Protein AF-0000000066119888 (afdb_homodimer)

Secondary structure (DSSP, 8-state):
--EEE-GGGT-SSTT--EEEEEESSPPP--SEEESSEEEEEEEEEEEEEEETTEEEEE-TTEEEEE-TT--EEEEEEEEEEEEEEEE--GGG-SSB--HHHHHHTTS-BTTB-EE--HHHHHHHHHHHHHHHHS-TT-HHHHHHHHHHHHHHHHHTS---S--S-HHHHHHHHHHHHHHHTTS---HHHHHHHTT--HHHHHHHHHHHHSS-HHHHHHHHHHHHHHHHHHH----HHHHHHHTT-S-HHHHHHHHHHHHSS-HHHHH-/--EEE-GGGT-SSTT--EEEEEESSPPP--SEEESSEEEEEEEEEEEEEEETTEEEEE-TTEEEEE-TT--EEEEEEEEEEEEEEEE--GGG-SSB--HHHHHHTTS-BTTB-EE--HHHHHHHHHHHHHHHHS-TT-HHHHHHHHHHHHHHHHHTS---S--S-HHHHHHHHHHHHHHHTTS---HHHHHHHTT--HHHHHHHHHHHHSS-HHHHHHHHHHHHHHHHHHH----HHHHHHHTT-S-HHHHHHHHHHHHSS-HHHHH-

Nearest PDB structures (foldseek):
  5u93-assembly1_A  TM=9.027E-01  e=9.425E-13  Bacteria Latreille et al. 1825
  5u9e-assembly1_B  TM=8.471E-01  e=1.053E-11  Bacteria Latreille et al. 1825
  3oio-assembly1_A  TM=9.016E-01  e=4.036E-07  Chromobacterium violaceum
  3w6v-assembly1_A  TM=9.373E-01  e=1.642E-06  Streptomyces griseus
  3lsg-assembly1_A  TM=8.218E-01  e=6.683E-06  Fusobacterium nucleatum subsp. nucleatum

Sequence (536 aa):
MIQKLLARDFFNNKEQPIILEPRAPQEIFPEHTHDFDELVIVKHGSGRHILNGYPHDLYPGVVLYIQAQDHHSYENLQDLCLTNILIQSNNNFKYLNNIDILLNGLKPENSSYQLINKKTAEYIDSLLEKINAIDESYNLQNECLFFQVLSSIQAHQFNDSGYGNTEEKGRQMIRWLENNFEKEIDWEELAEKFALPIRTLHRYIKSQTGHTPQNYVTKLRLAQAYYQLKYTEKNIINIAYDCGFNDSSYFSTCFKNEYSIAPRELRIMIQKLLARDFFNNKEQPIILEPRAPQEIFPEHTHDFDELVIVKHGSGRHILNGYPHDLYPGVVLYIQAQDHHSYENLQDLCLTNILIQSNNNFKYLNNIDILLNGLKPENSSYQLINKKTAEYIDSLLEKINAIDESYNLQNECLFFQVLSSIQAHQFNDSGYGNTEEKGRQMIRWLENNFEKEIDWEELAEKFALPIRTLHRYIKSQTGHTPQNYVTKLRLAQAYYQLKYTEKNIINIAYDCGFNDSSYFSTCFKNEYSIAPRELRI

InterPro domains:
  IPR003313 AraC-type arabinose-binding/dimerisation domain [PF02311] (20-150)
  IPR009057 Homedomain-like superfamily [SSF46689] (171-218)
  IPR009057 Homedomain-like superfamily [SSF46689] (220-267)
  IPR011051 RmlC-like cupin domain superfamily [SSF51182] (3-103)
  IPR014710 RmlC-like jelly roll fold [G3DSA:2.60.120.10] (3-87)
  IPR018060 AraC-like, DNA binding HTH domain [PF12833] (190-267)
  IPR018060 AraC-like, DNA binding HTH domain [PS01124] (171-268)
  IPR018060 AraC-like, DNA binding HTH domain [SM00342] (184-267)
  IPR020449 Transcription regulator HTH, AraC- type, HTH domain [PR00032] (236-251)
  IPR020449 Transcription regulator HTH, AraC- type, HTH domain [PR00032] (251-267)
  IPR023609 Transcription regulator HTH, RhaS [MF_01534] (2-268)
  IPR023609 Transcription regulator HTH, RhaS [NF010028] (3-267)
  IPR047220 HTH-type transcriptional activator RhaR/RhaS, N-terminal domain [cd06977] (15-157)

pLDDT: mean 85.11, std 10.95, range [45.53, 96.69]

Structure (mmCIF, N/CA/C/O backbone):
data_AF-0000000066119888-model_v1
#
loop_
_entity.id
_entity.type
_entity.pdbx_description
1 polymer 'HTH-type transcriptional activator RhaS'
#
loop_
_atom_site.group_PDB
_atom_site.id
_atom_site.type_symbol
_atom_site.label_atom_id
_atom_site.label_alt_id
_atom_site.label_comp_id
_atom_site.label_asym_id
_atom_site.label_entity_id
_atom_site.label_seq_id
_atom_site.pdbx_PDB_ins_code
_atom_site.Cartn_x
_atom_site.Cartn_y
_atom_site.Cartn_z
_atom_site.occupancy
_atom_site.B_iso_or_equiv
_atom_site.auth_seq_id
_atom_site.auth_comp_id
_atom_site.auth_asym_id
_atom_site.auth_atom_id
_atom_site.pdbx_PDB_model_num
ATOM 1 N N . MET A 1 1 ? 28.719 -29.859 0.095 1 60.91 1 MET A N 1
ATOM 2 C CA . MET A 1 1 ? 28.078 -29.047 1.126 1 60.91 1 MET A CA 1
ATOM 3 C C . MET A 1 1 ? 27.312 -27.891 0.504 1 60.91 1 MET A C 1
ATOM 5 O O . MET A 1 1 ? 27.828 -27.203 -0.391 1 60.91 1 MET A O 1
ATOM 9 N N . ILE A 1 2 ? 26.062 -27.844 0.74 1 78.69 2 ILE A N 1
ATOM 10 C CA . ILE A 1 2 ? 25.219 -26.812 0.128 1 78.69 2 ILE A CA 1
ATOM 11 C C . ILE A 1 2 ? 25.516 -25.453 0.782 1 78.69 2 ILE A C 1
ATOM 13 O O . ILE A 1 2 ? 25.531 -25.344 2.01 1 78.69 2 ILE A O 1
ATOM 17 N N . GLN A 1 3 ? 25.969 -24.5 -0.026 1 88.69 3 GLN A N 1
ATOM 18 C CA . GLN A 1 3 ? 26.297 -23.156 0.448 1 88.69 3 GLN A CA 1
ATOM 19 C C . GLN A 1 3 ? 25.078 -22.469 1.035 1 88.69 3 GLN A C 1
ATOM 21 O O . GLN A 1 3 ? 23.969 -22.578 0.493 1 88.69 3 GLN A O 1
ATOM 26 N N . LYS A 1 4 ? 25.266 -21.969 2.285 1 92.38 4 LYS A N 1
ATOM 27 C CA . LYS A 1 4 ? 24.203 -21.172 2.893 1 92.38 4 LYS A CA 1
ATOM 28 C C . LYS A 1 4 ? 24.516 -19.672 2.816 1 92.38 4 LYS A C 1
ATOM 30 O O . LYS A 1 4 ? 25.516 -19.219 3.367 1 92.38 4 LYS A O 1
ATOM 35 N N . LEU A 1 5 ? 23.781 -18.906 2.031 1 92.69 5 LEU A N 1
ATOM 36 C CA . LEU A 1 5 ? 23.922 -17.453 1.96 1 92.69 5 LEU A CA 1
ATOM 37 C C . LEU A 1 5 ? 23.281 -16.781 3.174 1 92.69 5 LEU A C 1
ATOM 39 O O . LEU A 1 5 ? 22.172 -17.125 3.561 1 92.69 5 LEU A O 1
ATOM 43 N N . LEU A 1 6 ? 23.969 -15.836 3.77 1 93.12 6 LEU A N 1
ATOM 44 C CA . LEU A 1 6 ? 23.516 -15.234 5.02 1 93.12 6 LEU A CA 1
ATOM 45 C C . LEU A 1 6 ? 23.016 -13.82 4.793 1 93.12 6 LEU A C 1
ATOM 47 O O . LEU A 1 6 ? 23.594 -13.062 4.008 1 93.12 6 LEU A O 1
ATOM 51 N N . ALA A 1 7 ? 22 -13.422 5.586 1 93.44 7 ALA A N 1
ATOM 52 C CA . ALA A 1 7 ? 21.375 -12.102 5.504 1 93.44 7 ALA A CA 1
ATOM 53 C C . ALA A 1 7 ? 22.406 -11 5.711 1 93.44 7 ALA A C 1
ATOM 55 O O . ALA A 1 7 ? 22.359 -9.961 5.039 1 93.44 7 ALA A O 1
ATOM 56 N N . ARG A 1 8 ? 23.328 -11.18 6.594 1 91.81 8 ARG A N 1
ATOM 57 C CA . ARG A 1 8 ? 24.312 -10.164 6.965 1 91.81 8 ARG A CA 1
ATOM 58 C C . ARG A 1 8 ? 25.141 -9.742 5.758 1 91.81 8 ARG A C 1
ATOM 60 O O . ARG A 1 8 ? 25.734 -8.664 5.754 1 91.81 8 ARG A O 1
ATOM 67 N N . ASP A 1 9 ? 25.219 -10.586 4.73 1 93.12 9 ASP A N 1
ATOM 68 C CA . ASP A 1 9 ? 26.031 -10.297 3.551 1 93.12 9 ASP A CA 1
ATOM 69 C C . ASP A 1 9 ? 25.266 -9.438 2.553 1 93.12 9 ASP A C 1
ATOM 71 O O . ASP A 1 9 ? 25.844 -8.914 1.598 1 93.12 9 ASP A O 1
ATOM 75 N N . PHE A 1 10 ? 23.953 -9.281 2.729 1 92.62 10 PHE A N 1
ATOM 76 C CA . PHE A 1 10 ? 23.125 -8.602 1.745 1 92.62 10 PHE A CA 1
ATOM 77 C C . PHE A 1 10 ? 22.469 -7.367 2.352 1 92.62 10 PHE A C 1
ATOM 79 O O . PHE A 1 10 ? 22.297 -6.352 1.674 1 92.62 10 PHE A O 1
ATOM 86 N N . PHE A 1 11 ? 22.094 -7.398 3.592 1 90.94 11 PHE A N 1
ATOM 87 C CA . PHE A 1 11 ? 21.344 -6.336 4.246 1 90.94 11 PHE A CA 1
ATOM 88 C C . PHE A 1 11 ? 22.281 -5.387 4.988 1 90.94 11 PHE A C 1
ATOM 90 O O . PHE A 1 11 ? 23.312 -5.812 5.516 1 90.94 11 PHE A O 1
ATOM 97 N N . ASN A 1 12 ? 21.891 -4.172 5.102 1 84.69 12 ASN A N 1
ATOM 98 C CA . ASN A 1 12 ? 22.719 -3.16 5.762 1 84.69 12 ASN A CA 1
ATOM 99 C C . ASN A 1 12 ? 22.625 -3.266 7.281 1 84.69 12 ASN A C 1
ATOM 101 O O . ASN A 1 12 ? 23.562 -2.914 7.996 1 84.69 12 ASN A O 1
ATOM 105 N N . ASN A 1 13 ? 21.484 -3.629 7.703 1 84.06 13 ASN A N 1
ATOM 106 C CA . ASN A 1 13 ? 21.281 -3.822 9.133 1 84.06 13 ASN A CA 1
ATOM 107 C C . ASN A 1 13 ? 20.219 -4.895 9.398 1 84.06 13 ASN A C 1
ATOM 109 O O . ASN A 1 13 ? 19.531 -5.34 8.477 1 84.06 13 ASN A O 1
ATOM 113 N N . LYS A 1 14 ? 20.109 -5.324 10.664 1 87.12 14 LYS A N 1
ATOM 114 C CA . LYS A 1 14 ? 19.25 -6.441 11.039 1 87.12 14 LYS A CA 1
ATOM 115 C C . LYS A 1 14 ? 17.781 -6.043 10.969 1 87.12 14 LYS A C 1
ATOM 117 O O . LYS A 1 14 ? 16.891 -6.902 10.906 1 87.12 14 LYS A O 1
ATOM 122 N N . GLU A 1 15 ? 17.438 -4.73 10.93 1 83.94 15 GLU A N 1
ATOM 123 C CA . GLU A 1 15 ? 16.062 -4.27 10.992 1 83.94 15 GLU A CA 1
ATOM 124 C C . GLU A 1 15 ? 15.5 -4.008 9.594 1 83.94 15 GLU A C 1
ATOM 126 O O . GLU A 1 15 ? 14.289 -3.826 9.422 1 83.94 15 GLU A O 1
ATOM 131 N N . GLN A 1 16 ? 16.406 -3.973 8.625 1 87.12 16 GLN A N 1
ATOM 132 C CA . GLN A 1 16 ? 15.953 -3.734 7.258 1 87.12 16 GLN A CA 1
ATOM 133 C C . GLN A 1 16 ? 15.055 -4.871 6.766 1 87.12 16 GLN A C 1
ATOM 135 O O . GLN A 1 16 ? 15.477 -6.031 6.746 1 87.12 16 GLN A O 1
ATOM 140 N N . PRO A 1 17 ? 13.867 -4.535 6.328 1 91.38 17 PRO A N 1
ATOM 141 C CA . PRO A 1 17 ? 12.93 -5.621 6.02 1 91.38 17 PRO A CA 1
ATOM 142 C C . PRO A 1 17 ? 13.211 -6.27 4.664 1 91.38 17 PRO A C 1
ATOM 144 O O . PRO A 1 17 ? 13.172 -7.496 4.547 1 91.38 17 PRO A O 1
ATOM 147 N N . ILE A 1 18 ? 13.586 -5.43 3.672 1 94.06 18 ILE A N 1
ATOM 148 C CA . ILE A 1 18 ? 13.766 -5.996 2.34 1 94.06 18 ILE A CA 1
ATOM 149 C C . ILE A 1 18 ? 14.945 -5.32 1.644 1 94.06 18 ILE A C 1
ATOM 151 O O . ILE A 1 18 ? 15.336 -4.215 2.014 1 94.06 18 ILE A O 1
ATOM 155 N N . ILE A 1 19 ? 15.484 -5.953 0.692 1 92.94 19 ILE A N 1
ATOM 156 C CA . ILE A 1 19 ? 16.484 -5.402 -0.219 1 92.94 19 ILE A CA 1
ATOM 157 C C . ILE A 1 19 ? 16.312 -6.023 -1.604 1 92.94 19 ILE A C 1
ATOM 159 O O . ILE A 1 19 ? 15.93 -7.188 -1.729 1 92.94 19 ILE A O 1
ATOM 163 N N . LEU A 1 20 ? 16.547 -5.238 -2.625 1 94.38 20 LEU A N 1
ATOM 164 C CA . LEU A 1 20 ? 16.422 -5.707 -4 1 94.38 20 LEU A CA 1
ATOM 165 C C . LEU A 1 20 ? 17.781 -6.121 -4.559 1 94.38 20 LEU A C 1
ATOM 167 O O . LEU A 1 20 ? 18.797 -5.453 -4.312 1 94.38 20 LEU A O 1
ATOM 171 N N . GLU A 1 21 ? 17.766 -7.238 -5.258 1 93.56 21 GLU A N 1
ATOM 172 C CA . GLU A 1 21 ? 18.938 -7.73 -5.977 1 93.56 21 GLU A CA 1
ATOM 173 C C . GLU A 1 21 ? 18.609 -8.086 -7.418 1 93.56 21 GLU A C 1
ATOM 175 O O . GLU A 1 21 ? 18.328 -9.242 -7.727 1 93.56 21 GLU A O 1
ATOM 180 N N . PRO A 1 22 ? 18.656 -7.078 -8.258 1 93.88 22 PRO A N 1
ATOM 181 C CA . PRO A 1 22 ? 18.406 -7.379 -9.672 1 93.88 22 PRO A CA 1
ATOM 182 C C . PRO A 1 22 ? 19.562 -8.148 -10.32 1 93.88 22 PRO A C 1
ATOM 184 O O . PRO A 1 22 ? 20.734 -7.906 -10 1 93.88 22 PRO A O 1
ATOM 187 N N . ARG A 1 23 ? 19.188 -9.055 -11.203 1 92.94 23 ARG A N 1
ATOM 188 C CA . ARG A 1 23 ? 20.125 -9.82 -12 1 92.94 23 ARG A CA 1
ATOM 189 C C . ARG A 1 23 ? 19.812 -9.695 -13.492 1 92.94 23 ARG A C 1
ATOM 191 O O . ARG A 1 23 ? 18.734 -10.078 -13.938 1 92.94 23 ARG A O 1
ATOM 198 N N . ALA A 1 24 ? 20.781 -9.234 -14.227 1 92.19 24 ALA A N 1
ATOM 199 C CA . ALA A 1 24 ? 20.562 -9 -15.648 1 92.19 24 ALA A CA 1
ATOM 200 C C . ALA A 1 24 ? 21.844 -9.25 -16.453 1 92.19 24 ALA A C 1
ATOM 202 O O . ALA A 1 24 ? 22.531 -8.305 -16.828 1 92.19 24 ALA A O 1
ATOM 203 N N . PRO A 1 25 ? 22.219 -10.484 -16.766 1 89.94 25 PRO A N 1
ATOM 204 C CA . PRO A 1 25 ? 21.406 -11.703 -16.578 1 89.94 25 PRO A CA 1
ATOM 205 C C . PRO A 1 25 ? 21.781 -12.469 -15.312 1 89.94 25 PRO A C 1
ATOM 207 O O . PRO A 1 25 ? 22.828 -12.195 -14.703 1 89.94 25 PRO A O 1
ATOM 210 N N . GLN A 1 26 ? 20.875 -13.297 -14.867 1 89.94 26 GLN A N 1
ATOM 211 C CA . GLN A 1 26 ? 21.172 -14.258 -13.812 1 89.94 26 GLN A CA 1
ATOM 212 C C . GLN A 1 26 ? 22.266 -15.234 -14.242 1 89.94 26 GLN A C 1
ATOM 214 O O . GLN A 1 26 ? 22.203 -15.789 -15.336 1 89.94 26 GLN A O 1
ATOM 219 N N . GLU A 1 27 ? 23.266 -15.367 -13.445 1 86.19 27 GLU A N 1
ATOM 220 C CA . GLU A 1 27 ? 24.328 -16.344 -13.711 1 86.19 27 GLU A CA 1
ATOM 221 C C . GLU A 1 27 ? 24.016 -17.688 -13.047 1 86.19 27 GLU A C 1
ATOM 223 O O . GLU A 1 27 ? 23.234 -17.75 -12.094 1 86.19 27 GLU A O 1
ATOM 228 N N . ILE A 1 28 ? 24.672 -18.688 -13.656 1 83.38 28 ILE A N 1
ATOM 229 C CA . ILE A 1 28 ? 24.547 -20 -13.023 1 83.38 28 ILE A CA 1
ATOM 230 C C . ILE A 1 28 ? 25.031 -19.906 -11.578 1 83.38 28 ILE A C 1
ATOM 232 O O . ILE A 1 28 ? 26.062 -19.312 -11.289 1 83.38 28 ILE A O 1
ATOM 236 N N . PHE A 1 29 ? 24.188 -20.344 -10.734 1 80.5 29 PHE A N 1
ATOM 237 C CA . PHE A 1 29 ? 24.516 -20.344 -9.312 1 80.5 29 PHE A CA 1
ATOM 238 C C . PHE A 1 29 ? 24.25 -21.719 -8.703 1 80.5 29 PHE A C 1
ATOM 240 O O . PHE A 1 29 ? 23.188 -22.297 -8.883 1 80.5 29 PHE A O 1
ATOM 247 N N . PRO A 1 30 ? 25.281 -22.297 -8.109 1 84.88 30 PRO A N 1
ATOM 248 C CA . PRO A 1 30 ? 25.109 -23.641 -7.539 1 84.88 30 PRO A CA 1
ATOM 249 C C . PRO A 1 30 ? 23.984 -23.719 -6.523 1 84.88 30 PRO A C 1
ATOM 251 O O . PRO A 1 30 ? 23.516 -22.688 -6.035 1 84.88 30 PRO A O 1
ATOM 254 N N . GLU A 1 31 ? 23.594 -24.891 -6.277 1 90.88 31 GLU A N 1
ATOM 255 C CA . GLU A 1 31 ? 22.562 -25.125 -5.273 1 90.88 31 GLU A CA 1
ATOM 256 C C . GLU A 1 31 ? 22.938 -24.484 -3.939 1 90.88 31 GLU A C 1
ATOM 258 O O . GLU A 1 31 ? 24.078 -24.562 -3.504 1 90.88 31 GLU A O 1
ATOM 263 N N . HIS A 1 32 ? 22 -23.797 -3.326 1 92.25 32 HIS A N 1
ATOM 264 C CA . HIS A 1 32 ? 22.281 -23.094 -2.084 1 92.25 32 HIS A CA 1
ATOM 265 C C . HIS A 1 32 ? 21.016 -22.875 -1.26 1 92.25 32 HIS A C 1
ATOM 267 O O . HIS A 1 32 ? 19.922 -23.172 -1.722 1 92.25 32 HIS A O 1
ATOM 273 N N . THR A 1 33 ? 21.234 -22.531 -0.022 1 91.81 33 THR A N 1
ATOM 274 C CA . THR A 1 33 ? 20.188 -22.141 0.91 1 91.81 33 THR A CA 1
ATOM 275 C C . THR A 1 33 ? 20.438 -20.734 1.455 1 91.81 33 THR A C 1
ATOM 277 O O . THR A 1 33 ? 21.422 -20.094 1.082 1 91.81 33 THR A O 1
ATOM 280 N N . HIS A 1 34 ? 19.516 -20.156 2.213 1 93.06 34 HIS A N 1
ATOM 281 C CA . HIS A 1 34 ? 19.641 -18.859 2.848 1 93.06 34 HIS A CA 1
ATOM 282 C C . HIS A 1 34 ? 18.969 -18.844 4.219 1 93.06 34 HIS A C 1
ATOM 284 O O . HIS A 1 34 ? 18.266 -19.781 4.582 1 93.06 34 HIS A O 1
ATOM 290 N N . ASP A 1 35 ? 19.312 -17.812 5.008 1 93.12 35 ASP A N 1
ATOM 291 C CA . ASP A 1 35 ? 18.594 -17.609 6.266 1 93.12 35 ASP A CA 1
ATOM 292 C C . ASP A 1 35 ? 17.578 -16.469 6.145 1 93.12 35 ASP A C 1
ATOM 294 O O . ASP A 1 35 ? 17.219 -15.844 7.145 1 93.12 35 ASP A O 1
ATOM 298 N N . PHE A 1 36 ? 17.234 -16.094 4.992 1 94.75 36 PHE A N 1
ATOM 299 C CA . PHE A 1 36 ? 16.219 -15.117 4.633 1 94.75 36 PHE A CA 1
ATOM 300 C C . PHE A 1 36 ? 15.289 -15.68 3.559 1 94.75 36 PHE A C 1
ATOM 302 O O . PHE A 1 36 ? 15.586 -16.719 2.959 1 94.75 36 PHE A O 1
ATOM 309 N N . ASP A 1 37 ? 14.125 -15.078 3.334 1 95.19 37 ASP A N 1
ATOM 310 C CA . ASP A 1 37 ? 13.219 -15.469 2.258 1 95.19 37 ASP A CA 1
ATOM 311 C C . ASP A 1 37 ? 13.492 -14.664 0.988 1 95.19 37 ASP A C 1
ATOM 313 O O . ASP A 1 37 ? 14.133 -13.609 1.041 1 95.19 37 ASP A O 1
ATOM 317 N N . GLU A 1 38 ? 13.039 -15.234 -0.104 1 95.56 38 GLU A N 1
ATOM 318 C CA . GLU A 1 38 ? 13.266 -14.586 -1.394 1 95.56 38 GLU A CA 1
ATOM 319 C C . GLU A 1 38 ? 12.016 -14.648 -2.27 1 95.56 38 GLU A C 1
ATOM 321 O O . GLU A 1 38 ? 11.398 -15.711 -2.408 1 95.56 38 GLU A O 1
ATOM 326 N N . LEU A 1 39 ? 11.617 -13.508 -2.723 1 95.88 39 LEU A N 1
ATOM 327 C CA . LEU A 1 39 ? 10.617 -13.406 -3.779 1 95.88 39 LEU A CA 1
ATOM 328 C C . LEU A 1 39 ? 11.273 -13.055 -5.113 1 95.88 39 LEU A C 1
ATOM 330 O O . LEU A 1 39 ? 12.008 -12.07 -5.211 1 95.88 39 LEU A O 1
ATOM 334 N N . VAL A 1 40 ? 10.992 -13.875 -6.102 1 96 40 VAL A N 1
ATOM 335 C CA . VAL A 1 40 ? 11.664 -13.703 -7.391 1 96 40 VAL A CA 1
ATOM 336 C C . VAL A 1 40 ? 10.633 -13.375 -8.469 1 96 40 VAL A C 1
ATOM 338 O O . VAL A 1 40 ? 9.602 -14.039 -8.57 1 96 40 VAL A O 1
ATOM 341 N N . ILE A 1 41 ? 10.961 -12.391 -9.219 1 94.19 41 ILE A N 1
ATOM 342 C CA . ILE A 1 41 ? 10.125 -12.023 -10.352 1 94.19 41 ILE A CA 1
ATOM 343 C C . ILE A 1 41 ? 10.945 -12.109 -11.641 1 94.19 41 ILE A C 1
ATOM 345 O O . ILE A 1 41 ? 11.93 -11.391 -11.812 1 94.19 41 ILE A O 1
ATOM 349 N N . VAL A 1 42 ? 10.492 -12.914 -12.547 1 91.69 42 VAL A N 1
ATOM 350 C CA . VAL A 1 42 ? 11.211 -13.102 -13.797 1 91.69 42 VAL A CA 1
ATOM 351 C C . VAL A 1 42 ? 10.773 -12.039 -14.805 1 91.69 42 VAL A C 1
ATOM 353 O O . VAL A 1 42 ? 9.578 -11.867 -15.055 1 91.69 42 VAL A O 1
ATOM 356 N N . LYS A 1 43 ? 11.742 -11.398 -15.43 1 90.31 43 LYS A N 1
ATOM 357 C CA . LYS A 1 43 ? 11.453 -10.273 -16.312 1 90.31 43 LYS A CA 1
ATOM 358 C C . LYS A 1 43 ? 11.703 -10.641 -17.766 1 90.31 43 LYS A C 1
ATOM 360 O O . LYS A 1 43 ? 11.039 -10.125 -18.672 1 90.31 43 LYS A O 1
ATOM 365 N N . HIS A 1 44 ? 12.711 -11.391 -17.953 1 86.38 44 HIS A N 1
ATOM 366 C CA . HIS A 1 44 ? 13.148 -11.719 -19.312 1 86.38 44 HIS A CA 1
ATOM 367 C C . HIS A 1 44 ? 13.914 -13.039 -19.328 1 86.38 44 HIS A C 1
ATOM 369 O O . HIS A 1 44 ? 14.43 -13.484 -18.297 1 86.38 44 HIS A O 1
ATOM 375 N N . GLY A 1 45 ? 13.82 -13.703 -20.547 1 86 45 GLY A N 1
ATOM 376 C CA . GLY A 1 45 ? 14.617 -14.906 -20.734 1 86 45 GLY A CA 1
ATOM 377 C C . GLY A 1 45 ? 13.938 -16.156 -20.188 1 86 45 GLY A C 1
ATOM 378 O O . GLY A 1 45 ? 12.727 -16.156 -19.953 1 86 45 GLY A O 1
ATOM 379 N N . SER A 1 46 ? 14.766 -17.203 -20.141 1 84.25 46 SER A N 1
ATOM 380 C CA . SER A 1 46 ? 14.227 -18.484 -19.688 1 84.25 46 SER A CA 1
ATOM 381 C C . SER A 1 46 ? 15.289 -19.297 -18.953 1 84.25 46 SER A C 1
ATOM 383 O O . SER A 1 46 ? 16.469 -18.953 -18.969 1 84.25 46 SER A O 1
ATOM 385 N N . GLY A 1 47 ? 14.711 -20.266 -18.219 1 85.75 47 GLY A N 1
ATOM 386 C CA . GLY A 1 47 ? 15.57 -21.188 -17.5 1 85.75 47 GLY A CA 1
ATOM 387 C C . GLY A 1 47 ? 14.797 -22.188 -16.641 1 85.75 47 GLY A C 1
ATOM 388 O O . GLY A 1 47 ? 13.578 -22.328 -16.797 1 85.75 47 GLY A O 1
ATOM 389 N N . ARG A 1 48 ? 15.602 -22.938 -15.961 1 85.94 48 ARG A N 1
ATOM 390 C CA . ARG A 1 48 ? 15.008 -23.906 -15.047 1 85.94 48 ARG A CA 1
ATOM 391 C C . ARG A 1 48 ? 15.43 -23.641 -13.609 1 85.94 48 ARG A C 1
ATOM 393 O O . ARG A 1 48 ? 16.609 -23.406 -13.336 1 85.94 48 ARG A O 1
ATOM 400 N N . HIS A 1 49 ? 14.438 -23.531 -12.789 1 89.69 49 HIS A N 1
ATOM 401 C CA . HIS A 1 49 ? 14.656 -23.391 -11.352 1 89.69 49 HIS A CA 1
ATOM 402 C C . HIS A 1 49 ? 14.406 -24.719 -10.633 1 89.69 49 HIS A C 1
ATOM 404 O O . HIS A 1 49 ? 13.359 -25.344 -10.812 1 89.69 49 HIS A O 1
ATOM 410 N N . ILE A 1 50 ? 15.43 -25.156 -9.922 1 85.19 50 ILE A N 1
ATOM 411 C CA . ILE A 1 50 ? 15.266 -26.359 -9.133 1 85.19 50 ILE A CA 1
ATOM 412 C C . ILE A 1 50 ? 14.992 -26 -7.676 1 85.19 50 ILE A C 1
ATOM 414 O O . ILE A 1 50 ? 15.859 -25.453 -6.992 1 85.19 50 ILE A O 1
ATOM 418 N N . LEU A 1 51 ? 13.828 -26.234 -7.227 1 85.88 51 LEU A N 1
ATOM 419 C CA . LEU A 1 51 ? 13.43 -25.938 -5.855 1 85.88 51 LEU A CA 1
ATOM 420 C C . LEU A 1 51 ? 13.195 -27.234 -5.07 1 85.88 51 LEU A C 1
ATOM 422 O O . LEU A 1 51 ? 12.258 -27.984 -5.355 1 85.88 51 LEU A O 1
ATOM 426 N N . ASN A 1 52 ? 14.062 -27.438 -4.145 1 80.38 52 ASN A N 1
ATOM 427 C CA . ASN A 1 52 ? 13.992 -28.641 -3.332 1 80.38 52 ASN A CA 1
ATOM 428 C C . ASN A 1 52 ? 13.93 -29.891 -4.199 1 80.38 52 ASN A C 1
ATOM 430 O O . ASN A 1 52 ? 13.109 -30.781 -3.957 1 80.38 52 ASN A O 1
ATOM 434 N N . GLY A 1 53 ? 14.664 -29.797 -5.203 1 74.81 53 GLY A N 1
ATOM 435 C CA . GLY A 1 53 ? 14.82 -30.969 -6.062 1 74.81 53 GLY A CA 1
ATOM 436 C C . GLY A 1 53 ? 13.82 -31 -7.203 1 74.81 53 GLY A C 1
ATOM 437 O O . GLY A 1 53 ? 13.93 -31.828 -8.102 1 74.81 53 GLY A O 1
ATOM 438 N N . TYR A 1 54 ? 12.852 -30.094 -7.176 1 73 54 TYR A N 1
ATOM 439 C CA . TYR A 1 54 ? 11.828 -30.078 -8.211 1 73 54 TYR A CA 1
ATOM 440 C C . TYR A 1 54 ? 12.117 -28.984 -9.242 1 73 54 TYR A C 1
ATOM 442 O O . TYR A 1 54 ? 12.32 -27.828 -8.891 1 73 54 TYR A O 1
ATOM 450 N N . PRO A 1 55 ? 12.125 -29.391 -10.461 1 78.25 55 PRO A N 1
ATOM 451 C CA . PRO A 1 55 ? 12.414 -28.406 -11.508 1 78.25 55 PRO A CA 1
ATOM 452 C C . PRO A 1 55 ? 11.188 -27.594 -11.914 1 78.25 55 PRO A C 1
ATOM 454 O O . PRO A 1 55 ? 10.078 -28.125 -11.961 1 78.25 55 PRO A O 1
ATOM 457 N N . HIS A 1 56 ? 11.359 -26.344 -12.188 1 76 56 HIS A N 1
ATOM 458 C CA . HIS A 1 56 ? 10.336 -25.422 -12.672 1 76 56 HIS A CA 1
ATOM 459 C C . HIS A 1 56 ? 10.875 -24.562 -13.812 1 76 56 HIS A C 1
ATOM 461 O O . HIS A 1 56 ? 11.969 -24 -13.711 1 76 56 HIS A O 1
ATOM 467 N N . ASP A 1 57 ? 10.094 -24.531 -14.805 1 75.88 57 ASP A N 1
ATOM 468 C CA . ASP A 1 57 ? 10.492 -23.656 -15.906 1 75.88 57 ASP A CA 1
ATOM 469 C C . ASP A 1 57 ? 10.281 -22.188 -15.555 1 75.88 57 ASP A C 1
ATOM 471 O O . ASP A 1 57 ? 9.273 -21.828 -14.945 1 75.88 57 ASP A O 1
ATOM 475 N N . LEU A 1 58 ? 11.234 -21.422 -15.945 1 83.56 58 LEU A N 1
ATOM 476 C CA . LEU A 1 58 ? 11.156 -19.969 -15.742 1 83.56 58 LEU A CA 1
ATOM 477 C C . LEU A 1 58 ? 10.969 -19.25 -17.062 1 83.56 58 LEU A C 1
ATOM 479 O O . LEU A 1 58 ? 11.633 -19.562 -18.062 1 83.56 58 LEU A O 1
ATOM 483 N N . TYR A 1 59 ? 10.109 -18.375 -17.125 1 76.69 59 TYR A N 1
ATOM 484 C CA . TYR A 1 59 ? 9.852 -17.453 -18.219 1 76.69 59 TYR A CA 1
ATOM 485 C C . TYR A 1 59 ? 9.227 -16.156 -17.719 1 76.69 59 TYR A C 1
ATOM 487 O O . TYR A 1 59 ? 8.781 -16.078 -16.578 1 76.69 59 TYR A O 1
ATOM 495 N N . PRO A 1 60 ? 9.172 -15.148 -18.531 1 78.88 60 PRO A N 1
ATOM 496 C CA . PRO A 1 60 ? 8.68 -13.852 -18.047 1 78.88 60 PRO A CA 1
ATOM 497 C C . PRO A 1 60 ? 7.289 -13.945 -17.422 1 78.88 60 PRO A C 1
ATOM 499 O O . PRO A 1 60 ? 6.395 -14.594 -17.984 1 78.88 60 PRO A O 1
ATOM 502 N N . GLY A 1 61 ? 7.203 -13.32 -16.266 1 80.38 61 GLY A N 1
ATOM 503 C CA . GLY A 1 61 ? 5.926 -13.312 -15.57 1 80.38 61 GLY A CA 1
ATOM 504 C C . GLY A 1 61 ? 5.867 -14.305 -14.422 1 80.38 61 GLY A C 1
ATOM 505 O O . GLY A 1 61 ? 4.988 -14.219 -13.562 1 80.38 61 GLY A O 1
ATOM 506 N N . VAL A 1 62 ? 6.762 -15.234 -14.43 1 84 62 VAL A N 1
ATOM 507 C CA . VAL A 1 62 ? 6.785 -16.219 -13.352 1 84 62 VAL A CA 1
ATOM 508 C C . VAL A 1 62 ? 7.211 -15.539 -12.047 1 84 62 VAL A C 1
ATOM 510 O O . VAL A 1 62 ? 8.141 -14.727 -12.031 1 84 62 VAL A O 1
ATOM 513 N N . VAL A 1 63 ? 6.426 -15.82 -10.992 1 90.94 63 VAL A N 1
ATOM 514 C CA . VAL A 1 63 ? 6.727 -15.352 -9.641 1 90.94 63 VAL A CA 1
ATOM 515 C C . VAL A 1 63 ? 6.926 -16.547 -8.711 1 90.94 63 VAL A C 1
ATOM 517 O O . VAL A 1 63 ? 6.113 -17.469 -8.695 1 90.94 63 VAL A O 1
ATOM 520 N N . LEU A 1 64 ? 8.031 -16.547 -7.984 1 90.62 64 LEU A N 1
ATOM 521 C CA . LEU A 1 64 ? 8.234 -17.656 -7.059 1 90.62 64 LEU A CA 1
ATOM 522 C C . LEU A 1 64 ? 8.695 -17.141 -5.695 1 90.62 64 LEU A C 1
ATOM 524 O O . LEU A 1 64 ? 9.375 -16.109 -5.609 1 90.62 64 LEU A O 1
ATOM 528 N N . TYR A 1 65 ? 8.305 -17.844 -4.742 1 92.88 65 TYR A N 1
ATOM 529 C CA . TYR A 1 65 ? 8.648 -17.562 -3.35 1 92.88 65 TYR A CA 1
ATOM 530 C C . TYR A 1 65 ? 9.508 -18.688 -2.773 1 92.88 65 TYR A C 1
ATOM 532 O O . TYR A 1 65 ? 9.125 -19.859 -2.807 1 92.88 65 TYR A O 1
ATOM 540 N N . ILE A 1 66 ? 10.703 -18.312 -2.324 1 92.81 66 ILE A N 1
ATOM 541 C CA . ILE A 1 66 ? 11.664 -19.25 -1.748 1 92.81 66 ILE A CA 1
ATOM 542 C C . ILE A 1 66 ? 11.836 -18.969 -0.259 1 92.81 66 ILE A C 1
ATOM 544 O O . ILE A 1 66 ? 12.281 -17.875 0.119 1 92.81 66 ILE A O 1
ATOM 548 N N . GLN A 1 67 ? 11.562 -19.938 0.58 1 90.69 67 GLN A N 1
ATOM 549 C CA . GLN A 1 67 ? 11.719 -19.766 2.021 1 90.69 67 GLN A CA 1
ATOM 550 C C . GLN A 1 67 ? 13.141 -20.094 2.463 1 90.69 67 GLN A C 1
ATOM 552 O O . GLN A 1 67 ? 13.867 -20.797 1.766 1 90.69 67 GLN A O 1
ATOM 557 N N . ALA A 1 68 ? 13.508 -19.578 3.627 1 89.44 68 ALA A N 1
ATOM 558 C CA . ALA A 1 68 ? 14.844 -19.766 4.18 1 89.44 68 ALA A CA 1
ATOM 559 C C . ALA A 1 68 ? 15.203 -21.25 4.262 1 89.44 68 ALA A C 1
ATOM 561 O O . ALA A 1 68 ? 16.359 -21.625 4.043 1 89.44 68 ALA A O 1
ATOM 562 N N . GLN A 1 69 ? 14.211 -22.094 4.445 1 83.31 69 GLN A N 1
ATOM 563 C CA . GLN A 1 69 ? 14.477 -23.516 4.633 1 83.31 69 GLN A CA 1
ATOM 564 C C . GLN A 1 69 ? 14.617 -24.234 3.293 1 83.31 69 GLN A C 1
ATOM 566 O O . GLN A 1 69 ? 15.047 -25.391 3.242 1 83.31 69 GLN A O 1
ATOM 571 N N . ASP A 1 70 ? 14.289 -23.625 2.215 1 87.19 70 ASP A N 1
ATOM 572 C CA . ASP A 1 70 ? 14.336 -24.234 0.89 1 87.19 70 ASP A CA 1
ATOM 573 C C . ASP A 1 70 ? 15.75 -24.203 0.317 1 87.19 70 ASP A C 1
ATOM 575 O O . ASP A 1 70 ? 16.531 -23.312 0.642 1 87.19 70 ASP A O 1
ATOM 579 N N . HIS A 1 71 ? 16.062 -25.219 -0.443 1 89.94 71 HIS A N 1
ATOM 580 C CA . HIS A 1 71 ? 17.266 -25.188 -1.27 1 89.94 71 HIS A CA 1
ATOM 581 C C . HIS A 1 71 ? 16.906 -25.062 -2.748 1 89.94 71 HIS A C 1
ATOM 583 O O . HIS A 1 71 ? 15.938 -25.672 -3.207 1 89.94 71 HIS A O 1
ATOM 589 N N . HIS A 1 72 ? 17.656 -24.25 -3.439 1 91.06 72 HIS A N 1
ATOM 590 C CA . HIS A 1 72 ? 17.312 -24.062 -4.844 1 91.06 72 HIS A CA 1
ATOM 591 C C . HIS A 1 72 ? 18.547 -23.75 -5.68 1 91.06 72 HIS A C 1
ATOM 593 O O . HIS A 1 72 ? 19.609 -23.453 -5.137 1 91.06 72 HIS A O 1
ATOM 599 N N . SER A 1 73 ? 18.422 -23.938 -6.992 1 91.56 73 SER A N 1
ATOM 600 C CA . SER A 1 73 ? 19.438 -23.641 -7.992 1 91.56 73 SER A CA 1
ATOM 601 C C . SER A 1 73 ? 18.812 -23.234 -9.32 1 91.56 73 SER A C 1
ATOM 603 O O . SER A 1 73 ? 17.594 -23.312 -9.484 1 91.56 73 SER A O 1
ATOM 605 N N . TYR A 1 74 ? 19.641 -22.688 -10.188 1 91.75 74 TYR A N 1
ATOM 606 C CA . TYR A 1 74 ? 19.25 -22.344 -11.547 1 91.75 74 TYR A CA 1
ATOM 607 C C . TYR A 1 74 ? 20.062 -23.125 -12.562 1 91.75 74 TYR A C 1
ATOM 609 O O . TYR A 1 74 ? 21.281 -23.297 -12.391 1 91.75 74 TYR A O 1
ATOM 617 N N . GLU A 1 75 ? 19.375 -23.641 -13.555 1 87.81 75 GLU A N 1
ATOM 618 C CA . GLU A 1 75 ? 20.031 -24.375 -14.633 1 87.81 75 GLU A CA 1
ATOM 619 C C . GLU A 1 75 ? 19.438 -24 -15.992 1 87.81 75 GLU A C 1
ATOM 621 O O . GLU A 1 75 ? 18.359 -23.406 -16.062 1 87.81 75 GLU A O 1
ATOM 626 N N . ASN A 1 76 ? 20.344 -24.25 -17.109 1 87.88 76 ASN A N 1
ATOM 627 C CA . ASN A 1 76 ? 19.891 -24.078 -18.484 1 87.88 76 ASN A CA 1
ATOM 628 C C . ASN A 1 76 ? 19.391 -22.656 -18.734 1 87.88 76 ASN A C 1
ATOM 630 O O . ASN A 1 76 ? 18.281 -22.469 -19.25 1 87.88 76 ASN A O 1
ATOM 634 N N . LEU A 1 77 ? 20.188 -21.75 -18.359 1 90.5 77 LEU A N 1
ATOM 635 C CA . LEU A 1 77 ? 19.797 -20.344 -18.438 1 90.5 77 LEU A CA 1
ATOM 636 C C . LEU A 1 77 ? 19.984 -19.797 -19.844 1 90.5 77 LEU A C 1
ATOM 638 O O . LEU A 1 77 ? 20.969 -20.125 -20.516 1 90.5 77 LEU A O 1
ATOM 642 N N . GLN A 1 78 ? 19.062 -19.109 -20.328 1 87.25 78 GLN A N 1
ATOM 643 C CA . GLN A 1 78 ? 19.125 -18.359 -21.578 1 87.25 78 GLN A CA 1
ATOM 644 C C . GLN A 1 78 ? 18.75 -16.891 -21.344 1 87.25 78 GLN A C 1
ATOM 646 O O . GLN A 1 78 ? 17.562 -16.547 -21.375 1 87.25 78 GLN A O 1
ATOM 651 N N . ASP A 1 79 ? 19.688 -15.977 -21.188 1 92.31 79 ASP A N 1
ATOM 652 C CA . ASP A 1 79 ? 19.5 -14.547 -20.984 1 92.31 79 ASP A CA 1
ATOM 653 C C . ASP A 1 79 ? 18.453 -14.273 -19.891 1 92.31 79 ASP A C 1
ATOM 655 O O . ASP A 1 79 ? 17.562 -13.438 -20.078 1 92.31 79 ASP A O 1
ATOM 659 N N . LEU A 1 80 ? 18.484 -15.055 -18.844 1 92.94 80 LEU A N 1
ATOM 660 C CA . LEU A 1 80 ? 17.5 -14.945 -17.766 1 92.94 80 LEU A CA 1
ATOM 661 C C . LEU A 1 80 ? 17.75 -13.68 -16.938 1 92.94 80 LEU A C 1
ATOM 663 O O . LEU A 1 80 ? 18.844 -13.469 -16.422 1 92.94 80 LEU A O 1
ATOM 667 N N . CYS A 1 81 ? 16.75 -12.797 -16.984 1 95 81 CYS A N 1
ATOM 668 C CA . CYS A 1 81 ? 16.766 -11.594 -16.156 1 95 81 CYS A CA 1
ATOM 669 C C . CYS A 1 81 ? 15.664 -11.641 -15.109 1 95 81 CYS A C 1
ATOM 671 O O . CYS A 1 81 ? 14.516 -11.953 -15.414 1 95 81 CYS A O 1
ATOM 673 N N . LEU A 1 82 ? 16.031 -11.445 -13.852 1 95.25 82 LEU A N 1
ATOM 674 C CA . LEU A 1 82 ? 15.047 -11.492 -12.781 1 95.25 82 LEU A CA 1
ATOM 675 C C . LEU A 1 82 ? 15.414 -10.516 -11.664 1 95.25 82 LEU A C 1
ATOM 677 O O . LEU A 1 82 ? 16.516 -9.953 -11.664 1 95.25 82 LEU A O 1
ATOM 681 N N . THR A 1 83 ? 14.492 -10.141 -10.836 1 96.38 83 THR A N 1
ATOM 682 C CA . THR A 1 83 ? 14.734 -9.367 -9.617 1 96.38 83 THR A CA 1
ATOM 683 C C . THR A 1 83 ? 14.43 -10.203 -8.375 1 96.38 83 THR A C 1
ATOM 685 O O . THR A 1 83 ? 13.344 -10.789 -8.266 1 96.38 83 THR A O 1
ATOM 688 N N . ASN A 1 84 ? 15.422 -10.328 -7.516 1 95.75 84 ASN A N 1
ATOM 689 C CA . ASN A 1 84 ? 15.234 -10.938 -6.207 1 95.75 84 ASN A CA 1
ATOM 690 C C . ASN A 1 84 ? 14.875 -9.906 -5.148 1 95.75 84 ASN A C 1
ATOM 692 O O . ASN A 1 84 ? 15.586 -8.922 -4.965 1 95.75 84 ASN A O 1
ATOM 696 N N . ILE A 1 85 ? 13.766 -10.078 -4.539 1 96.69 85 ILE A N 1
ATOM 697 C CA . ILE A 1 85 ? 13.43 -9.328 -3.334 1 96.69 85 ILE A CA 1
ATOM 698 C C . ILE A 1 85 ? 13.75 -10.172 -2.1 1 96.69 85 ILE A C 1
ATOM 700 O O . ILE A 1 85 ? 13.055 -11.148 -1.811 1 96.69 85 ILE A O 1
ATOM 704 N N . LEU A 1 86 ? 14.781 -9.797 -1.417 1 96.31 86 LEU A N 1
ATOM 705 C CA . LEU A 1 86 ? 15.172 -10.523 -0.216 1 96.31 86 LEU A CA 1
ATOM 706 C C . LEU A 1 86 ? 14.414 -10.008 1.004 1 96.31 86 LEU A C 1
ATOM 708 O O . LEU A 1 86 ? 14.344 -8.797 1.227 1 96.31 86 LEU A O 1
ATOM 712 N N . ILE A 1 87 ? 13.805 -10.906 1.727 1 95.5 87 ILE A N 1
ATOM 713 C CA . ILE A 1 87 ? 13.039 -10.578 2.92 1 95.5 87 ILE A CA 1
ATOM 714 C C . ILE A 1 87 ? 13.742 -11.125 4.16 1 95.5 87 ILE A C 1
ATOM 716 O O . ILE A 1 87 ? 13.805 -12.336 4.355 1 95.5 87 ILE A O 1
ATOM 720 N N . GLN A 1 88 ? 14.242 -10.25 4.953 1 92.12 88 GLN A N 1
ATOM 721 C CA . GLN A 1 88 ? 15.07 -10.664 6.074 1 92.12 88 GLN A CA 1
ATOM 722 C C . GLN A 1 88 ? 14.25 -11.398 7.133 1 92.12 88 GLN A C 1
ATOM 724 O O . GLN A 1 88 ? 14.633 -12.477 7.586 1 92.12 88 GLN A O 1
ATOM 729 N N . SER A 1 89 ? 13.156 -10.75 7.562 1 87.75 89 SER A N 1
ATOM 730 C CA . SER A 1 89 ? 12.211 -11.352 8.508 1 87.75 89 SER A CA 1
ATOM 731 C C . SER A 1 89 ? 10.836 -10.695 8.398 1 87.75 89 SER A C 1
ATOM 733 O O . SER A 1 89 ? 10.734 -9.484 8.227 1 87.75 89 SER A O 1
ATOM 735 N N . ASN A 1 90 ? 9.852 -11.578 8.562 1 82.5 90 ASN A N 1
ATOM 736 C CA . ASN A 1 90 ? 8.492 -11.055 8.547 1 82.5 90 ASN A CA 1
ATOM 737 C C . ASN A 1 90 ? 8.25 -10.102 9.711 1 82.5 90 ASN A C 1
ATOM 739 O O . ASN A 1 90 ? 7.32 -9.289 9.664 1 82.5 90 ASN A O 1
ATOM 743 N N . ASN A 1 91 ? 9.102 -10.164 10.688 1 80.88 91 ASN A N 1
ATOM 744 C CA . ASN A 1 91 ? 8.93 -9.359 11.891 1 80.88 91 ASN A CA 1
ATOM 745 C C . ASN A 1 91 ? 9.625 -8.008 11.766 1 80.88 91 ASN A C 1
ATOM 747 O O . ASN A 1 91 ? 9.5 -7.152 12.641 1 80.88 91 ASN A O 1
ATOM 751 N N . ASN A 1 92 ? 10.328 -7.848 10.703 1 88.12 92 ASN A N 1
ATOM 752 C CA . ASN A 1 92 ? 11.102 -6.621 10.562 1 88.12 92 ASN A CA 1
ATOM 753 C C . ASN A 1 92 ? 10.266 -5.496 9.961 1 88.12 92 ASN A C 1
ATOM 755 O O . ASN A 1 92 ? 10.727 -4.352 9.883 1 88.12 92 ASN A O 1
ATOM 759 N N . PHE A 1 93 ? 9.047 -5.797 9.562 1 91.44 93 PHE A N 1
ATOM 760 C CA . PHE A 1 93 ? 8.18 -4.758 9.023 1 91.44 93 PHE A CA 1
ATOM 761 C C . PHE A 1 93 ? 7.535 -3.957 10.148 1 91.44 93 PHE A C 1
ATOM 763 O O . PHE A 1 93 ? 7.031 -4.527 11.117 1 91.44 93 PHE A O 1
ATOM 770 N N . LYS A 1 94 ? 7.5 -2.721 9.969 1 90 94 LYS A N 1
ATOM 771 C CA . LYS A 1 94 ? 6.922 -1.852 10.984 1 90 94 LYS A CA 1
ATOM 772 C C . LYS A 1 94 ? 5.41 -1.726 10.805 1 90 94 LYS A C 1
ATOM 774 O O . LYS A 1 94 ? 4.664 -1.683 11.789 1 90 94 LYS A O 1
ATOM 779 N N . TYR A 1 95 ? 5.012 -1.739 9.547 1 92.69 95 TYR A N 1
ATOM 780 C CA . TYR A 1 95 ? 3.613 -1.414 9.281 1 92.69 95 TYR A CA 1
ATOM 781 C C . TYR A 1 95 ? 2.877 -2.609 8.688 1 92.69 95 TYR A C 1
ATOM 783 O O . TYR A 1 95 ? 1.645 -2.645 8.68 1 92.69 95 TYR A O 1
ATOM 791 N N . LEU A 1 96 ? 3.584 -3.547 8.133 1 93.5 96 LEU A N 1
ATOM 792 C CA . LEU A 1 96 ? 2.951 -4.711 7.527 1 93.5 96 LEU A CA 1
ATOM 793 C C . LEU A 1 96 ? 2.947 -5.895 8.492 1 93.5 96 LEU A C 1
ATOM 795 O O . LEU A 1 96 ? 3.924 -6.117 9.211 1 93.5 96 LEU A O 1
ATOM 799 N N . ASN A 1 97 ? 1.86 -6.57 8.445 1 88.31 97 ASN A N 1
ATOM 800 C CA . ASN A 1 97 ? 1.729 -7.809 9.203 1 88.31 97 ASN A CA 1
ATOM 801 C C . ASN A 1 97 ? 1.089 -8.914 8.375 1 88.31 97 ASN A C 1
ATOM 803 O O . ASN A 1 97 ? 0.485 -8.648 7.336 1 88.31 97 ASN A O 1
ATOM 807 N N . ASN A 1 98 ? 1.326 -10.188 8.766 1 87.62 98 ASN A N 1
ATOM 808 C CA . ASN A 1 98 ? 0.721 -11.367 8.148 1 87.62 98 ASN A CA 1
ATOM 809 C C . ASN A 1 98 ? 1.093 -11.484 6.676 1 87.62 98 ASN A C 1
ATOM 811 O O . ASN A 1 98 ? 0.289 -11.938 5.863 1 87.62 98 ASN A O 1
ATOM 815 N N . ILE A 1 99 ? 2.244 -10.93 6.316 1 90.5 99 ILE A N 1
ATOM 816 C CA . ILE A 1 99 ? 2.631 -10.984 4.91 1 90.5 99 ILE A CA 1
ATOM 817 C C . ILE A 1 99 ? 2.977 -12.43 4.535 1 90.5 99 ILE A C 1
ATOM 819 O O . ILE A 1 99 ? 2.99 -12.781 3.352 1 90.5 99 ILE A O 1
ATOM 823 N N . ASP A 1 100 ? 3.307 -13.18 5.586 1 87.06 100 ASP A N 1
ATOM 824 C CA . ASP A 1 100 ? 3.574 -14.594 5.363 1 87.06 100 ASP A CA 1
ATOM 825 C C . ASP A 1 100 ? 2.381 -15.289 4.711 1 87.06 100 ASP A C 1
ATOM 827 O O . ASP A 1 100 ? 2.551 -16.203 3.914 1 87.06 100 ASP A O 1
ATOM 831 N N . ILE A 1 101 ? 1.223 -14.859 5.027 1 84 101 ILE A N 1
ATOM 832 C CA . ILE A 1 101 ? 0.016 -15.43 4.438 1 84 101 ILE A CA 1
ATOM 833 C C . ILE A 1 101 ? 0.011 -15.172 2.932 1 84 101 ILE A C 1
ATOM 835 O O . ILE A 1 101 ? -0.278 -16.078 2.146 1 84 101 ILE A O 1
ATOM 839 N N . LEU A 1 102 ? 0.333 -13.992 2.549 1 86.69 102 LEU A N 1
ATOM 840 C CA . LEU A 1 102 ? 0.368 -13.617 1.138 1 86.69 102 LEU A CA 1
ATOM 841 C C . LEU A 1 102 ? 1.489 -14.352 0.41 1 86.69 102 LEU A C 1
ATOM 843 O O . LEU A 1 102 ? 1.284 -14.875 -0.688 1 86.69 102 LEU A O 1
ATOM 847 N N . LEU A 1 103 ? 2.67 -14.43 1.081 1 89.88 103 LEU A N 1
ATOM 848 C CA . LEU A 1 103 ? 3.846 -15.055 0.484 1 89.88 103 LEU A CA 1
ATOM 849 C C . LEU A 1 103 ? 3.648 -16.562 0.338 1 89.88 103 LEU A C 1
ATOM 851 O O . LEU A 1 103 ? 4.004 -17.141 -0.691 1 89.88 103 LEU A O 1
ATOM 855 N N . ASN A 1 104 ? 3.068 -17.125 1.303 1 83.38 104 ASN A N 1
ATOM 856 C CA . ASN A 1 104 ? 2.842 -18.562 1.262 1 83.38 104 ASN A CA 1
ATOM 857 C C . ASN A 1 104 ? 1.881 -18.953 0.141 1 83.38 104 ASN A C 1
ATOM 859 O O . ASN A 1 104 ? 1.964 -20.047 -0.404 1 83.38 104 ASN A O 1
ATOM 863 N N . GLY A 1 105 ? 1.082 -18 -0.158 1 77.19 105 GLY A N 1
ATOM 864 C CA . GLY A 1 105 ? 0.167 -18.234 -1.265 1 77.19 105 GLY A CA 1
ATOM 865 C C . GLY A 1 105 ? 0.862 -18.281 -2.611 1 77.19 105 GLY A C 1
ATOM 866 O O . GLY A 1 105 ? 0.282 -18.75 -3.598 1 77.19 105 GLY A O 1
ATOM 867 N N . LEU A 1 106 ? 2.121 -17.891 -2.609 1 82.12 106 LEU A N 1
ATOM 868 C CA . LEU A 1 106 ? 2.875 -17.859 -3.857 1 82.12 106 LEU A CA 1
ATOM 869 C C . LEU A 1 106 ? 3.723 -19.109 -4.023 1 82.12 106 LEU A C 1
ATOM 871 O O . LEU A 1 106 ? 4.398 -19.281 -5.043 1 82.12 106 LEU A O 1
ATOM 875 N N . LYS A 1 107 ? 3.744 -19.844 -2.99 1 77.25 107 LYS A N 1
ATOM 876 C CA . LYS A 1 107 ? 4.473 -21.109 -3.123 1 77.25 107 LYS A CA 1
ATOM 877 C C . LYS A 1 107 ? 3.889 -21.969 -4.246 1 77.25 107 LYS A C 1
ATOM 879 O O . LYS A 1 107 ? 2.68 -21.938 -4.488 1 77.25 107 LYS A O 1
ATOM 884 N N . PRO A 1 108 ? 4.93 -22.484 -4.914 1 63.44 108 PRO A N 1
ATOM 885 C CA . PRO A 1 108 ? 4.402 -23.344 -5.98 1 63.44 108 PRO A CA 1
ATOM 886 C C . PRO A 1 108 ? 3.498 -24.453 -5.457 1 63.44 108 PRO A C 1
ATOM 888 O O . PRO A 1 108 ? 3.791 -25.047 -4.418 1 63.44 108 PRO A O 1
ATOM 891 N N . GLU A 1 109 ? 2.281 -24.188 -5.852 1 50.41 109 GLU A N 1
ATOM 892 C CA . GLU A 1 109 ? 1.374 -25.312 -5.637 1 50.41 109 GLU A CA 1
ATOM 893 C C . GLU A 1 109 ? 1.349 -26.234 -6.844 1 50.41 109 GLU A C 1
ATOM 895 O O . GLU A 1 109 ? 1.233 -25.781 -7.984 1 50.41 109 GLU A O 1
ATOM 900 N N . ASN A 1 110 ? 1.411 -27.5 -6.484 1 45.53 110 ASN A N 1
ATOM 901 C CA . ASN A 1 110 ? 1.332 -28.516 -7.523 1 45.53 110 ASN A CA 1
ATOM 902 C C . ASN A 1 110 ? 2.281 -28.203 -8.68 1 45.53 110 ASN A C 1
ATOM 904 O O . ASN A 1 110 ? 1.877 -28.234 -9.844 1 45.53 110 ASN A O 1
ATOM 908 N N . SER A 1 111 ? 3.502 -27.688 -8.391 1 46.47 111 SER A N 1
ATOM 909 C CA . SER A 1 111 ? 4.672 -27.578 -9.258 1 46.47 111 SER A CA 1
ATOM 910 C C . SER A 1 111 ? 4.598 -26.344 -10.133 1 46.47 111 SER A C 1
ATOM 912 O O . SER A 1 111 ? 5.348 -26.203 -11.102 1 46.47 111 SER A O 1
ATOM 914 N N . SER A 1 112 ? 3.529 -25.469 -9.945 1 54.09 112 SER A N 1
ATOM 915 C CA . SER A 1 112 ? 3.535 -24.281 -10.789 1 54.09 112 SER A CA 1
ATOM 916 C C . SER A 1 112 ? 3.715 -23.016 -9.961 1 54.09 112 SER A C 1
ATOM 918 O O . SER A 1 112 ? 3.139 -22.891 -8.883 1 54.09 112 SER A O 1
ATOM 920 N N . TYR A 1 113 ? 4.551 -22.297 -10.586 1 65.62 113 TYR A N 1
ATOM 921 C CA . TYR A 1 113 ? 4.754 -20.984 -9.992 1 65.62 113 TYR A CA 1
ATOM 922 C C . TYR A 1 113 ? 3.635 -20.016 -10.391 1 65.62 113 TYR A C 1
ATOM 924 O O . TYR A 1 113 ? 2.904 -20.281 -11.352 1 65.62 113 TYR A O 1
ATOM 932 N N . GLN A 1 114 ? 3.43 -19.062 -9.594 1 74.94 114 GLN A N 1
ATOM 933 C CA . GLN A 1 114 ? 2.479 -18 -9.922 1 74.94 114 GLN A CA 1
ATOM 934 C C . GLN A 1 114 ? 2.926 -17.219 -11.148 1 74.94 114 GLN A C 1
ATOM 936 O O . GLN A 1 114 ? 4.121 -16.984 -11.336 1 74.94 114 GLN A O 1
ATOM 941 N N . LEU A 1 115 ? 1.921 -16.938 -11.961 1 73.94 115 LEU A N 1
ATOM 942 C CA . LEU A 1 115 ? 2.189 -16.172 -13.164 1 73.94 115 LEU A CA 1
ATOM 943 C C . LEU A 1 115 ? 1.419 -14.852 -13.148 1 73.94 115 LEU A C 1
ATOM 945 O O . LEU A 1 115 ? 0.243 -14.82 -12.773 1 73.94 115 LEU A O 1
ATOM 949 N N . ILE A 1 116 ? 2.133 -13.836 -13.492 1 77.75 116 ILE A N 1
ATOM 950 C CA . ILE A 1 116 ? 1.471 -12.547 -13.648 1 77.75 116 ILE A CA 1
ATOM 951 C C . ILE A 1 116 ? 1.536 -12.102 -15.109 1 77.75 116 ILE A C 1
ATOM 953 O O . ILE A 1 116 ? 2.465 -12.461 -15.828 1 77.75 116 ILE A O 1
ATOM 957 N N . ASN A 1 117 ? 0.541 -11.391 -15.531 1 69.88 117 ASN A N 1
ATOM 958 C CA . ASN A 1 117 ? 0.51 -10.953 -16.922 1 69.88 117 ASN A CA 1
ATOM 959 C C . ASN A 1 117 ? 1.479 -9.805 -17.172 1 69.88 117 ASN A C 1
ATOM 961 O O . ASN A 1 117 ? 2.062 -9.266 -16.234 1 69.88 117 ASN A O 1
ATOM 965 N N . LYS A 1 118 ? 1.632 -9.508 -18.438 1 74.12 118 LYS A N 1
ATOM 966 C CA . LYS A 1 118 ? 2.625 -8.523 -18.859 1 74.12 118 LYS A CA 1
ATOM 967 C C . LYS A 1 118 ? 2.344 -7.156 -18.234 1 74.12 118 LYS A C 1
ATOM 969 O O . LYS A 1 118 ? 3.262 -6.48 -17.766 1 74.12 118 LYS A O 1
ATOM 974 N N . LYS A 1 119 ? 1.111 -6.75 -18.266 1 75.12 119 LYS A N 1
ATOM 975 C CA . LYS A 1 119 ? 0.739 -5.449 -17.719 1 75.12 119 LYS A CA 1
ATOM 976 C C . LYS A 1 119 ? 1.074 -5.367 -16.234 1 75.12 119 LYS A C 1
ATOM 978 O O . LYS A 1 119 ? 1.658 -4.383 -15.773 1 75.12 119 LYS A O 1
ATOM 983 N N . THR A 1 120 ? 0.742 -6.418 -15.523 1 83.06 120 THR A N 1
ATOM 984 C CA . THR A 1 120 ? 1.027 -6.477 -14.094 1 83.06 120 THR A CA 1
ATOM 985 C C . THR A 1 120 ? 2.533 -6.508 -13.844 1 83.06 120 THR A C 1
ATOM 987 O O . THR A 1 120 ? 3.031 -5.844 -12.93 1 83.06 120 THR A O 1
ATOM 990 N N . ALA A 1 121 ? 3.178 -7.23 -14.688 1 85.06 121 ALA A N 1
ATOM 991 C CA . ALA A 1 121 ? 4.629 -7.32 -14.555 1 85.06 121 ALA A CA 1
ATOM 992 C C . ALA A 1 121 ? 5.281 -5.953 -14.742 1 85.06 121 ALA A C 1
ATOM 994 O O . ALA A 1 121 ? 6.195 -5.59 -14 1 85.06 121 ALA A O 1
ATOM 995 N N . GLU A 1 122 ? 4.844 -5.238 -15.68 1 84.81 122 GLU A N 1
ATOM 996 C CA . GLU A 1 122 ? 5.363 -3.898 -15.93 1 84.81 122 GLU A CA 1
ATOM 997 C C . GLU A 1 122 ? 5.082 -2.965 -14.758 1 84.81 122 GLU A C 1
ATOM 999 O O . GLU A 1 122 ? 5.941 -2.172 -14.367 1 84.81 122 GLU A O 1
ATOM 1004 N N . TYR A 1 123 ? 3.898 -3.096 -14.305 1 90.06 123 TYR A N 1
ATOM 1005 C CA . TYR A 1 123 ? 3.529 -2.297 -13.141 1 90.06 123 TYR A CA 1
ATOM 1006 C C . TYR A 1 123 ? 4.418 -2.625 -11.945 1 90.06 123 TYR A C 1
ATOM 1008 O O . TYR A 1 123 ? 4.961 -1.725 -11.305 1 90.06 123 TYR A O 1
ATOM 1016 N N . ILE A 1 124 ? 4.609 -3.863 -11.656 1 94.25 124 ILE A N 1
ATOM 1017 C CA . ILE A 1 124 ? 5.441 -4.312 -10.547 1 94.25 124 ILE A CA 1
ATOM 1018 C C . ILE A 1 124 ? 6.875 -3.828 -10.75 1 94.25 124 ILE A C 1
ATOM 1020 O O . ILE A 1 124 ? 7.527 -3.381 -9.805 1 94.25 124 ILE A O 1
ATOM 1024 N N . ASP A 1 125 ? 7.316 -3.863 -11.953 1 92.5 125 ASP A N 1
ATOM 1025 C CA . ASP A 1 125 ? 8.656 -3.377 -12.258 1 92.5 125 ASP A CA 1
ATOM 1026 C C . ASP A 1 125 ? 8.805 -1.903 -11.891 1 92.5 125 ASP A C 1
ATOM 1028 O O . ASP A 1 125 ? 9.836 -1.49 -11.359 1 92.5 125 ASP A O 1
ATOM 1032 N N . SER A 1 126 ? 7.859 -1.164 -12.195 1 93.69 126 SER A N 1
ATOM 1033 C CA . SER A 1 126 ? 7.895 0.255 -11.852 1 93.69 126 SER A CA 1
ATOM 1034 C C . SER A 1 126 ? 7.945 0.459 -10.344 1 93.69 126 SER A C 1
ATOM 1036 O O . SER A 1 126 ? 8.617 1.37 -9.859 1 93.69 126 SER A O 1
ATOM 1038 N N . LEU A 1 127 ? 7.207 -0.342 -9.555 1 95 127 LEU A N 1
ATOM 1039 C CA . LEU A 1 127 ? 7.238 -0.274 -8.094 1 95 127 LEU A CA 1
ATOM 1040 C C . LEU A 1 127 ? 8.625 -0.625 -7.562 1 95 127 LEU A C 1
ATOM 1042 O O . LEU A 1 127 ? 9.133 0.049 -6.668 1 95 127 LEU A O 1
ATOM 1046 N N . LEU A 1 128 ? 9.164 -1.668 -8.164 1 94.56 128 LEU A N 1
ATOM 1047 C CA . LEU A 1 128 ? 10.477 -2.115 -7.719 1 94.56 128 LEU A CA 1
ATOM 1048 C C . LEU A 1 128 ? 11.539 -1.055 -8 1 94.56 128 LEU A C 1
ATOM 1050 O O . LEU A 1 128 ? 12.477 -0.889 -7.223 1 94.56 128 LEU A O 1
ATOM 1054 N N . GLU A 1 129 ? 11.414 -0.357 -9.094 1 91.25 129 GLU A N 1
ATOM 1055 C CA . GLU A 1 129 ? 12.312 0.75 -9.398 1 91.25 129 GLU A CA 1
ATOM 1056 C C . GLU A 1 129 ? 12.234 1.841 -8.336 1 91.25 129 GLU A C 1
ATOM 1058 O O . GLU A 1 129 ? 13.25 2.412 -7.945 1 91.25 129 GLU A O 1
ATOM 1063 N N . LYS A 1 130 ? 11.062 2.113 -7.891 1 89.75 130 LYS A N 1
ATOM 1064 C CA . LYS A 1 130 ? 10.867 3.113 -6.844 1 89.75 130 LYS A CA 1
ATOM 1065 C C . LYS A 1 130 ? 11.5 2.662 -5.531 1 89.75 130 LYS A C 1
ATOM 1067 O O . LYS A 1 130 ? 12.148 3.455 -4.844 1 89.75 130 LYS A O 1
ATOM 1072 N N . ILE A 1 131 ? 11.289 1.406 -5.203 1 91.56 131 ILE A N 1
ATOM 1073 C CA . ILE A 1 131 ? 11.891 0.864 -3.988 1 91.56 131 ILE A CA 1
ATOM 1074 C C . ILE A 1 131 ? 13.406 1.017 -4.047 1 91.56 131 ILE A C 1
ATOM 1076 O O . ILE A 1 131 ? 14.039 1.402 -3.062 1 91.56 131 ILE A O 1
ATOM 1080 N N . ASN A 1 132 ? 13.914 0.731 -5.227 1 86.81 132 ASN A N 1
ATOM 1081 C CA . ASN A 1 132 ? 15.359 0.791 -5.414 1 86.81 132 ASN A CA 1
ATOM 1082 C C . ASN A 1 132 ? 15.883 2.221 -5.309 1 86.81 132 ASN A C 1
ATOM 1084 O O . ASN A 1 132 ? 17.031 2.441 -4.918 1 86.81 132 ASN A O 1
ATOM 1088 N N . ALA A 1 133 ? 15.078 3.152 -5.613 1 80.88 133 ALA A N 1
ATOM 1089 C CA . ALA A 1 133 ? 15.477 4.555 -5.633 1 80.88 133 ALA A CA 1
ATOM 1090 C C . ALA A 1 133 ? 15.383 5.172 -4.238 1 80.88 133 ALA A C 1
ATOM 1092 O O . ALA A 1 133 ? 16.031 6.184 -3.959 1 80.88 133 ALA A O 1
ATOM 1093 N N . ILE A 1 134 ? 14.5 4.621 -3.404 1 74.25 134 ILE A N 1
ATOM 1094 C CA . ILE A 1 134 ? 14.258 5.172 -2.076 1 74.25 134 ILE A CA 1
ATOM 1095 C C . ILE A 1 134 ? 15.398 4.781 -1.14 1 74.25 134 ILE A C 1
ATOM 1097 O O . ILE A 1 134 ? 15.898 3.656 -1.192 1 74.25 134 ILE A O 1
ATOM 1101 N N . ASP A 1 135 ? 15.734 5.84 -0.425 1 66.69 135 ASP A N 1
ATOM 1102 C CA . ASP A 1 135 ? 16.75 5.586 0.599 1 66.69 135 ASP A CA 1
ATOM 1103 C C . ASP A 1 135 ? 16.25 4.57 1.623 1 66.69 135 ASP A C 1
ATOM 1105 O O . ASP A 1 135 ? 15.062 4.559 1.968 1 66.69 135 ASP A O 1
ATOM 1109 N N . GLU A 1 136 ? 17.062 3.697 2.002 1 61.53 136 GLU A N 1
ATOM 1110 C CA . GLU A 1 136 ? 16.75 2.588 2.896 1 61.53 136 GLU A CA 1
ATOM 1111 C C . GLU A 1 136 ? 16.172 3.092 4.219 1 61.53 136 GLU A C 1
ATOM 1113 O O . GLU A 1 136 ? 15.469 2.357 4.914 1 61.53 136 GLU A O 1
ATOM 1118 N N . SER A 1 137 ? 16.391 4.324 4.465 1 57.91 137 SER A N 1
ATOM 1119 C CA . SER A 1 137 ? 15.93 4.883 5.734 1 57.91 137 SER A CA 1
ATOM 1120 C C . SER A 1 137 ? 14.43 5.133 5.723 1 57.91 137 SER A C 1
ATOM 1122 O O . SER A 1 137 ? 13.805 5.273 6.781 1 57.91 137 SER A O 1
ATOM 1124 N N . TYR A 1 138 ? 13.938 5.062 4.547 1 62.84 138 TYR A N 1
ATOM 1125 C CA . TYR A 1 138 ? 12.508 5.359 4.461 1 62.84 138 TYR A CA 1
ATOM 1126 C C . TYR A 1 138 ? 11.688 4.082 4.453 1 62.84 138 TYR A C 1
ATOM 1128 O O . TYR A 1 138 ? 11.211 3.643 3.402 1 62.84 138 TYR A O 1
ATOM 1136 N N . ASN A 1 139 ? 11.344 3.584 5.547 1 80.75 139 ASN A N 1
ATOM 1137 C CA . ASN A 1 139 ? 10.727 2.283 5.777 1 80.75 139 ASN A CA 1
ATOM 1138 C C . ASN A 1 139 ? 9.242 2.299 5.434 1 80.75 139 ASN A C 1
ATOM 1140 O O . ASN A 1 139 ? 8.719 1.34 4.859 1 80.75 139 ASN A O 1
ATOM 1144 N N . LEU A 1 140 ? 8.727 3.504 5.578 1 87.31 140 LEU A N 1
ATOM 1145 C CA . LEU A 1 140 ? 7.293 3.574 5.332 1 87.31 140 LEU A CA 1
ATOM 1146 C C . LEU A 1 140 ? 6.98 3.385 3.852 1 87.31 140 LEU A C 1
ATOM 1148 O O . LEU A 1 140 ? 6.168 2.535 3.486 1 87.31 140 LEU A O 1
ATOM 1152 N N . GLN A 1 141 ? 7.688 4.121 3.02 1 88.06 141 GLN A N 1
ATOM 1153 C CA . GLN A 1 141 ? 7.441 4.07 1.582 1 88.06 141 GLN A CA 1
ATOM 1154 C C . GLN A 1 141 ? 7.82 2.707 1.008 1 88.06 141 GLN A C 1
ATOM 1156 O O . GLN A 1 141 ? 7.105 2.16 0.168 1 88.06 141 GLN A O 1
ATOM 1161 N N . ASN A 1 142 ? 8.906 2.219 1.479 1 91.38 142 ASN A N 1
ATOM 1162 C CA . ASN A 1 142 ? 9.344 0.908 1.011 1 91.38 142 ASN A CA 1
ATOM 1163 C C . ASN A 1 142 ? 8.32 -0.175 1.349 1 91.38 142 ASN A C 1
ATOM 1165 O O . ASN A 1 142 ? 8.008 -1.021 0.51 1 91.38 142 ASN A O 1
ATOM 1169 N N . GLU A 1 143 ? 7.797 -0.131 2.551 1 93.94 143 GLU A N 1
ATOM 1170 C CA . GLU A 1 143 ? 6.812 -1.127 2.961 1 93.94 143 GLU A CA 1
ATOM 1171 C C . GLU A 1 143 ? 5.512 -0.973 2.176 1 93.94 143 GLU A C 1
ATOM 1173 O O . GLU A 1 143 ? 4.883 -1.966 1.806 1 93.94 143 GLU A O 1
ATOM 1178 N N . CYS A 1 144 ? 5.16 0.25 2.002 1 94.5 144 CYS A N 1
ATOM 1179 C CA . CYS A 1 144 ? 3.959 0.513 1.215 1 94.5 144 CYS A CA 1
ATOM 1180 C C . CYS A 1 144 ? 4.105 -0.032 -0.201 1 94.5 144 CYS A C 1
ATOM 1182 O O . CYS A 1 144 ? 3.205 -0.704 -0.708 1 94.5 144 CYS A O 1
ATOM 1184 N N . LEU A 1 145 ? 5.238 0.228 -0.804 1 94.31 145 LEU A N 1
ATOM 1185 C CA . LEU A 1 145 ? 5.492 -0.23 -2.166 1 94.31 145 LEU A CA 1
ATOM 1186 C C . LEU A 1 145 ? 5.559 -1.752 -2.225 1 94.31 145 LEU A C 1
ATOM 1188 O O . LEU A 1 145 ? 5.023 -2.365 -3.15 1 94.31 145 LEU A O 1
ATOM 1192 N N . PHE A 1 146 ? 6.176 -2.307 -1.211 1 96.31 146 PHE A N 1
ATOM 1193 C CA . PHE A 1 146 ? 6.238 -3.762 -1.159 1 96.31 146 PHE A CA 1
ATOM 1194 C C . PHE A 1 146 ? 4.844 -4.359 -1.023 1 96.31 146 PHE A C 1
ATOM 1196 O O . PHE A 1 146 ? 4.531 -5.367 -1.665 1 96.31 146 PHE A O 1
ATOM 1203 N N . PHE A 1 147 ? 4.008 -3.777 -0.23 1 96.31 147 PHE A N 1
ATOM 1204 C CA . PHE A 1 147 ? 2.631 -4.23 -0.077 1 96.31 147 PHE A CA 1
ATOM 1205 C C . PHE A 1 147 ? 1.886 -4.152 -1.403 1 96.31 147 PHE A C 1
ATOM 1207 O O . PHE A 1 147 ? 1.091 -5.035 -1.727 1 96.31 147 PHE A O 1
ATOM 1214 N N . GLN A 1 148 ? 2.139 -3.115 -2.162 1 94.81 148 GLN A N 1
ATOM 1215 C CA . GLN A 1 148 ? 1.535 -2.969 -3.482 1 94.81 148 GLN A CA 1
ATOM 1216 C C . GLN A 1 148 ? 1.978 -4.09 -4.418 1 94.81 148 GLN A C 1
ATOM 1218 O O . GLN A 1 148 ? 1.173 -4.617 -5.188 1 94.81 148 GLN A O 1
ATOM 1223 N N . VAL A 1 149 ? 3.221 -4.418 -4.309 1 95.75 149 VAL A N 1
ATOM 1224 C CA . VAL A 1 149 ? 3.736 -5.531 -5.098 1 95.75 149 VAL A CA 1
ATOM 1225 C C . VAL A 1 149 ? 2.963 -6.805 -4.766 1 95.75 149 VAL A C 1
ATOM 1227 O O . VAL A 1 149 ? 2.418 -7.457 -5.656 1 95.75 149 VAL A O 1
ATOM 1230 N N . LEU A 1 150 ? 2.857 -7.102 -3.521 1 93.38 150 LEU A N 1
ATOM 1231 C CA . LEU A 1 150 ? 2.205 -8.328 -3.084 1 93.38 150 LEU A CA 1
ATOM 1232 C C . LEU A 1 150 ? 0.728 -8.32 -3.463 1 93.38 150 LEU A C 1
ATOM 1234 O O . LEU A 1 150 ? 0.198 -9.336 -3.928 1 93.38 150 LEU A O 1
ATOM 1238 N N . SER A 1 151 ? 0.089 -7.219 -3.244 1 91.31 151 SER A N 1
ATOM 1239 C CA . SER A 1 151 ? -1.328 -7.098 -3.57 1 91.31 151 SER A CA 1
ATOM 1240 C C . SER A 1 151 ? -1.567 -7.266 -5.066 1 91.31 151 SER A C 1
ATOM 1242 O O . SER A 1 151 ? -2.549 -7.887 -5.48 1 91.31 151 SER A O 1
ATOM 1244 N N . SER A 1 152 ? -0.688 -6.719 -5.871 1 89.5 152 SER A N 1
ATOM 1245 C CA . SER A 1 152 ? -0.818 -6.816 -7.32 1 89.5 152 SER A CA 1
ATOM 1246 C C . SER A 1 152 ? -0.652 -8.25 -7.801 1 89.5 152 SER A C 1
ATOM 1248 O O . SER A 1 152 ? -1.362 -8.703 -8.703 1 89.5 152 SER A O 1
ATOM 1250 N N . ILE A 1 153 ? 0.258 -8.938 -7.199 1 88.12 153 ILE A N 1
ATOM 1251 C CA . ILE A 1 153 ? 0.46 -10.336 -7.547 1 88.12 153 ILE A CA 1
ATOM 1252 C C . ILE A 1 153 ? -0.795 -11.141 -7.203 1 88.12 153 ILE A C 1
ATOM 1254 O O . ILE A 1 153 ? -1.25 -11.961 -8 1 88.12 153 ILE A O 1
ATOM 1258 N N . GLN A 1 154 ? -1.325 -10.844 -6.078 1 80.19 154 GLN A N 1
ATOM 1259 C CA . GLN A 1 154 ? -2.498 -11.578 -5.613 1 80.19 154 GLN A CA 1
ATOM 1260 C C . GLN A 1 154 ? -3.719 -11.273 -6.477 1 80.19 154 GLN A C 1
ATOM 1262 O O . GLN A 1 154 ? -4.539 -12.148 -6.738 1 80.19 154 GLN A O 1
ATOM 1267 N N . ALA A 1 155 ? -3.91 -9.953 -6.742 1 71.88 155 ALA A N 1
ATOM 1268 C CA . ALA A 1 155 ? -5.082 -9.516 -7.488 1 71.88 155 ALA A CA 1
ATOM 1269 C C . ALA A 1 155 ? -5.102 -10.125 -8.891 1 71.88 155 ALA A C 1
ATOM 1271 O O . ALA A 1 155 ? -6.168 -10.258 -9.5 1 71.88 155 ALA A O 1
ATOM 1272 N N . HIS A 1 156 ? -4.117 -10.227 -9.359 1 61.31 156 HIS A N 1
ATOM 1273 C CA . HIS A 1 156 ? -4.062 -10.672 -10.75 1 61.31 156 HIS A CA 1
ATOM 1274 C C . HIS A 1 156 ? -3.57 -12.117 -10.844 1 61.31 156 HIS A C 1
ATOM 1276 O O . HIS A 1 156 ? -2.965 -12.5 -11.844 1 61.31 156 HIS A O 1
ATOM 1282 N N . GLN A 1 157 ? -3.674 -12.477 -9.523 1 56.03 157 GLN A N 1
ATOM 1283 C CA . GLN A 1 157 ? -3.533 -13.93 -9.609 1 56.03 157 GLN A CA 1
ATOM 1284 C C . GLN A 1 157 ? -4.621 -14.531 -10.492 1 56.03 157 GLN A C 1
ATOM 1286 O O . GLN A 1 157 ? -5.738 -14.016 -10.555 1 56.03 157 GLN A O 1
ATOM 1291 N N . PHE A 1 158 ? -4.387 -15.281 -11.273 1 48.81 158 PHE A N 1
ATOM 1292 C CA . PHE A 1 158 ? -5.191 -15.953 -12.289 1 48.81 158 PHE A CA 1
ATOM 1293 C C . PHE A 1 158 ? -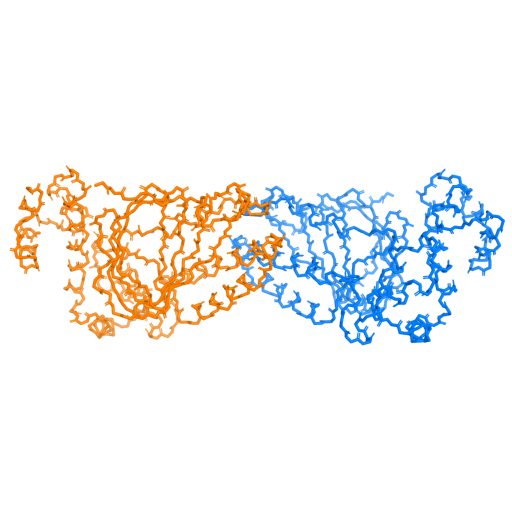6.621 -16.156 -11.797 1 48.81 158 PHE A C 1
ATOM 1295 O O . PHE A 1 158 ? -6.84 -16.656 -10.695 1 48.81 158 PHE A O 1
ATOM 1302 N N . ASN A 1 159 ? -7.52 -15.109 -11.898 1 45.88 159 ASN A N 1
ATOM 1303 C CA . ASN A 1 159 ? -8.945 -15.398 -11.812 1 45.88 159 ASN A CA 1
ATOM 1304 C C . ASN A 1 159 ? -9.312 -16.641 -12.633 1 45.88 159 ASN A C 1
ATOM 1306 O O . ASN A 1 159 ? -8.953 -16.734 -13.812 1 45.88 159 ASN A O 1
ATOM 1310 N N . ASP A 1 160 ? -9.414 -17.672 -12 1 49.94 160 ASP A N 1
ATOM 1311 C CA . ASP A 1 160 ? -9.867 -18.891 -12.648 1 49.94 160 ASP A CA 1
ATOM 1312 C C . ASP A 1 160 ? -11.336 -18.781 -13.07 1 49.94 160 ASP A C 1
ATOM 1314 O O . ASP A 1 160 ? -12.031 -19.797 -13.195 1 49.94 160 ASP A O 1
ATOM 1318 N N . SER A 1 161 ? -11.867 -17.531 -13.109 1 53.03 161 SER A N 1
ATOM 1319 C CA . SER A 1 161 ? -13.32 -17.484 -13.242 1 53.03 161 SER A CA 1
ATOM 1320 C C . SER A 1 161 ? -13.734 -17.359 -14.703 1 53.03 161 SER A C 1
ATOM 1322 O O . SER A 1 161 ? -14.93 -17.25 -15.008 1 53.03 161 SER A O 1
ATOM 1324 N N . GLY A 1 162 ? -12.875 -17.5 -15.602 1 58.66 162 GLY A N 1
ATOM 1325 C CA . GLY A 1 162 ? -13.266 -17.531 -17 1 58.66 162 GLY A CA 1
ATOM 1326 C C . GLY A 1 162 ? -13.727 -16.188 -17.531 1 58.66 162 GLY A C 1
ATOM 1327 O O . GLY A 1 162 ? -14.508 -16.109 -18.469 1 58.66 162 GLY A O 1
ATOM 1328 N N . TYR A 1 163 ? -13.336 -15.055 -16.812 1 59.88 163 TYR A N 1
ATOM 1329 C CA . TYR A 1 163 ? -13.672 -13.719 -17.297 1 59.88 163 TYR A CA 1
ATOM 1330 C C . TYR A 1 163 ? -12.555 -13.148 -18.156 1 59.88 163 TYR A C 1
ATOM 1332 O O . TYR A 1 163 ? -11.383 -13.492 -17.969 1 59.88 163 TYR A O 1
ATOM 1340 N N . GLY A 1 164 ? -12.891 -12.406 -19.188 1 64.25 164 GLY A N 1
ATOM 1341 C CA . GLY A 1 164 ? -11.914 -11.758 -20.062 1 64.25 164 GLY A CA 1
ATOM 1342 C C . GLY A 1 164 ? -12.016 -12.211 -21.5 1 64.25 164 GLY A C 1
ATOM 1343 O O . GLY A 1 164 ? -12.977 -12.883 -21.891 1 64.25 164 GLY A O 1
ATOM 1344 N N . ASN A 1 165 ? -11.141 -11.727 -22.359 1 69.5 165 ASN A N 1
ATOM 1345 C CA . ASN A 1 165 ? -11.109 -12.164 -23.75 1 69.5 165 ASN A CA 1
ATOM 1346 C C . ASN A 1 165 ? -10.555 -13.578 -23.875 1 69.5 165 ASN A C 1
ATOM 1348 O O . ASN A 1 165 ? -10.203 -14.203 -22.859 1 69.5 165 ASN A O 1
ATOM 1352 N N . THR A 1 166 ? -10.609 -14.094 -25.094 1 78.62 166 THR A N 1
ATOM 1353 C CA . THR A 1 166 ? -10.219 -15.477 -25.344 1 78.62 166 THR A CA 1
ATOM 1354 C C . THR A 1 166 ? -8.797 -15.734 -24.844 1 78.62 166 THR A C 1
ATOM 1356 O O . THR A 1 166 ? -8.531 -16.766 -24.234 1 78.62 166 THR A O 1
ATOM 1359 N N . GLU A 1 167 ? -7.941 -14.773 -25.094 1 72.88 167 GLU A N 1
ATOM 1360 C CA . GLU A 1 167 ? -6.555 -14.914 -24.672 1 72.88 167 GLU A CA 1
ATOM 1361 C C . GLU A 1 167 ? -6.453 -14.945 -23.141 1 72.88 167 GLU A C 1
ATOM 1363 O O . GLU A 1 167 ? -5.738 -15.781 -22.578 1 72.88 167 GLU A O 1
ATOM 1368 N N . GLU A 1 168 ? -7.215 -14.117 -22.531 1 65.31 168 GLU A N 1
ATOM 1369 C CA . GLU A 1 168 ? -7.215 -14.047 -21.078 1 65.31 168 GLU A CA 1
ATOM 1370 C C . GLU A 1 168 ? -7.805 -15.32 -20.469 1 65.31 168 GLU A C 1
ATOM 1372 O O . GLU A 1 168 ? -7.246 -15.875 -19.516 1 65.31 168 GLU A O 1
ATOM 1377 N N . LYS A 1 169 ? -8.906 -15.758 -21.047 1 75.62 169 LYS A N 1
ATOM 1378 C CA . LYS A 1 169 ? -9.562 -16.969 -20.578 1 75.62 169 LYS A CA 1
ATOM 1379 C C . LYS A 1 169 ? -8.664 -18.188 -20.781 1 75.62 169 LYS A C 1
ATOM 1381 O O . LYS A 1 169 ? -8.57 -19.062 -19.906 1 75.62 169 LYS A O 1
ATOM 1386 N N . GLY A 1 170 ? -8.023 -18.188 -21.953 1 80.19 170 GLY A N 1
ATOM 1387 C CA . GLY A 1 170 ? -7.082 -19.266 -22.219 1 80.19 170 GLY A CA 1
ATOM 1388 C C . GLY A 1 170 ? -5.945 -19.344 -21.219 1 80.19 170 GLY A C 1
ATOM 1389 O O . GLY A 1 170 ? -5.609 -20.422 -20.734 1 80.19 170 GLY A O 1
ATOM 1390 N N . ARG A 1 171 ? -5.453 -18.234 -20.969 1 71.88 171 ARG A N 1
ATOM 1391 C CA . ARG A 1 171 ? -4.355 -18.188 -20 1 71.88 171 ARG A CA 1
ATOM 1392 C C . ARG A 1 171 ? -4.812 -18.656 -18.625 1 71.88 171 ARG A C 1
ATOM 1394 O O . ARG A 1 171 ? -4.09 -19.375 -17.938 1 71.88 171 ARG A O 1
ATOM 1401 N N . GLN A 1 172 ? -5.969 -18.203 -18.281 1 71.12 172 GLN A N 1
ATOM 1402 C CA . GLN A 1 172 ? -6.555 -18.656 -17.031 1 71.12 172 GLN A CA 1
ATOM 1403 C C . GLN A 1 172 ? -6.695 -20.172 -17 1 71.12 172 GLN A C 1
ATOM 1405 O O . GLN A 1 172 ? -6.383 -20.812 -15.984 1 71.12 172 GLN A O 1
ATOM 1410 N N . MET A 1 173 ? -7.141 -20.703 -18.078 1 81.81 173 MET A N 1
ATOM 1411 C CA . MET A 1 173 ? -7.355 -22.141 -18.188 1 81.81 173 MET A CA 1
ATOM 1412 C C . MET A 1 173 ? -6.039 -22.891 -18.062 1 81.81 173 MET A C 1
ATOM 1414 O O . MET A 1 173 ? -5.957 -23.891 -17.328 1 81.81 173 MET A O 1
ATOM 1418 N N . ILE A 1 174 ? -5.02 -22.375 -18.781 1 81.06 174 ILE A N 1
ATOM 1419 C CA . ILE A 1 174 ? -3.713 -23.016 -18.719 1 81.06 174 ILE A CA 1
ATOM 1420 C C . ILE A 1 174 ? -3.18 -22.984 -17.297 1 81.06 174 ILE A C 1
ATOM 1422 O O . ILE A 1 174 ? -2.678 -24 -16.797 1 81.06 174 ILE A O 1
ATOM 1426 N N . ARG A 1 175 ? -3.398 -21.984 -16.719 1 71.44 175 ARG A N 1
ATOM 1427 C CA . ARG A 1 175 ? -2.959 -21.844 -15.344 1 71.44 175 ARG A CA 1
ATOM 1428 C C . ARG A 1 175 ? -3.711 -22.812 -14.43 1 71.44 175 ARG A C 1
ATOM 1430 O O . ARG A 1 175 ? -3.121 -23.406 -13.531 1 71.44 175 ARG A O 1
ATOM 1437 N N . TRP A 1 176 ? -4.992 -22.797 -14.633 1 75 176 TRP A N 1
ATOM 1438 C CA . TRP A 1 176 ? -5.793 -23.734 -13.859 1 75 176 TRP A CA 1
ATOM 1439 C C . TRP A 1 176 ? -5.262 -25.156 -14.016 1 75 176 TRP A C 1
ATOM 1441 O O . TRP A 1 176 ? -5.125 -25.891 -13.031 1 75 176 TRP A O 1
ATOM 1451 N N . LEU A 1 177 ? -4.977 -25.547 -15.18 1 82 177 LEU A N 1
ATOM 1452 C CA . LEU A 1 177 ? -4.465 -26.875 -15.469 1 82 177 LEU A CA 1
ATOM 1453 C C . LEU A 1 177 ? -3.148 -27.125 -14.742 1 82 177 LEU A C 1
ATOM 1455 O O . LEU A 1 177 ? -2.926 -28.203 -14.195 1 82 177 LEU A O 1
ATOM 1459 N N . GLU A 1 178 ? -2.41 -26.094 -14.727 1 74.44 178 GLU A N 1
ATOM 1460 C CA . GLU A 1 178 ? -1.098 -26.203 -14.094 1 74.44 178 GLU A CA 1
ATOM 1461 C C . GLU A 1 178 ? -1.222 -26.406 -12.586 1 74.44 178 GLU A C 1
ATOM 1463 O O . GLU A 1 178 ? -0.315 -26.953 -11.961 1 74.44 178 GLU A O 1
ATOM 1468 N N . ASN A 1 179 ? -2.43 -26.078 -12.141 1 68.88 179 ASN A N 1
ATOM 1469 C CA . ASN A 1 179 ? -2.615 -26.141 -10.695 1 68.88 179 ASN A CA 1
ATOM 1470 C C . ASN A 1 179 ? -3.576 -27.266 -10.312 1 68.88 179 ASN A C 1
ATOM 1472 O O . ASN A 1 179 ? -3.783 -27.531 -9.125 1 68.88 179 ASN A O 1
ATOM 1476 N N . ASN A 1 180 ? -4.152 -27.828 -11.297 1 75.75 180 ASN A N 1
ATOM 1477 C CA . ASN A 1 180 ? -5.172 -28.828 -11.008 1 75.75 180 ASN A CA 1
ATOM 1478 C C . ASN A 1 180 ? -4.961 -30.094 -11.828 1 75.75 180 ASN A C 1
ATOM 1480 O O . ASN A 1 180 ? -5.891 -30.891 -12.008 1 75.75 180 ASN A O 1
ATOM 1484 N N . PHE A 1 181 ? -3.75 -30.297 -12.281 1 84.06 181 PHE A N 1
ATOM 1485 C CA . PHE A 1 181 ? -3.48 -31.375 -13.219 1 84.06 181 PHE A CA 1
ATOM 1486 C C . PHE A 1 181 ? -3.68 -32.719 -12.547 1 84.06 181 PHE A C 1
ATOM 1488 O O . PHE A 1 181 ? -3.826 -33.75 -13.227 1 84.06 181 PHE A O 1
ATOM 1495 N N . GLU A 1 182 ? -3.588 -32.781 -11.242 1 83.75 182 GLU A N 1
ATOM 1496 C CA . GLU A 1 182 ? -3.684 -34.031 -10.523 1 83.75 182 GLU A CA 1
ATOM 1497 C C . GLU A 1 182 ? -5.121 -34.562 -10.5 1 83.75 182 GLU A C 1
ATOM 1499 O O . GLU A 1 182 ? -5.359 -35.75 -10.227 1 83.75 182 GLU A O 1
ATOM 1504 N N . LYS A 1 183 ? -6.023 -33.656 -10.758 1 84.62 183 LYS A N 1
ATOM 1505 C CA . LYS A 1 183 ? -7.438 -34.031 -10.758 1 84.62 183 LYS A CA 1
ATOM 1506 C C . LYS A 1 183 ? -7.855 -34.625 -12.094 1 84.62 183 LYS A C 1
ATOM 1508 O O . LYS A 1 183 ? -7.152 -34.469 -13.094 1 84.62 183 LYS A O 1
ATOM 1513 N N . GLU A 1 184 ? -8.93 -35.438 -11.953 1 90.69 184 GLU A N 1
ATOM 1514 C CA . GLU A 1 184 ? -9.547 -35.844 -13.211 1 90.69 184 GLU A CA 1
ATOM 1515 C C . GLU A 1 184 ? -10.102 -34.625 -13.969 1 90.69 184 GLU A C 1
ATOM 1517 O O . GLU A 1 184 ? -10.867 -33.844 -13.406 1 90.69 184 GLU A O 1
ATOM 1522 N N . ILE A 1 185 ? -9.609 -34.531 -15.195 1 91.62 185 ILE A N 1
ATOM 1523 C CA . ILE A 1 185 ? -9.984 -33.344 -15.969 1 91.62 185 ILE A CA 1
ATOM 1524 C C . ILE A 1 185 ? -11.094 -33.719 -16.953 1 91.62 185 ILE A C 1
ATOM 1526 O O . ILE A 1 185 ? -10.922 -34.594 -17.797 1 91.62 185 ILE A O 1
ATOM 1530 N N . ASP A 1 186 ? -12.211 -33.094 -16.703 1 94.06 186 ASP A N 1
ATOM 1531 C CA . ASP A 1 186 ? -13.273 -33.094 -17.703 1 94.06 186 ASP A CA 1
ATOM 1532 C C . ASP A 1 186 ? -13.164 -31.875 -18.609 1 94.06 186 ASP A C 1
ATOM 1534 O O . ASP A 1 186 ? -13.484 -30.75 -18.203 1 94.06 186 ASP A O 1
ATOM 1538 N N . TRP A 1 187 ? -12.773 -32.188 -19.828 1 94.75 187 TRP A N 1
ATOM 1539 C CA . TRP A 1 187 ? -12.438 -31.078 -20.734 1 94.75 187 TRP A CA 1
ATOM 1540 C C . TRP A 1 187 ? -13.672 -30.25 -21.062 1 94.75 187 TRP A C 1
ATOM 1542 O O . TRP A 1 187 ? -13.578 -29.031 -21.219 1 94.75 187 TRP A O 1
ATOM 1552 N N . GLU A 1 188 ? -14.836 -30.875 -21.156 1 94.12 188 GLU A N 1
ATOM 1553 C CA . GLU A 1 188 ? -16.062 -30.141 -21.406 1 94.12 188 GLU A CA 1
ATOM 1554 C C . GLU A 1 188 ? -16.422 -29.234 -20.25 1 94.12 188 GLU A C 1
ATOM 1556 O O . GLU A 1 188 ? -16.766 -28.062 -20.438 1 94.12 188 GLU A O 1
ATOM 1561 N N . GLU A 1 189 ? -16.281 -29.719 -19.094 1 93.12 189 GLU A N 1
ATOM 1562 C CA . GLU A 1 189 ? -16.562 -28.938 -17.891 1 93.12 189 GLU A CA 1
ATOM 1563 C C . GLU A 1 189 ? -15.562 -27.797 -17.75 1 93.12 189 GLU A C 1
ATOM 1565 O O . GLU A 1 189 ? -15.93 -26.688 -17.344 1 93.12 189 GLU A O 1
ATOM 1570 N N . LEU A 1 190 ? -14.336 -28.109 -18.062 1 92.31 190 LEU A N 1
ATOM 1571 C CA . LEU A 1 190 ? -13.297 -27.094 -17.953 1 92.31 190 LEU A CA 1
ATOM 1572 C C . LEU A 1 190 ? -13.531 -25.953 -18.953 1 92.31 190 LEU A C 1
ATOM 1574 O O . LEU A 1 190 ? -13.375 -24.781 -18.609 1 92.31 190 LEU A O 1
ATOM 1578 N N . ALA A 1 191 ? -13.898 -26.344 -20.109 1 93.25 191 ALA A N 1
ATOM 1579 C CA . ALA A 1 191 ? -14.227 -25.344 -21.125 1 93.25 191 ALA A CA 1
ATOM 1580 C C . ALA A 1 191 ? -15.344 -24.422 -20.641 1 93.25 191 ALA A C 1
ATOM 1582 O O . ALA A 1 191 ? -15.258 -23.203 -20.781 1 93.25 191 ALA A O 1
ATOM 1583 N N . GLU A 1 192 ? -16.344 -25 -20.047 1 90.56 192 GLU A N 1
ATOM 1584 C CA . GLU A 1 192 ? -17.453 -24.234 -19.5 1 90.56 192 GLU A CA 1
ATOM 1585 C C . GLU A 1 192 ? -17.016 -23.312 -18.375 1 90.56 192 GLU A C 1
ATOM 1587 O O . GLU A 1 192 ? -17.438 -22.156 -18.297 1 90.56 192 GLU A O 1
ATOM 1592 N N . LYS A 1 193 ? -16.172 -23.797 -17.562 1 85.44 193 LYS A N 1
ATOM 1593 C CA . LYS A 1 193 ? -15.656 -23.047 -16.422 1 85.44 193 LYS A CA 1
ATOM 1594 C C . LYS A 1 193 ? -15 -21.75 -16.859 1 85.44 193 LYS A C 1
ATOM 1596 O O . LYS A 1 193 ? -15.133 -20.719 -16.203 1 85.44 193 LYS A O 1
ATOM 1601 N N . PHE A 1 194 ? -14.352 -21.859 -17.969 1 86.38 194 PHE A N 1
ATOM 1602 C CA . PHE A 1 194 ? -13.594 -20.703 -18.406 1 86.38 194 PHE A CA 1
ATOM 1603 C C . PHE A 1 194 ? -14.281 -20.016 -19.578 1 86.38 194 PHE A C 1
ATOM 1605 O O . PHE A 1 194 ? -13.68 -19.188 -20.281 1 86.38 194 PHE A O 1
ATOM 1612 N N . ALA A 1 195 ? -15.508 -20.453 -19.812 1 87.88 195 ALA A N 1
ATOM 1613 C CA . ALA A 1 195 ? -16.359 -19.875 -20.844 1 87.88 195 ALA A CA 1
ATOM 1614 C C . ALA A 1 195 ? -15.688 -19.906 -22.203 1 87.88 195 ALA A C 1
ATOM 1616 O O . ALA A 1 195 ? -15.664 -18.891 -22.922 1 87.88 195 ALA A O 1
ATOM 1617 N N . LEU A 1 196 ? -15.109 -20.969 -22.547 1 90.81 196 LEU A N 1
ATOM 1618 C CA . LEU A 1 196 ? -14.492 -21.219 -23.844 1 90.81 196 LEU A CA 1
ATOM 1619 C C . LEU A 1 196 ? -15.188 -22.375 -24.562 1 90.81 196 LEU A C 1
ATOM 1621 O O . LEU A 1 196 ? -15.547 -23.375 -23.938 1 90.81 196 LEU A O 1
ATOM 1625 N N . PRO A 1 197 ? -15.547 -22.156 -25.891 1 92.56 197 PRO A N 1
ATOM 1626 C CA . PRO A 1 197 ? -15.906 -23.375 -26.625 1 92.56 197 PRO A CA 1
ATOM 1627 C C . PRO A 1 197 ? -14.812 -24.438 -26.562 1 92.56 197 PRO A C 1
ATOM 1629 O O . PRO A 1 197 ? -13.625 -24.109 -26.578 1 92.56 197 PRO A O 1
ATOM 1632 N N . ILE A 1 198 ? -15.281 -25.766 -26.578 1 94.31 198 ILE A N 1
ATOM 1633 C CA . ILE A 1 198 ? -14.352 -26.891 -26.406 1 94.31 198 ILE A CA 1
ATOM 1634 C C . ILE A 1 198 ? -13.32 -26.875 -27.531 1 94.31 198 ILE A C 1
ATOM 1636 O O . ILE A 1 198 ? -12.148 -27.203 -27.297 1 94.31 198 ILE A O 1
ATOM 1640 N N . ARG A 1 199 ? -13.703 -26.484 -28.672 1 94.56 199 ARG A N 1
ATOM 1641 C CA . ARG A 1 199 ? -12.773 -26.406 -29.797 1 94.56 199 ARG A CA 1
ATOM 1642 C C . ARG A 1 199 ? -11.703 -25.359 -29.547 1 94.56 199 ARG A C 1
ATOM 1644 O O . ARG A 1 199 ? -10.531 -25.562 -29.891 1 94.56 199 ARG A O 1
ATOM 1651 N N . THR A 1 200 ? -12.055 -24.25 -29.016 1 93.44 200 THR A N 1
ATOM 1652 C CA . THR A 1 200 ? -11.133 -23.156 -28.719 1 93.44 200 THR A CA 1
ATOM 1653 C C . THR A 1 200 ? -10.164 -23.547 -27.609 1 93.44 200 THR A C 1
ATOM 1655 O O . THR A 1 200 ? -8.977 -23.219 -27.672 1 93.44 200 THR A O 1
ATOM 1658 N N . LEU A 1 201 ? -10.711 -24.266 -26.703 1 94 201 LEU A N 1
ATOM 1659 C CA . LEU A 1 201 ? -9.859 -24.766 -25.625 1 94 201 LEU A CA 1
ATOM 1660 C C . LEU A 1 201 ? -8.75 -25.656 -26.188 1 94 201 LEU A C 1
ATOM 1662 O O . LEU A 1 201 ? -7.574 -25.453 -25.875 1 94 201 LEU A O 1
ATOM 1666 N N . HIS A 1 202 ? -9.102 -26.594 -27 1 94.44 202 HIS A N 1
ATOM 1667 C CA . HIS A 1 202 ? -8.141 -27.531 -27.562 1 94.44 202 HIS A CA 1
ATOM 1668 C C . HIS A 1 202 ? -7.094 -26.797 -28.391 1 94.44 202 HIS A C 1
ATOM 1670 O O . HIS A 1 202 ? -5.895 -27.062 -28.266 1 94.44 202 HIS A O 1
ATOM 1676 N N . ARG A 1 203 ? -7.559 -25.875 -29.156 1 93.62 203 ARG A N 1
ATOM 1677 C CA . ARG A 1 203 ? -6.668 -25.125 -30.031 1 93.62 203 ARG A CA 1
ATOM 1678 C C . ARG A 1 203 ? -5.703 -24.266 -29.219 1 93.62 203 ARG A C 1
ATOM 1680 O O . ARG A 1 203 ? -4.52 -24.172 -29.547 1 93.62 203 ARG A O 1
ATOM 1687 N N . TYR A 1 204 ? -6.254 -23.641 -28.25 1 90.56 204 TYR A N 1
ATOM 1688 C CA . TYR A 1 204 ? -5.43 -22.75 -27.453 1 90.56 204 TYR A CA 1
ATOM 1689 C C . TYR A 1 204 ? -4.32 -23.516 -26.734 1 90.56 204 TYR A C 1
ATOM 1691 O O . TYR A 1 204 ? -3.162 -23.094 -26.75 1 90.56 204 TYR A O 1
ATOM 1699 N N . ILE A 1 205 ? -4.637 -24.641 -26.188 1 91.12 205 ILE A N 1
ATOM 1700 C CA . ILE A 1 205 ? -3.648 -25.453 -25.484 1 91.12 205 ILE A CA 1
ATOM 1701 C C . ILE A 1 205 ? -2.562 -25.906 -26.453 1 91.12 205 ILE A C 1
ATOM 1703 O O . ILE A 1 205 ? -1.37 -25.766 -26.172 1 91.12 205 ILE A O 1
ATOM 1707 N N . LYS A 1 206 ? -2.99 -26.359 -27.547 1 92.06 206 LYS A N 1
ATOM 1708 C CA . LYS A 1 206 ? -2.031 -26.812 -28.547 1 92.06 206 LYS A CA 1
ATOM 1709 C C . LYS A 1 206 ? -1.133 -25.672 -29.016 1 92.06 206 LYS A C 1
ATOM 1711 O O . LYS A 1 206 ? 0.083 -25.844 -29.125 1 92.06 206 LYS A O 1
ATOM 1716 N N . SER A 1 207 ? -1.713 -24.562 -29.234 1 88 207 SER A N 1
ATOM 1717 C CA . SER A 1 207 ? -0.969 -23.406 -29.719 1 88 207 SER A CA 1
ATOM 1718 C C . SER A 1 207 ? 0.02 -22.906 -28.672 1 88 207 SER A C 1
ATOM 1720 O O . SER A 1 207 ? 1.142 -22.516 -29 1 88 207 SER A O 1
ATOM 1722 N N . GLN A 1 208 ? -0.397 -22.969 -27.469 1 79.44 208 GLN A N 1
ATOM 1723 C CA . GLN A 1 208 ? 0.407 -22.391 -26.391 1 79.44 208 GLN A CA 1
ATOM 1724 C C . GLN A 1 208 ? 1.487 -23.375 -25.938 1 79.44 208 GLN A C 1
ATOM 1726 O O . GLN A 1 208 ? 2.576 -22.969 -25.531 1 79.44 208 GLN A O 1
ATOM 1731 N N . THR A 1 209 ? 1.191 -24.688 -26 1 79.56 209 THR A N 1
ATOM 1732 C CA . THR A 1 209 ? 2.07 -25.656 -25.344 1 79.56 209 THR A CA 1
ATOM 1733 C C . THR A 1 209 ? 2.715 -26.578 -26.375 1 79.56 209 THR A C 1
ATOM 1735 O O . THR A 1 209 ? 3.686 -27.281 -26.062 1 79.56 209 THR A O 1
ATOM 1738 N N . GLY A 1 210 ? 2.104 -26.547 -27.484 1 86.38 210 GLY A N 1
ATOM 1739 C CA . GLY A 1 210 ? 2.568 -27.453 -28.531 1 86.38 210 GLY A CA 1
ATOM 1740 C C . GLY A 1 210 ? 2.02 -28.859 -28.375 1 86.38 210 GLY A C 1
ATOM 1741 O O . GLY A 1 210 ? 2.357 -29.75 -29.172 1 86.38 210 GLY A O 1
ATOM 1742 N N . HIS A 1 211 ? 1.215 -29.109 -27.484 1 89.06 211 HIS A N 1
ATOM 1743 C CA . HIS A 1 211 ? 0.683 -30.438 -27.188 1 89.06 211 HIS A CA 1
ATOM 1744 C C . HIS A 1 211 ? -0.842 -30.438 -27.188 1 89.06 211 HIS A C 1
ATOM 1746 O O . HIS A 1 211 ? -1.464 -29.391 -26.984 1 89.06 211 HIS A O 1
ATOM 1752 N N . THR A 1 212 ? -1.379 -31.656 -27.469 1 94.06 212 THR A N 1
ATOM 1753 C CA . THR A 1 212 ? -2.809 -31.812 -27.219 1 94.06 212 THR A CA 1
ATOM 1754 C C . THR A 1 212 ? -3.121 -31.656 -25.734 1 94.06 212 THR A C 1
ATOM 1756 O O . THR A 1 212 ? -2.242 -31.812 -24.891 1 94.06 212 THR A O 1
ATOM 1759 N N . PRO A 1 213 ? -4.406 -31.328 -25.406 1 94 213 PRO A N 1
ATOM 1760 C CA . PRO A 1 213 ? -4.777 -31.141 -24.016 1 94 213 PRO A CA 1
ATOM 1761 C C . PRO A 1 213 ? -4.383 -32.344 -23.141 1 94 213 PRO A C 1
ATOM 1763 O O . PRO A 1 213 ? -3.74 -32.156 -22.094 1 94 213 PRO A O 1
ATOM 1766 N N . GLN A 1 214 ? -4.648 -33.5 -23.609 1 93.5 214 GLN A N 1
ATOM 1767 C CA . GLN A 1 214 ? -4.352 -34.719 -22.828 1 93.5 214 GLN A CA 1
ATOM 1768 C C . GLN A 1 214 ? -2.848 -34.906 -22.656 1 93.5 214 GLN A C 1
ATOM 1770 O O . GLN A 1 214 ? -2.377 -35.219 -21.562 1 93.5 214 GLN A O 1
ATOM 1775 N N . ASN A 1 215 ? -2.127 -34.688 -23.719 1 94 215 ASN A N 1
ATOM 1776 C CA . ASN A 1 215 ? -0.674 -34.812 -23.641 1 94 215 ASN A CA 1
ATOM 1777 C C . ASN A 1 215 ? -0.069 -33.75 -22.719 1 94 215 ASN A C 1
ATOM 1779 O O . ASN A 1 215 ? 0.887 -34.031 -21.984 1 94 215 ASN A O 1
ATOM 1783 N N . TYR A 1 216 ? -0.652 -32.594 -22.797 1 92.31 216 TYR A N 1
ATOM 1784 C CA . TYR A 1 216 ? -0.151 -31.5 -21.953 1 92.31 216 TYR A CA 1
ATOM 1785 C C . TYR A 1 216 ? -0.316 -31.859 -20.484 1 92.31 216 TYR A C 1
ATOM 1787 O O . TYR A 1 216 ? 0.629 -31.734 -19.703 1 92.31 216 TYR A O 1
ATOM 1795 N N . VAL A 1 217 ? -1.498 -32.312 -20.125 1 93.19 217 VAL A N 1
ATOM 1796 C CA . VAL A 1 217 ? -1.763 -32.688 -18.75 1 93.19 217 VAL A CA 1
ATOM 1797 C C . VAL A 1 217 ? -0.837 -33.844 -18.328 1 93.19 217 VAL A C 1
ATOM 1799 O O . VAL A 1 217 ? -0.286 -33.812 -17.234 1 93.19 217 VAL A O 1
ATOM 1802 N N . THR A 1 218 ? -0.634 -34.812 -19.172 1 93.69 218 THR A N 1
ATOM 1803 C CA . THR A 1 218 ? 0.261 -35.938 -18.891 1 93.69 218 THR A CA 1
ATOM 1804 C C . THR A 1 218 ? 1.68 -35.438 -18.625 1 93.69 218 THR A C 1
ATOM 1806 O O . THR A 1 218 ? 2.34 -35.875 -17.688 1 93.69 218 THR A O 1
ATOM 1809 N N . LYS A 1 219 ? 2.09 -34.5 -19.391 1 90.62 219 LYS A N 1
ATOM 1810 C CA . LYS A 1 219 ? 3.432 -33.938 -19.219 1 90.62 219 LYS A CA 1
ATOM 1811 C C . LYS A 1 219 ? 3.561 -33.219 -17.875 1 90.62 219 LYS A C 1
ATOM 1813 O O . LYS A 1 219 ? 4.582 -33.344 -17.203 1 90.62 219 LYS A O 1
ATOM 1818 N N . LEU A 1 220 ? 2.523 -32.5 -17.594 1 86.44 220 LEU A N 1
ATOM 1819 C CA . LEU A 1 220 ? 2.506 -31.844 -16.297 1 86.44 220 LEU A CA 1
ATOM 1820 C C . LEU A 1 220 ? 2.623 -32.875 -15.164 1 86.44 220 LEU A C 1
ATOM 1822 O O . LEU A 1 220 ? 3.408 -32.688 -14.234 1 86.44 220 LEU A O 1
ATOM 1826 N N . ARG A 1 221 ? 1.892 -33.906 -15.266 1 88.5 221 ARG A N 1
ATOM 1827 C CA . ARG A 1 221 ? 1.878 -34.969 -14.266 1 88.5 221 ARG A CA 1
ATOM 1828 C C . ARG A 1 221 ? 3.238 -35.656 -14.172 1 88.5 221 ARG A C 1
ATOM 1830 O O . ARG A 1 221 ? 3.74 -35.906 -13.07 1 88.5 221 ARG A O 1
ATOM 1837 N N . LEU A 1 222 ? 3.793 -35.906 -15.273 1 90.69 222 LEU A N 1
ATOM 1838 C CA . LEU A 1 222 ? 5.086 -36.562 -15.305 1 90.69 222 LEU A CA 1
ATOM 1839 C C . LEU A 1 222 ? 6.176 -35.688 -14.719 1 90.69 222 LEU A C 1
ATOM 1841 O O . LEU A 1 222 ? 7.082 -36.188 -14.039 1 90.69 222 LEU A O 1
ATOM 1845 N N . ALA A 1 223 ? 6.062 -34.5 -15.008 1 83.44 223 ALA A N 1
ATOM 1846 C CA . ALA A 1 223 ? 7.031 -33.562 -14.445 1 83.44 223 ALA A CA 1
ATOM 1847 C C . ALA A 1 223 ? 6.984 -33.562 -12.922 1 83.44 223 ALA A C 1
ATOM 1849 O O . ALA A 1 223 ? 8.023 -33.594 -12.258 1 83.44 223 ALA A O 1
ATOM 1850 N N . GLN A 1 224 ? 5.824 -33.594 -12.484 1 81.38 224 GLN A N 1
ATOM 1851 C CA . GLN A 1 224 ? 5.648 -33.656 -11.039 1 81.38 224 GLN A CA 1
ATOM 1852 C C . GLN A 1 224 ? 6.145 -34.969 -10.477 1 81.38 224 GLN A C 1
ATOM 1854 O O . GLN A 1 224 ? 6.773 -35 -9.414 1 81.38 224 GLN A O 1
ATOM 1859 N N . ALA A 1 225 ? 5.875 -36 -11.133 1 85.31 225 ALA A N 1
ATOM 1860 C CA . ALA A 1 225 ? 6.324 -37.312 -10.711 1 85.31 225 ALA A CA 1
ATOM 1861 C C . ALA A 1 225 ? 7.852 -37.375 -10.688 1 85.31 225 ALA A C 1
ATOM 1863 O O . ALA A 1 225 ? 8.43 -37.969 -9.766 1 85.31 225 ALA A O 1
ATOM 1864 N N . TYR A 1 226 ? 8.383 -36.875 -11.695 1 83.44 226 TYR A N 1
ATOM 1865 C CA . TYR A 1 226 ? 9.844 -36.875 -11.75 1 83.44 226 TYR A CA 1
ATOM 1866 C C . TYR A 1 226 ? 10.43 -36.219 -10.5 1 83.44 226 TYR A C 1
ATOM 1868 O O . TYR A 1 226 ? 11.352 -36.75 -9.891 1 83.44 226 TYR A O 1
ATOM 1876 N N . TYR A 1 227 ? 9.812 -35.281 -10.141 1 72.5 227 TYR A N 1
ATOM 1877 C CA . TYR A 1 227 ? 10.266 -34.531 -8.977 1 72.5 227 TYR A CA 1
ATOM 1878 C C . TYR A 1 227 ? 10.102 -35.344 -7.699 1 72.5 227 TYR A C 1
ATOM 1880 O O . TYR A 1 227 ? 11.023 -35.438 -6.883 1 72.5 227 TYR A O 1
ATOM 1888 N N . GLN A 1 228 ? 8.984 -35.875 -7.539 1 78.12 228 GLN A N 1
ATOM 1889 C CA . GLN A 1 228 ? 8.719 -36.656 -6.348 1 78.12 228 GLN A CA 1
ATOM 1890 C C . GLN A 1 228 ? 9.656 -37.875 -6.27 1 78.12 228 GLN A C 1
ATOM 1892 O O . GLN A 1 228 ? 10.133 -38.219 -5.191 1 78.12 228 GLN A O 1
ATOM 1897 N N . LEU A 1 229 ? 9.93 -38.406 -7.375 1 83.81 22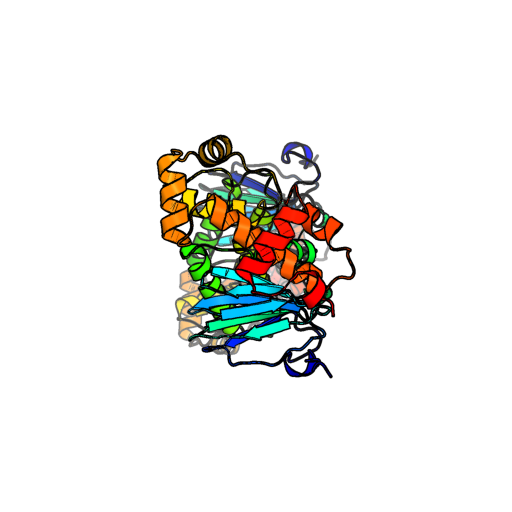9 LEU A N 1
ATOM 1898 C CA . LEU A 1 229 ? 10.812 -39.562 -7.414 1 83.81 229 LEU A CA 1
ATOM 1899 C C . LEU A 1 229 ? 12.227 -39.188 -6.988 1 83.81 229 LEU A C 1
ATOM 1901 O O . LEU A 1 229 ? 12.891 -39.938 -6.266 1 83.81 229 LEU A O 1
ATOM 1905 N N . LYS A 1 230 ? 12.578 -38.031 -7.363 1 75.44 230 LYS A N 1
ATOM 1906 C CA . LYS A 1 230 ? 13.953 -37.594 -7.137 1 75.44 230 LYS A CA 1
ATOM 1907 C C . LYS A 1 230 ? 14.133 -37.062 -5.715 1 75.44 230 LYS A C 1
ATOM 1909 O O . LYS A 1 230 ? 15.188 -37.25 -5.109 1 75.44 230 LYS A O 1
ATOM 1914 N N . TYR A 1 231 ? 13.086 -36.625 -5.184 1 64.19 231 TYR A N 1
ATOM 1915 C CA . TYR A 1 231 ? 13.352 -35.812 -4.012 1 64.19 231 TYR A CA 1
ATOM 1916 C C . TYR A 1 231 ? 12.531 -36.281 -2.816 1 64.19 231 TYR A C 1
ATOM 1918 O O . TYR A 1 231 ? 12.602 -35.688 -1.737 1 64.19 231 TYR A O 1
ATOM 1926 N N . THR A 1 232 ? 11.719 -37.219 -3.01 1 67.06 232 THR A N 1
ATOM 1927 C CA . THR A 1 232 ? 10.961 -37.781 -1.903 1 67.06 232 THR A CA 1
ATOM 1928 C C . THR A 1 232 ? 11.219 -39.281 -1.794 1 67.06 232 THR A C 1
ATOM 1930 O O . THR A 1 232 ? 11.859 -39.875 -2.664 1 67.06 232 THR A O 1
ATOM 1933 N N . GLU A 1 233 ? 10.812 -39.844 -0.649 1 78.94 233 GLU A N 1
ATOM 1934 C CA . GLU A 1 233 ? 10.945 -41.281 -0.451 1 78.94 233 GLU A CA 1
ATOM 1935 C C . GLU A 1 233 ? 9.609 -41.969 -0.662 1 78.94 233 GLU A C 1
ATOM 1937 O O . GLU A 1 233 ? 9.43 -43.125 -0.235 1 78.94 233 GLU A O 1
ATOM 1942 N N . LYS A 1 234 ? 8.711 -41.25 -1.288 1 83.44 234 LYS A N 1
ATOM 1943 C CA . LYS A 1 234 ? 7.414 -41.875 -1.555 1 83.44 234 LYS A CA 1
ATOM 1944 C C . LYS A 1 234 ? 7.543 -43.062 -2.506 1 83.44 234 LYS A C 1
ATOM 1946 O O . LYS A 1 234 ? 8.406 -43.062 -3.385 1 83.44 234 LYS A O 1
ATOM 1951 N N . ASN A 1 235 ? 6.738 -44.031 -2.246 1 90.19 235 ASN A N 1
ATOM 1952 C CA . ASN A 1 235 ? 6.777 -45.156 -3.172 1 90.19 235 ASN A CA 1
ATOM 1953 C C . ASN A 1 235 ? 6.203 -44.781 -4.535 1 90.19 235 ASN A C 1
ATOM 1955 O O . ASN A 1 235 ? 5.398 -43.844 -4.641 1 90.19 235 ASN A O 1
ATOM 1959 N N . ILE A 1 236 ? 6.543 -45.469 -5.449 1 91.38 236 ILE A N 1
ATOM 1960 C CA . ILE A 1 236 ? 6.258 -45.156 -6.844 1 91.38 236 ILE A CA 1
ATOM 1961 C C . ILE A 1 236 ? 4.75 -45.188 -7.082 1 91.38 236 ILE A C 1
ATOM 1963 O O . ILE A 1 236 ? 4.219 -44.344 -7.809 1 91.38 236 ILE A O 1
ATOM 1967 N N . ILE A 1 237 ? 4.082 -46.094 -6.402 1 92.25 237 ILE A N 1
ATOM 1968 C CA . ILE A 1 237 ? 2.639 -46.219 -6.566 1 92.25 237 ILE A CA 1
ATOM 1969 C C . ILE A 1 237 ? 1.946 -44.969 -6.039 1 92.25 237 ILE A C 1
ATOM 1971 O O . ILE A 1 237 ? 1.068 -44.406 -6.703 1 92.25 237 ILE A O 1
ATOM 1975 N N . ASN A 1 238 ? 2.373 -44.562 -4.98 1 91.88 238 ASN A N 1
ATOM 1976 C CA . ASN A 1 238 ? 1.798 -43.344 -4.375 1 91.88 238 ASN A CA 1
ATOM 1977 C C . ASN A 1 238 ? 2.08 -42.125 -5.215 1 91.88 238 ASN A C 1
ATOM 1979 O O . ASN A 1 238 ? 1.214 -41.25 -5.367 1 91.88 238 ASN A O 1
ATOM 1983 N N . ILE A 1 239 ? 3.205 -42.062 -5.746 1 90.38 239 ILE A N 1
ATOM 1984 C CA . ILE A 1 239 ? 3.582 -40.938 -6.586 1 90.38 239 ILE A CA 1
ATOM 1985 C C . ILE A 1 239 ? 2.686 -40.906 -7.824 1 90.38 239 ILE A C 1
ATOM 1987 O O . ILE A 1 239 ? 2.201 -39.844 -8.211 1 90.38 239 ILE A O 1
ATOM 1991 N N . ALA A 1 240 ? 2.479 -42.062 -8.383 1 93.69 240 ALA A N 1
ATOM 1992 C CA . ALA A 1 240 ? 1.611 -42.156 -9.555 1 93.69 240 ALA A CA 1
ATOM 1993 C C . ALA A 1 240 ? 0.229 -41.594 -9.25 1 93.69 240 ALA A C 1
ATOM 1995 O O . ALA A 1 240 ? -0.275 -40.719 -9.992 1 93.69 240 ALA A O 1
ATOM 1996 N N . TYR A 1 241 ? -0.279 -41.938 -8.164 1 91 241 TYR A N 1
ATOM 1997 C CA . TYR A 1 241 ? -1.621 -41.5 -7.781 1 91 241 TYR A CA 1
ATOM 1998 C C . TYR A 1 241 ? -1.634 -40.031 -7.379 1 91 241 TYR A C 1
ATOM 2000 O O . TYR A 1 241 ? -2.543 -39.312 -7.754 1 91 241 TYR A O 1
ATOM 2008 N N . ASP A 1 242 ? -0.63 -39.656 -6.727 1 86.69 242 ASP A N 1
ATOM 2009 C CA . ASP A 1 242 ? -0.493 -38.281 -6.301 1 86.69 242 ASP A CA 1
ATOM 2010 C C . ASP A 1 242 ? -0.469 -37.312 -7.504 1 86.69 242 ASP A C 1
ATOM 2012 O O . ASP A 1 242 ? -0.963 -36.188 -7.426 1 86.69 242 ASP A O 1
ATOM 2016 N N . CYS A 1 243 ? 0.07 -37.875 -8.523 1 89 243 CYS A N 1
ATOM 2017 C CA . CYS A 1 243 ? 0.286 -37.031 -9.695 1 89 243 CYS A CA 1
ATOM 2018 C C . CYS A 1 243 ? -0.894 -37.094 -10.648 1 89 243 CYS A C 1
ATOM 2020 O O . CYS A 1 243 ? -0.929 -36.406 -11.664 1 89 243 CYS A O 1
ATOM 2022 N N . GLY A 1 244 ? -1.841 -37.938 -10.398 1 92.19 244 GLY A N 1
ATOM 2023 C CA . GLY A 1 244 ? -3.072 -37.938 -11.172 1 92.19 244 GLY A CA 1
ATOM 2024 C C . GLY A 1 244 ? -3.197 -39.156 -12.094 1 92.19 244 GLY A C 1
ATOM 2025 O O . GLY A 1 244 ? -4.117 -39.219 -12.906 1 92.19 244 GLY A O 1
ATOM 2026 N N . PHE A 1 245 ? -2.299 -40.125 -11.977 1 93.56 245 PHE A N 1
ATOM 2027 C CA . PHE A 1 245 ? -2.43 -41.375 -12.742 1 93.56 245 PHE A CA 1
ATOM 2028 C C . PHE A 1 245 ? -3.314 -42.375 -12 1 93.56 245 PHE A C 1
ATOM 2030 O O . PHE A 1 245 ? -3.246 -42.5 -10.773 1 93.56 245 PHE A O 1
ATOM 2037 N N . ASN A 1 246 ? -4.215 -42.969 -12.789 1 89.62 246 ASN A N 1
ATOM 2038 C CA . ASN A 1 246 ? -5.098 -43.969 -12.18 1 89.62 246 ASN A CA 1
ATOM 2039 C C . ASN A 1 246 ? -4.555 -45.375 -12.344 1 89.62 246 ASN A C 1
ATOM 2041 O O . ASN A 1 246 ? -5.188 -46.344 -11.914 1 89.62 246 ASN A O 1
ATOM 2045 N N . ASP A 1 247 ? -3.408 -45.469 -12.961 1 90 247 ASP A N 1
ATOM 2046 C CA . ASP A 1 247 ? -2.771 -46.75 -13.258 1 90 247 ASP A CA 1
ATOM 2047 C C . ASP A 1 247 ? -1.25 -46.625 -13.203 1 90 247 ASP A C 1
ATOM 2049 O O . ASP A 1 247 ? -0.65 -45.938 -14.031 1 90 247 ASP A O 1
ATOM 2053 N N . SER A 1 248 ? -0.629 -47.375 -12.227 1 91.44 248 SER A N 1
ATOM 2054 C CA . SER A 1 248 ? 0.812 -47.281 -12.023 1 91.44 248 SER A CA 1
ATOM 2055 C C . SER A 1 248 ? 1.579 -47.844 -13.219 1 91.44 248 SER A C 1
ATOM 2057 O O . SER A 1 248 ? 2.648 -47.344 -13.562 1 91.44 248 SER A O 1
ATOM 2059 N N . SER A 1 249 ? 1.013 -48.875 -13.859 1 92.38 249 SER A N 1
ATOM 2060 C CA . SER A 1 249 ? 1.654 -49.406 -15.047 1 92.38 249 SER A CA 1
ATOM 2061 C C . SER A 1 249 ? 1.672 -48.406 -16.188 1 92.38 249 SER A C 1
ATOM 2063 O O . SER A 1 249 ? 2.684 -48.25 -16.875 1 92.38 249 SER A O 1
ATOM 2065 N N . TYR A 1 250 ? 0.502 -47.781 -16.281 1 93.88 250 TYR A N 1
ATOM 2066 C CA . TYR A 1 250 ? 0.409 -46.75 -17.297 1 93.88 250 TYR A CA 1
ATOM 2067 C C . TYR A 1 250 ? 1.363 -45.594 -16.984 1 93.88 250 TYR A C 1
ATOM 2069 O O . TYR A 1 250 ? 2.025 -45.094 -17.875 1 93.88 250 TYR A O 1
ATOM 2077 N N . PHE A 1 251 ? 1.458 -45.312 -15.766 1 95.75 251 PHE A N 1
ATOM 2078 C CA . PHE A 1 251 ? 2.404 -44.281 -15.328 1 95.75 251 PHE A CA 1
ATOM 2079 C C . PHE A 1 251 ? 3.826 -44.656 -15.719 1 95.75 251 PHE A C 1
ATOM 2081 O O . PHE A 1 251 ? 4.543 -43.844 -16.312 1 95.75 251 PHE A O 1
ATOM 2088 N N . SER A 1 252 ? 4.234 -45.781 -15.398 1 94.12 252 SER A N 1
ATOM 2089 C CA . SER A 1 252 ? 5.598 -46.219 -15.672 1 94.12 252 SER A CA 1
ATOM 2090 C C . SER A 1 252 ? 5.91 -46.156 -17.156 1 94.12 252 SER A C 1
ATOM 2092 O O . SER A 1 252 ? 7.004 -45.75 -17.562 1 94.12 252 SER A O 1
ATOM 2094 N N . THR A 1 253 ? 4.934 -46.562 -17.922 1 95.06 253 THR A N 1
ATOM 2095 C CA . THR A 1 253 ? 5.09 -46.562 -19.375 1 95.06 253 THR A CA 1
ATOM 2096 C C . THR A 1 253 ? 5.25 -45.125 -19.875 1 95.06 253 THR A C 1
ATOM 2098 O O . THR A 1 253 ? 6.156 -44.812 -20.656 1 95.06 253 THR A O 1
ATOM 2101 N N . CYS A 1 254 ? 4.387 -44.281 -19.422 1 95.44 254 CYS A N 1
ATOM 2102 C CA . CYS A 1 254 ? 4.438 -42.875 -19.828 1 95.44 254 CYS A CA 1
ATOM 2103 C C . CYS A 1 254 ? 5.754 -42.219 -19.406 1 95.44 254 CYS A C 1
ATOM 2105 O O . CYS A 1 254 ? 6.348 -41.469 -20.156 1 95.44 254 CYS A O 1
ATOM 2107 N N . PHE A 1 255 ? 6.215 -42.531 -18.219 1 95.25 255 PHE A N 1
ATOM 2108 C CA . PHE A 1 255 ? 7.441 -41.969 -17.656 1 95.25 255 PHE A CA 1
ATOM 2109 C C . PHE A 1 255 ? 8.656 -42.406 -18.469 1 95.25 255 PHE A C 1
ATOM 2111 O O . PHE A 1 255 ? 9.484 -41.562 -18.844 1 95.25 255 PHE A O 1
ATOM 2118 N N . LYS A 1 256 ? 8.648 -43.625 -18.797 1 94.38 256 LYS A N 1
ATOM 2119 C CA . LYS A 1 256 ? 9.75 -44.156 -19.594 1 94.38 256 LYS A CA 1
ATOM 2120 C C . LYS A 1 256 ? 9.766 -43.5 -20.984 1 94.38 256 LYS A C 1
ATOM 2122 O O . LYS A 1 256 ? 10.836 -43.156 -21.5 1 94.38 256 LYS A O 1
ATOM 2127 N N . ASN A 1 257 ? 8.68 -43.406 -21.516 1 94.06 257 ASN A N 1
ATOM 2128 C CA . ASN A 1 257 ? 8.578 -42.781 -22.828 1 94.06 257 ASN A CA 1
ATOM 2129 C C . ASN A 1 257 ? 9.055 -41.344 -22.812 1 94.06 257 ASN A C 1
ATOM 2131 O O . ASN A 1 257 ? 9.695 -40.875 -23.766 1 94.06 257 ASN A O 1
ATOM 2135 N N . GLU A 1 258 ? 8.734 -40.688 -21.781 1 91.31 258 GLU A N 1
ATOM 2136 C CA . GLU A 1 258 ? 9.047 -39.281 -21.672 1 91.31 258 GLU A CA 1
ATOM 2137 C C . GLU A 1 258 ? 10.516 -39.031 -21.344 1 91.31 258 GLU A C 1
ATOM 2139 O O . GLU A 1 258 ? 11.156 -38.156 -21.922 1 91.31 258 GLU A O 1
ATOM 2144 N N . TYR A 1 259 ? 11.086 -39.875 -20.406 1 90.94 259 TYR A N 1
ATOM 2145 C CA . TYR A 1 259 ? 12.398 -39.562 -19.844 1 90.94 259 TYR A CA 1
ATOM 2146 C C . TYR A 1 259 ? 13.422 -40.625 -20.219 1 90.94 259 TYR A C 1
ATOM 2148 O O . TYR A 1 259 ? 14.602 -40.5 -19.875 1 90.94 259 TYR A O 1
ATOM 2156 N N . SER A 1 260 ? 13 -41.656 -20.812 1 92.06 260 SER A N 1
ATOM 2157 C CA . SER A 1 260 ? 13.836 -42.719 -21.344 1 92.06 260 SER A CA 1
ATOM 2158 C C . SER A 1 260 ? 14.492 -43.5 -20.203 1 92.06 260 SER A C 1
ATOM 2160 O O . SER A 1 260 ? 15.523 -44.156 -20.422 1 92.06 260 SER A O 1
ATOM 2162 N N . ILE A 1 261 ? 14 -43.375 -19.016 1 90.81 261 ILE A N 1
ATOM 2163 C CA . ILE A 1 261 ? 14.398 -44.156 -17.859 1 90.81 261 ILE A CA 1
ATOM 2164 C C . ILE A 1 261 ? 13.164 -44.594 -17.062 1 90.81 261 ILE A C 1
ATOM 2166 O O . ILE A 1 261 ? 12.172 -43.844 -17.031 1 90.81 261 ILE A O 1
ATOM 2170 N N . ALA A 1 262 ? 13.211 -45.75 -16.438 1 92.44 262 ALA A N 1
ATOM 2171 C CA . ALA A 1 262 ? 12.109 -46.188 -15.594 1 92.44 262 ALA A CA 1
ATOM 2172 C C . ALA A 1 262 ? 12.086 -45.406 -14.281 1 92.44 262 ALA A C 1
ATOM 2174 O O . ALA A 1 262 ? 13.125 -44.969 -13.805 1 92.44 262 ALA A O 1
ATOM 2175 N N . PRO A 1 263 ? 10.82 -45.219 -13.75 1 92.56 263 PRO A N 1
ATOM 2176 C CA . PRO A 1 263 ? 10.734 -44.469 -12.477 1 92.56 263 PRO A CA 1
ATOM 2177 C C . PRO A 1 263 ? 11.672 -45.031 -11.414 1 92.56 263 PRO A C 1
ATOM 2179 O O . PRO A 1 263 ? 12.328 -44.281 -10.703 1 92.56 263 PRO A O 1
ATOM 2182 N N . ARG A 1 264 ? 11.805 -46.281 -11.305 1 89.69 264 ARG A N 1
ATOM 2183 C CA . ARG A 1 264 ? 12.617 -46.938 -10.289 1 89.69 264 ARG A CA 1
ATOM 2184 C C . ARG A 1 264 ? 14.094 -46.594 -10.469 1 89.69 264 ARG A C 1
ATOM 2186 O O . ARG A 1 264 ? 14.852 -46.562 -9.492 1 89.69 264 ARG A O 1
ATOM 2193 N N . GLU A 1 265 ? 14.43 -46.344 -11.695 1 87.19 265 GLU A N 1
ATOM 2194 C CA . GLU A 1 265 ? 15.828 -46.062 -12.016 1 87.19 265 GLU A CA 1
ATOM 2195 C C . GLU A 1 265 ? 16.234 -44.688 -11.547 1 87.19 265 GLU A C 1
ATOM 2197 O O . GLU A 1 265 ? 17.422 -44.406 -11.391 1 87.19 265 GLU A O 1
ATOM 2202 N N . LEU A 1 266 ? 15.258 -43.875 -11.469 1 81.06 266 LEU A N 1
ATOM 2203 C CA . LEU A 1 266 ? 15.562 -42.5 -11.008 1 81.06 266 LEU A CA 1
ATOM 2204 C C . LEU A 1 266 ? 15.891 -42.5 -9.516 1 81.06 266 LEU A C 1
ATOM 2206 O O . LEU A 1 266 ? 16.578 -41.625 -9.031 1 81.06 266 LEU A O 1
ATOM 2210 N N . ARG A 1 267 ? 15.336 -43.312 -8.688 1 73.31 267 ARG A N 1
ATOM 2211 C CA . ARG A 1 267 ? 15.609 -43.406 -7.262 1 73.31 267 ARG A CA 1
ATOM 2212 C C . ARG A 1 267 ? 16.906 -44.156 -7 1 73.31 267 ARG A C 1
ATOM 2214 O O . ARG A 1 267 ? 17.453 -44.125 -5.895 1 73.31 267 ARG A O 1
ATOM 2221 N N . ILE A 1 268 ? 17.5 -44.812 -8.016 1 52.53 268 ILE A N 1
ATOM 2222 C CA . ILE A 1 268 ? 18.719 -45.531 -7.68 1 52.53 268 ILE A CA 1
ATOM 2223 C C . ILE A 1 268 ? 19.875 -44.562 -7.48 1 52.53 268 ILE A C 1
ATOM 2225 O O . ILE A 1 268 ? 20.016 -43.594 -8.227 1 52.53 268 ILE A O 1
ATOM 2229 N N . MET B 1 1 ? -26.875 17.578 24.875 1 60.84 1 MET B N 1
ATOM 2230 C CA . MET B 1 1 ? -26.234 16.266 24.828 1 60.84 1 MET B CA 1
ATOM 2231 C C . MET B 1 1 ? -25.547 16.031 23.484 1 60.84 1 MET B C 1
ATOM 2233 O O . MET B 1 1 ? -26.141 16.281 22.438 1 60.84 1 MET B O 1
ATOM 2237 N N . ILE B 1 2 ? -24.281 15.836 23.5 1 78.94 2 ILE B N 1
ATOM 2238 C CA . ILE B 1 2 ? -23.531 15.68 22.266 1 78.94 2 ILE B CA 1
ATOM 2239 C C . ILE B 1 2 ? -23.812 14.305 21.656 1 78.94 2 ILE B C 1
ATOM 2241 O O . ILE B 1 2 ? -23.766 13.289 22.359 1 78.94 2 ILE B O 1
ATOM 2245 N N . GLN B 1 3 ? -24.375 14.305 20.438 1 88.88 3 GLN B N 1
ATOM 2246 C CA . GLN B 1 3 ? -24.719 13.078 19.734 1 88.88 3 GLN B CA 1
ATOM 2247 C C . GLN B 1 3 ? -23.484 12.219 19.484 1 88.88 3 GLN B C 1
ATOM 2249 O O . GLN B 1 3 ? -22.422 12.742 19.141 1 88.88 3 GLN B O 1
ATOM 2254 N N . LYS B 1 4 ? -23.609 10.922 19.906 1 92.31 4 LYS B N 1
ATOM 2255 C CA . LYS B 1 4 ? -22.531 9.984 19.594 1 92.31 4 LYS B CA 1
ATOM 2256 C C . LYS B 1 4 ? -22.906 9.078 18.422 1 92.31 4 LYS B C 1
ATOM 2258 O O . LYS B 1 4 ? -23.891 8.336 18.5 1 92.31 4 LYS B O 1
ATOM 2263 N N . LEU B 1 5 ? -22.234 9.219 17.297 1 92.69 5 LEU B N 1
ATOM 2264 C CA . LEU B 1 5 ? -22.438 8.344 16.141 1 92.69 5 LEU B CA 1
ATOM 2265 C C . LEU B 1 5 ? -21.734 7.004 16.359 1 92.69 5 LEU B C 1
ATOM 2267 O O . LEU B 1 5 ? -20.578 6.969 16.781 1 92.69 5 LEU B O 1
ATOM 2271 N N . LEU B 1 6 ? -22.406 5.918 16.047 1 93.25 6 LEU B N 1
ATOM 2272 C CA . LEU B 1 6 ? -21.891 4.59 16.344 1 93.25 6 LEU B CA 1
ATOM 2273 C C . LEU B 1 6 ? -21.438 3.875 15.078 1 93.25 6 LEU B C 1
ATOM 2275 O O . LEU B 1 6 ? -22.109 3.977 14.039 1 93.25 6 LEU B O 1
ATOM 2279 N N . ALA B 1 7 ? -20.391 3.049 15.203 1 93.44 7 ALA B N 1
ATOM 2280 C CA . ALA B 1 7 ? -19.828 2.287 14.094 1 93.44 7 ALA B CA 1
ATOM 2281 C C . ALA B 1 7 ? -20.875 1.388 13.445 1 93.44 7 ALA B C 1
ATOM 2283 O O . ALA B 1 7 ? -20.922 1.244 12.227 1 93.44 7 ALA B O 1
ATOM 2284 N N . ARG B 1 8 ? -21.719 0.786 14.219 1 91.94 8 ARG B N 1
ATOM 2285 C CA . ARG B 1 8 ? -22.703 -0.182 13.742 1 91.94 8 ARG B CA 1
ATOM 2286 C C . ARG B 1 8 ? -23.641 0.448 12.719 1 91.94 8 ARG B C 1
ATOM 2288 O O . ARG B 1 8 ? -24.281 -0.26 11.93 1 91.94 8 ARG B O 1
ATOM 2295 N N . ASP B 1 9 ? -23.766 1.774 12.719 1 93.25 9 ASP B N 1
ATOM 2296 C CA . ASP B 1 9 ? -24.672 2.469 11.805 1 93.25 9 ASP B CA 1
ATOM 2297 C C . ASP B 1 9 ? -24 2.715 10.453 1 93.25 9 ASP B C 1
ATOM 2299 O O . ASP B 1 9 ? -24.672 3.094 9.492 1 93.25 9 ASP B O 1
ATOM 2303 N N . PHE B 1 10 ? -22.703 2.529 10.359 1 92.62 10 PHE B N 1
ATOM 2304 C CA . PHE B 1 10 ? -21.969 2.879 9.148 1 92.62 10 PHE B CA 1
ATOM 2305 C C . PHE B 1 10 ? -21.328 1.645 8.531 1 92.62 10 PHE B C 1
ATOM 2307 O O . PHE B 1 10 ? -21.266 1.515 7.309 1 92.62 10 PHE B O 1
ATOM 2314 N N . PHE B 1 11 ? -20.844 0.726 9.32 1 90.94 11 PHE B N 1
ATOM 2315 C CA . PHE B 1 11 ? -20.094 -0.431 8.859 1 90.94 11 PHE B CA 1
ATOM 2316 C C . PHE B 1 11 ? -21 -1.637 8.672 1 90.94 11 PHE B C 1
ATOM 2318 O O . PHE B 1 11 ? -21.969 -1.812 9.414 1 90.94 11 PHE B O 1
ATOM 2325 N N . ASN B 1 12 ? -20.656 -2.48 7.77 1 84.69 12 ASN B N 1
ATOM 2326 C CA . ASN B 1 12 ? -21.453 -3.662 7.469 1 84.69 12 ASN B CA 1
ATOM 2327 C C . ASN B 1 12 ? -21.25 -4.758 8.508 1 84.69 12 ASN B C 1
ATOM 2329 O O . ASN B 1 12 ? -22.141 -5.562 8.758 1 84.69 12 ASN B O 1
ATOM 2333 N N . ASN B 1 13 ? -20.062 -4.812 8.969 1 84.12 13 ASN B N 1
ATOM 2334 C CA . ASN B 1 13 ? -19.75 -5.785 10.008 1 84.12 13 ASN B CA 1
ATOM 2335 C C . ASN B 1 13 ? -18.641 -5.273 10.93 1 84.12 13 ASN B C 1
ATOM 2337 O O . ASN B 1 13 ? -18 -4.266 10.633 1 84.12 13 ASN B O 1
ATOM 2341 N N . LYS B 1 14 ? -18.422 -5.965 12.047 1 86.75 14 LYS B N 1
ATOM 2342 C CA . LYS B 1 14 ? -17.5 -5.512 13.078 1 86.75 14 LYS B CA 1
ATOM 2343 C C . LYS B 1 14 ? -16.047 -5.668 12.625 1 86.75 14 LYS B C 1
ATOM 2345 O O . LYS B 1 14 ? -15.148 -5.043 13.18 1 86.75 14 LYS B O 1
ATOM 2350 N N . GLU B 1 15 ? -15.766 -6.461 11.562 1 83.88 15 GLU B N 1
ATOM 2351 C CA . GLU B 1 15 ? -14.406 -6.762 11.141 1 83.88 15 GLU B CA 1
ATOM 2352 C C . GLU B 1 15 ? -13.953 -5.836 10.016 1 83.88 15 GLU B C 1
ATOM 2354 O O . GLU B 1 15 ? -12.766 -5.785 9.68 1 83.88 15 GLU B O 1
ATOM 2359 N N . GLN B 1 16 ? -14.922 -5.145 9.445 1 87.19 16 GLN B N 1
ATOM 2360 C CA . GLN B 1 16 ? -14.578 -4.227 8.359 1 87.19 16 GLN B CA 1
ATOM 2361 C C . GLN B 1 16 ? -13.688 -3.096 8.859 1 87.19 16 GLN B C 1
ATOM 2363 O O . GLN B 1 16 ? -14.07 -2.352 9.766 1 87.19 16 GLN B O 1
ATOM 2368 N N . PRO B 1 17 ? -12.531 -2.938 8.242 1 91.38 17 PRO B N 1
ATOM 2369 C CA . PRO B 1 17 ? -11.586 -1.974 8.82 1 91.38 17 PRO B CA 1
ATOM 2370 C C . PRO B 1 17 ? -11.945 -0.527 8.477 1 91.38 17 PRO B C 1
ATOM 2372 O O . PRO B 1 17 ? -11.867 0.349 9.344 1 91.38 17 PRO B O 1
ATOM 2375 N N . ILE B 1 18 ? -12.414 -0.305 7.227 1 94.06 18 ILE B N 1
ATOM 2376 C CA . ILE B 1 18 ? -12.672 1.074 6.828 1 94.06 18 ILE B CA 1
ATOM 2377 C C . ILE B 1 18 ? -13.914 1.137 5.953 1 94.06 18 ILE B C 1
ATOM 2379 O O . ILE B 1 18 ? -14.32 0.131 5.359 1 94.06 18 ILE B O 1
ATOM 2383 N N . ILE B 1 19 ? -14.5 2.252 5.871 1 93 19 ILE B N 1
ATOM 2384 C CA . ILE B 1 19 ? -15.578 2.566 4.941 1 93 19 ILE B CA 1
ATOM 2385 C C . ILE B 1 19 ? -15.492 4.031 4.523 1 93 19 ILE B C 1
ATOM 2387 O O . ILE B 1 19 ? -15.078 4.883 5.309 1 93 19 ILE B O 1
ATOM 2391 N N . LEU B 1 20 ? -15.844 4.305 3.289 1 94.38 20 LEU B N 1
ATOM 2392 C CA . LEU B 1 20 ? -15.805 5.668 2.768 1 94.38 20 LEU B CA 1
ATOM 2393 C C . LEU B 1 20 ? -17.188 6.312 2.828 1 94.38 20 LEU B C 1
ATOM 2395 O O . LEU B 1 20 ? -18.188 5.664 2.543 1 94.38 20 LEU B O 1
ATOM 2399 N N . GLU B 1 21 ? -17.172 7.562 3.24 1 93.56 21 GLU B N 1
ATOM 2400 C CA . GLU B 1 21 ? -18.375 8.391 3.248 1 93.56 21 GLU B CA 1
ATOM 2401 C C . GLU B 1 21 ? -18.125 9.734 2.578 1 93.56 21 GLU B C 1
ATOM 2403 O O . GLU B 1 21 ? -17.844 10.727 3.254 1 93.56 21 GLU B O 1
ATOM 2408 N N . PRO B 1 22 ? -18.266 9.742 1.286 1 93.81 22 PRO B N 1
ATOM 2409 C CA . PRO B 1 22 ? -18.125 11.031 0.602 1 93.81 22 PRO B CA 1
ATOM 2410 C C . PRO B 1 22 ? -19.297 11.977 0.869 1 93.81 22 PRO B C 1
ATOM 2412 O O . PRO B 1 22 ? -20.438 11.539 0.97 1 93.81 22 PRO B O 1
ATOM 2415 N N . ARG B 1 23 ? -18.953 13.25 0.971 1 92.94 23 ARG B N 1
ATOM 2416 C CA . ARG B 1 23 ? -19.922 14.328 1.126 1 92.94 23 ARG B CA 1
ATOM 2417 C C . ARG B 1 23 ? -19.734 15.406 0.065 1 92.94 23 ARG B C 1
ATOM 2419 O O . ARG B 1 23 ? -18.672 16.031 0.006 1 92.94 23 ARG B O 1
ATOM 2426 N N . ALA B 1 24 ? -20.75 15.625 -0.694 1 92.12 24 ALA B N 1
ATOM 2427 C CA . ALA B 1 24 ? -20.641 16.594 -1.79 1 92.12 24 ALA B CA 1
ATOM 2428 C C . ALA B 1 24 ? -21.969 17.312 -2.012 1 92.12 24 ALA B C 1
ATOM 2430 O O . ALA B 1 24 ? -22.719 16.969 -2.928 1 92.12 24 ALA B O 1
ATOM 2431 N N . PRO B 1 25 ? -22.312 18.344 -1.229 1 89.81 25 PRO B N 1
ATOM 2432 C CA . PRO B 1 25 ? -21.469 19 -0.235 1 89.81 25 PRO B CA 1
ATOM 2433 C C . PRO B 1 25 ? -21.719 18.5 1.185 1 89.81 25 PRO B C 1
ATOM 2435 O O . PRO B 1 25 ? -22.719 17.812 1.434 1 89.81 25 PRO B O 1
ATOM 2438 N N . GLN B 1 26 ? -20.766 18.719 2.023 1 89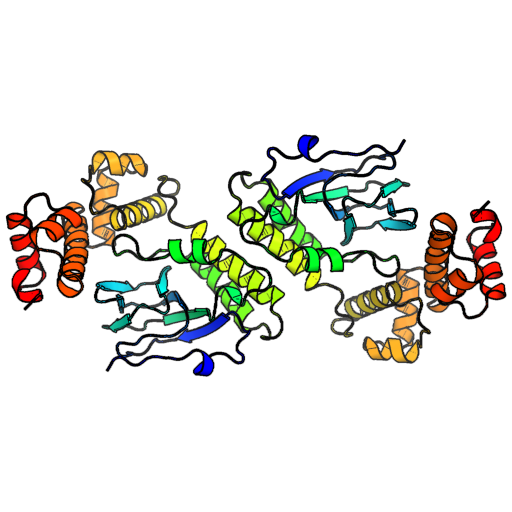.62 26 GLN B N 1
ATOM 2439 C CA . GLN B 1 26 ? -20.938 18.5 3.455 1 89.62 26 GLN B CA 1
ATOM 2440 C C . GLN B 1 26 ? -22.016 19.422 4.016 1 89.62 26 GLN B C 1
ATOM 2442 O O . GLN B 1 26 ? -22.016 20.625 3.748 1 89.62 26 GLN B O 1
ATOM 2447 N N . GLU B 1 27 ? -22.969 18.875 4.695 1 85.94 27 GLU B N 1
ATOM 2448 C CA . GLU B 1 27 ? -24 19.656 5.352 1 85.94 27 GLU B CA 1
ATOM 2449 C C . GLU B 1 27 ? -23.609 20.016 6.781 1 85.94 27 GLU B C 1
ATOM 2451 O O . GLU B 1 27 ? -22.766 19.344 7.379 1 85.94 27 GLU B O 1
ATOM 2456 N N . ILE B 1 28 ? -24.266 21.109 7.215 1 82.81 28 ILE B N 1
ATOM 2457 C CA . ILE B 1 28 ? -24.047 21.453 8.617 1 82.81 28 ILE B CA 1
ATOM 2458 C C . ILE B 1 28 ? -24.422 20.266 9.5 1 82.81 28 ILE B C 1
ATOM 2460 O O . ILE B 1 28 ? -25.453 19.625 9.297 1 82.81 28 ILE B O 1
ATOM 2464 N N . PHE B 1 29 ? -23.516 19.938 10.312 1 80.06 29 PHE B N 1
ATOM 2465 C CA . PHE B 1 29 ? -23.734 18.828 11.242 1 80.06 29 PHE B CA 1
ATOM 2466 C C . PHE B 1 29 ? -23.391 19.25 12.672 1 80.06 29 PHE B C 1
ATOM 2468 O O . PHE B 1 29 ? -22.312 19.797 12.922 1 80.06 29 PHE B O 1
ATOM 2475 N N . PRO B 1 30 ? -24.344 19.125 13.562 1 84.81 30 PRO B N 1
ATOM 2476 C CA . PRO B 1 30 ? -24.094 19.562 14.945 1 84.81 30 PRO B CA 1
ATOM 2477 C C . PRO B 1 30 ? -22.891 18.859 15.562 1 84.81 30 PRO B C 1
ATOM 2479 O O . PRO B 1 30 ? -22.422 17.844 15.047 1 84.81 30 PRO B O 1
ATOM 2482 N N . GLU B 1 31 ? -22.453 19.422 16.609 1 90.88 31 GLU B N 1
ATOM 2483 C CA . GLU B 1 31 ? -21.344 18.844 17.344 1 90.88 31 GLU B CA 1
ATOM 2484 C C . GLU B 1 31 ? -21.641 17.391 17.719 1 90.88 31 GLU B C 1
ATOM 2486 O O . GLU B 1 31 ? -22.75 17.062 18.141 1 90.88 31 GLU B O 1
ATOM 2491 N N . HIS B 1 32 ? -20.672 16.516 17.516 1 92.31 32 HIS B N 1
ATOM 2492 C CA . HIS B 1 32 ? -20.906 15.102 17.781 1 92.31 32 HIS B CA 1
ATOM 2493 C C . HIS B 1 32 ? -19.594 14.375 18.062 1 92.31 32 HIS B C 1
ATOM 2495 O O . HIS B 1 32 ? -18.516 14.953 17.906 1 92.31 32 HIS B O 1
ATOM 2501 N N . THR B 1 33 ? -19.734 13.195 18.594 1 91.94 33 THR B N 1
ATOM 2502 C CA . THR B 1 33 ? -18.625 12.258 18.797 1 91.94 33 THR B CA 1
ATOM 2503 C C . THR B 1 33 ? -18.891 10.938 18.078 1 91.94 33 THR B C 1
ATOM 2505 O O . THR B 1 33 ? -19.922 10.781 17.422 1 91.94 33 THR B O 1
ATOM 2508 N N . HIS B 1 34 ? -17.938 10.023 18.078 1 93 34 HIS B N 1
ATOM 2509 C CA . HIS B 1 34 ? -18.047 8.695 17.484 1 93 34 HIS B CA 1
ATOM 2510 C C . HIS B 1 34 ? -17.297 7.652 18.297 1 93 34 HIS B C 1
ATOM 2512 O O . HIS B 1 34 ? -16.531 8 19.203 1 93 34 HIS B O 1
ATOM 2518 N N . ASP B 1 35 ? -17.594 6.375 18.016 1 93.25 35 ASP B N 1
ATOM 2519 C CA . ASP B 1 35 ? -16.812 5.301 18.609 1 93.25 35 ASP B CA 1
ATOM 2520 C C . ASP B 1 35 ? -15.844 4.703 17.594 1 93.25 35 ASP B C 1
ATOM 2522 O O . ASP B 1 35 ? -15.422 3.551 17.719 1 93.25 35 ASP B O 1
ATOM 2526 N N . PHE B 1 36 ? -15.602 5.363 16.547 1 94.81 36 PHE B N 1
ATOM 2527 C CA . PHE B 1 36 ? -14.641 5.055 15.492 1 94.81 36 PHE B CA 1
ATOM 2528 C C . PHE B 1 36 ? -13.781 6.27 15.172 1 94.81 36 PHE B C 1
ATOM 2530 O O . PHE B 1 36 ? -14.086 7.383 15.602 1 94.81 36 PHE B O 1
ATOM 2537 N N . ASP B 1 37 ? -12.641 6.098 14.477 1 95.25 37 ASP B N 1
ATOM 2538 C CA . ASP B 1 37 ? -11.812 7.207 14.023 1 95.25 37 ASP B CA 1
ATOM 2539 C C . ASP B 1 37 ? -12.203 7.66 12.625 1 95.25 37 ASP B C 1
ATOM 2541 O O . ASP B 1 37 ? -12.875 6.926 11.898 1 95.25 37 ASP B O 1
ATOM 2545 N N . GLU B 1 38 ? -11.812 8.875 12.32 1 95.62 38 GLU B N 1
ATOM 2546 C CA . GLU B 1 38 ? -12.148 9.445 11.023 1 95.62 38 GLU B CA 1
ATOM 2547 C C . GLU B 1 38 ? -10.969 10.203 10.422 1 95.62 38 GLU B C 1
ATOM 2549 O O . GLU B 1 38 ? -10.328 11.008 11.109 1 95.62 38 GLU B O 1
ATOM 2554 N N . LEU B 1 39 ? -10.641 9.82 9.227 1 95.94 39 LEU B N 1
ATOM 2555 C CA . LEU B 1 39 ? -9.719 10.602 8.406 1 95.94 39 LEU B CA 1
ATOM 2556 C C . LEU B 1 39 ? -10.477 11.383 7.34 1 95.94 39 LEU B C 1
ATOM 2558 O O . LEU B 1 39 ? -11.25 10.805 6.57 1 95.94 39 LEU B O 1
ATOM 2562 N N . VAL B 1 40 ? -10.25 12.68 7.32 1 96.06 40 VAL B N 1
ATOM 2563 C CA . VAL B 1 40 ? -11.023 13.539 6.422 1 96.06 40 VAL B CA 1
ATOM 2564 C C . VAL B 1 40 ? -10.086 14.195 5.41 1 96.06 40 VAL B C 1
ATOM 2566 O O . VAL B 1 40 ? -9.039 14.734 5.781 1 96.06 40 VAL B O 1
ATOM 2569 N N . ILE B 1 41 ? -10.5 14.133 4.195 1 94.25 41 ILE B N 1
ATOM 2570 C CA . ILE B 1 41 ? -9.766 14.805 3.127 1 94.25 41 ILE B CA 1
ATOM 2571 C C . ILE B 1 41 ? -10.664 15.82 2.438 1 94.25 41 ILE B C 1
ATOM 2573 O O . ILE B 1 41 ? -11.688 15.461 1.846 1 94.25 41 ILE B O 1
ATOM 2577 N N . VAL B 1 42 ? -10.258 17.047 2.453 1 91.69 42 VAL B N 1
ATOM 2578 C CA . VAL B 1 42 ? -11.062 18.109 1.851 1 91.69 42 VAL B CA 1
ATOM 2579 C C . VAL B 1 42 ? -10.734 18.219 0.363 1 91.69 42 VAL B C 1
ATOM 2581 O O . VAL B 1 42 ? -9.562 18.344 -0.015 1 91.69 42 VAL B O 1
ATOM 2584 N N . LYS B 1 43 ? -11.758 18.25 -0.454 1 90.25 43 LYS B N 1
ATOM 2585 C CA . LYS 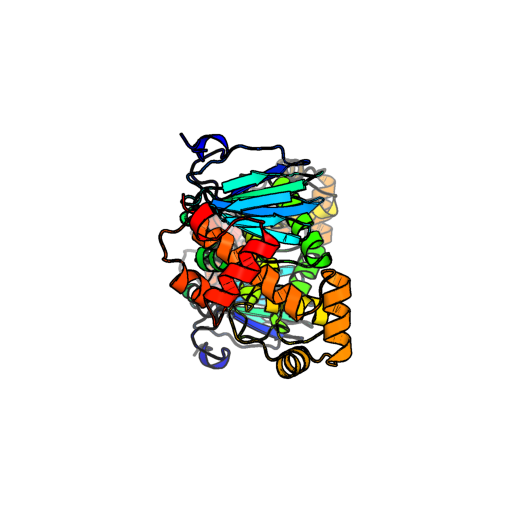B 1 43 ? -11.57 18.234 -1.901 1 90.25 43 LYS B CA 1
ATOM 2586 C C . LYS B 1 43 ? -11.914 19.578 -2.525 1 90.25 43 LYS B C 1
ATOM 2588 O O . LYS B 1 43 ? -11.328 19.969 -3.537 1 90.25 43 LYS B O 1
ATOM 2593 N N . HIS B 1 44 ? -12.898 20.172 -1.997 1 86.5 44 HIS B N 1
ATOM 2594 C CA . HIS B 1 44 ? -13.43 21.406 -2.566 1 86.5 44 HIS B CA 1
ATOM 2595 C C . HIS B 1 44 ? -14.148 22.25 -1.51 1 86.5 44 HIS B C 1
ATOM 2597 O O . HIS B 1 44 ? -14.578 21.719 -0.483 1 86.5 44 HIS B O 1
ATOM 2603 N N . GLY B 1 45 ? -14.117 23.594 -1.777 1 86 45 GLY B N 1
ATOM 2604 C CA . GLY B 1 45 ? -14.883 24.469 -0.907 1 86 45 GLY B CA 1
ATOM 2605 C C . GLY B 1 45 ? -14.133 24.875 0.349 1 86 45 GLY B C 1
ATOM 2606 O O . GLY B 1 45 ? -12.906 24.75 0.412 1 86 45 GLY B O 1
ATOM 2607 N N . SER B 1 46 ? -14.914 25.484 1.243 1 84.25 46 SER B N 1
ATOM 2608 C CA . SER B 1 46 ? -14.305 25.969 2.475 1 84.25 46 SER B CA 1
ATOM 2609 C C . SER B 1 46 ? -15.273 25.891 3.646 1 84.25 46 SER B C 1
ATOM 2611 O O . SER B 1 46 ? -16.469 25.641 3.455 1 84.25 46 SER B O 1
ATOM 2613 N N . GLY B 1 47 ? -14.617 25.984 4.82 1 85.75 47 GLY B N 1
ATOM 2614 C CA . GLY B 1 47 ? -15.391 25.984 6.055 1 85.75 47 GLY B CA 1
ATOM 2615 C C . GLY B 1 47 ? -14.523 25.984 7.301 1 85.75 47 GLY B C 1
ATOM 2616 O O . GLY B 1 47 ? -13.32 26.234 7.227 1 85.75 47 GLY B O 1
ATOM 2617 N N . ARG B 1 48 ? -15.258 25.891 8.375 1 85.94 48 ARG B N 1
ATOM 2618 C CA . ARG B 1 48 ? -14.562 25.844 9.656 1 85.94 48 ARG B CA 1
ATOM 2619 C C . ARG B 1 48 ? -14.891 24.547 10.398 1 85.94 48 ARG B C 1
ATOM 2621 O O . ARG B 1 48 ? -16.062 24.156 10.477 1 85.94 48 ARG B O 1
ATOM 2628 N N . HIS B 1 49 ? -13.844 23.875 10.75 1 89.75 49 HIS B N 1
ATOM 2629 C CA . HIS B 1 49 ? -13.961 22.672 11.578 1 89.75 49 HIS B CA 1
ATOM 2630 C C . HIS B 1 49 ? -13.609 22.969 13.031 1 89.75 49 HIS B C 1
ATOM 2632 O O . HIS B 1 49 ? -12.555 23.547 13.32 1 89.75 49 HIS B O 1
ATOM 2638 N N . ILE B 1 50 ? -14.562 22.672 13.898 1 85.25 50 ILE B N 1
ATOM 2639 C CA . ILE B 1 50 ? -14.297 22.844 15.32 1 85.25 50 ILE B CA 1
ATOM 2640 C C . ILE B 1 50 ? -13.938 21.5 15.945 1 85.25 50 ILE B C 1
ATOM 2642 O O . ILE B 1 50 ? -14.773 20.594 16.016 1 85.25 50 ILE B O 1
ATOM 2646 N N . LEU B 1 51 ? -12.727 21.344 16.312 1 85.75 51 LEU B N 1
ATOM 2647 C CA . LEU B 1 51 ? -12.25 20.109 16.938 1 85.75 51 LEU B CA 1
ATOM 2648 C C . LEU B 1 51 ? -11.914 20.328 18.406 1 85.75 51 LEU B C 1
ATOM 2650 O O . LEU B 1 51 ? -10.977 21.062 18.734 1 85.75 51 LEU B O 1
ATOM 2654 N N . ASN B 1 52 ? -12.703 19.719 19.203 1 80.5 52 ASN B N 1
ATOM 2655 C CA . ASN B 1 52 ? -12.547 19.859 20.656 1 80.5 52 ASN B CA 1
ATOM 2656 C C . ASN B 1 52 ? -12.508 21.328 21.062 1 80.5 52 ASN B C 1
ATOM 2658 O O . ASN B 1 52 ? -11.641 21.734 21.844 1 80.5 52 ASN B O 1
ATOM 2662 N N . GLY B 1 53 ? -13.305 22.031 20.391 1 74.94 53 GLY B N 1
ATOM 2663 C CA . GLY B 1 53 ? -13.477 23.422 20.75 1 74.94 53 GLY B CA 1
ATOM 2664 C C . GLY B 1 53 ? -12.562 24.359 19.984 1 74.94 53 GLY B C 1
ATOM 2665 O O . GLY B 1 53 ? -12.703 25.578 20.062 1 74.94 53 GLY B O 1
ATOM 2666 N N . TYR B 1 54 ? -11.625 23.812 19.234 1 73 54 TYR B N 1
ATOM 2667 C CA . TYR B 1 54 ? -10.68 24.625 18.484 1 73 54 TYR B CA 1
ATOM 2668 C C . TYR B 1 54 ? -11.078 24.719 17.016 1 73 54 TYR B C 1
ATOM 2670 O O . TYR B 1 54 ? -11.297 23.688 16.359 1 73 54 TYR B O 1
ATOM 2678 N N . PRO B 1 55 ? -11.164 25.906 16.562 1 78.44 55 PRO B N 1
ATOM 2679 C CA . PRO B 1 55 ? -11.562 26.078 15.156 1 78.44 55 PRO B CA 1
ATOM 2680 C C . PRO B 1 55 ? -10.398 25.906 14.188 1 78.44 55 PRO B C 1
ATOM 2682 O O . PRO B 1 55 ? -9.273 26.328 14.492 1 78.44 55 PRO B O 1
ATOM 2685 N N . HIS B 1 56 ? -10.625 25.312 13.07 1 76.44 56 HIS B N 1
ATOM 2686 C CA . HIS B 1 56 ? -9.672 25.141 11.977 1 76.44 56 HIS B CA 1
ATOM 2687 C C . HIS B 1 56 ? -10.32 25.438 10.633 1 76.44 56 HIS B C 1
ATOM 2689 O O . HIS B 1 56 ? -11.43 24.969 10.352 1 76.44 56 HIS B O 1
ATOM 2695 N N . ASP B 1 57 ? -9.609 26.203 9.922 1 75.81 57 ASP B N 1
ATOM 2696 C CA . ASP B 1 57 ? -10.125 26.484 8.586 1 75.81 57 ASP B CA 1
ATOM 2697 C C . ASP B 1 57 ? -9.938 25.297 7.66 1 75.81 57 ASP B C 1
ATOM 2699 O O . ASP B 1 57 ? -8.898 24.625 7.703 1 75.81 57 ASP B O 1
ATOM 2703 N N . LEU B 1 58 ? -10.945 25.078 6.879 1 83.56 58 LEU B N 1
ATOM 2704 C CA . LEU B 1 58 ? -10.906 24 5.895 1 83.56 58 LEU B CA 1
ATOM 2705 C C . LEU B 1 58 ? -10.836 24.562 4.477 1 83.56 58 LEU B C 1
ATOM 2707 O O . LEU B 1 58 ? -11.547 25.5 4.145 1 83.56 58 LEU B O 1
ATOM 2711 N N . TYR B 1 59 ? -10.008 24.062 3.719 1 76.44 59 TYR B N 1
ATOM 2712 C CA . TYR B 1 59 ? -9.867 24.328 2.293 1 76.44 59 TYR B CA 1
ATOM 2713 C C . TYR B 1 59 ? -9.258 23.141 1.566 1 76.44 59 TYR B C 1
ATOM 2715 O O . TYR B 1 59 ? -8.734 22.219 2.201 1 76.44 59 TYR B O 1
ATOM 2723 N N . PRO B 1 60 ? -9.297 23.109 0.278 1 79.06 60 PRO B N 1
ATOM 2724 C CA . PRO B 1 60 ? -8.812 21.938 -0.456 1 79.06 60 PRO B CA 1
ATOM 2725 C C . PRO B 1 60 ? -7.383 21.562 -0.092 1 79.06 60 PRO B C 1
ATOM 2727 O O . PRO B 1 60 ? -6.508 22.438 -0.021 1 79.06 60 PRO B O 1
ATOM 2730 N N . GLY B 1 61 ? -7.238 20.266 0.158 1 80.38 61 GLY B N 1
ATOM 2731 C CA . GLY B 1 61 ? -5.914 19.766 0.504 1 80.38 61 GLY B CA 1
ATOM 2732 C C . GLY B 1 61 ? -5.742 19.531 1.991 1 80.38 61 GLY B C 1
ATOM 2733 O O . GLY B 1 61 ? -4.805 18.844 2.406 1 80.38 61 GLY B O 1
ATOM 2734 N N . VAL B 1 62 ? -6.598 20.094 2.768 1 84.06 62 VAL B N 1
ATOM 2735 C CA . VAL B 1 62 ? -6.512 19.891 4.211 1 84.06 62 VAL B CA 1
ATOM 2736 C C . VAL B 1 62 ? -6.859 18.438 4.551 1 84.06 62 VAL B C 1
ATOM 2738 O O . VAL B 1 62 ? -7.809 17.875 3.998 1 84.06 62 VAL B O 1
ATOM 2741 N N . VAL B 1 63 ? -5.988 17.828 5.375 1 90.94 63 VAL B N 1
ATOM 2742 C CA . VAL B 1 63 ? -6.203 16.484 5.895 1 90.94 63 VAL B CA 1
ATOM 2743 C C . VAL B 1 63 ? -6.293 16.531 7.418 1 90.94 63 VAL B C 1
ATOM 2745 O O . VAL B 1 63 ? -5.453 17.141 8.078 1 90.94 63 VAL B O 1
ATOM 2748 N N . LEU B 1 64 ? -7.34 15.945 7.965 1 90.56 64 LEU B N 1
ATOM 2749 C CA . LEU B 1 64 ? -7.434 15.93 9.422 1 90.56 64 LEU B CA 1
ATOM 2750 C C . LEU B 1 64 ? -7.82 14.547 9.93 1 90.56 64 LEU B C 1
ATOM 2752 O O . LEU B 1 64 ? -8.531 13.805 9.242 1 90.56 64 LEU B O 1
ATOM 2756 N N . TYR B 1 65 ? -7.344 14.258 11.039 1 93 65 TYR B N 1
ATOM 2757 C CA . TYR B 1 65 ? -7.594 13 11.742 1 93 65 TYR B CA 1
ATOM 2758 C C . TYR B 1 65 ? -8.375 13.242 13.023 1 93 65 TYR B C 1
ATOM 2760 O O . TYR B 1 65 ? -7.957 14.023 13.875 1 93 65 TYR B O 1
ATOM 2768 N N . ILE B 1 66 ? -9.539 12.625 13.117 1 93 66 ILE B N 1
ATOM 2769 C CA . ILE B 1 66 ? -10.422 12.742 14.273 1 93 66 ILE B CA 1
ATOM 2770 C C . ILE B 1 66 ? -10.5 11.406 15.008 1 93 66 ILE B C 1
ATOM 2772 O O . ILE B 1 66 ? -10.938 10.398 14.438 1 93 66 ILE B O 1
ATOM 2776 N N . GLN B 1 67 ? -10.125 11.391 16.266 1 90.75 67 GLN B N 1
ATOM 2777 C CA . GLN B 1 67 ? -10.188 10.164 17.062 1 90.75 67 GLN B CA 1
ATOM 2778 C C . GLN B 1 67 ? -11.562 9.984 17.703 1 90.75 67 GLN B C 1
ATOM 2780 O O . GLN B 1 67 ? -12.312 10.953 17.859 1 90.75 67 GLN B O 1
ATOM 2785 N N . ALA B 1 68 ? -11.859 8.758 18.078 1 89.5 68 ALA B N 1
ATOM 2786 C CA . ALA B 1 68 ? -13.141 8.414 18.672 1 89.5 68 ALA B CA 1
ATOM 2787 C C . ALA B 1 68 ? -13.438 9.281 19.891 1 89.5 68 ALA B C 1
ATOM 2789 O O . ALA B 1 68 ? -14.594 9.648 20.125 1 89.5 68 ALA B O 1
ATOM 2790 N N . GLN B 1 69 ? -12.422 9.703 20.594 1 83.38 69 GLN B N 1
ATOM 2791 C CA . GLN B 1 69 ? -12.617 10.461 21.828 1 83.38 69 GLN B CA 1
ATOM 2792 C C . GLN B 1 69 ? -12.828 11.945 21.531 1 83.38 69 GLN B C 1
ATOM 2794 O O . GLN B 1 69 ? -13.219 12.703 22.422 1 83.38 69 GLN B O 1
ATOM 2799 N N . ASP B 1 70 ? -12.609 12.391 20.344 1 87.38 70 ASP B N 1
ATOM 2800 C CA . ASP B 1 70 ? -12.727 13.797 19.984 1 87.38 70 ASP B CA 1
ATOM 2801 C C . ASP B 1 70 ? -14.18 14.172 19.703 1 87.38 70 ASP B C 1
ATOM 2803 O O . ASP B 1 70 ? -14.977 13.328 19.281 1 87.38 70 ASP B O 1
ATOM 2807 N N . HIS B 1 71 ? -14.5 15.398 20.016 1 90.06 71 HIS B N 1
ATOM 2808 C CA . HIS B 1 71 ? -15.758 15.961 19.547 1 90.06 71 HIS B CA 1
ATOM 2809 C C . HIS B 1 71 ? -15.523 17.031 18.484 1 90.06 71 HIS B C 1
ATOM 2811 O O . HIS B 1 71 ? -14.562 17.812 18.594 1 90.06 71 HIS B O 1
ATOM 2817 N N . HIS B 1 72 ? -16.359 17.031 17.469 1 91.12 72 HIS B N 1
ATOM 2818 C CA . HIS B 1 72 ? -16.125 18 16.406 1 91.12 72 HIS B CA 1
ATOM 2819 C C . HIS B 1 72 ? -17.422 18.406 15.734 1 91.12 72 HIS B C 1
ATOM 2821 O O . HIS B 1 72 ? -18.453 17.766 15.93 1 91.12 72 HIS B O 1
ATOM 2827 N N . SER B 1 73 ? -17.375 19.547 15.031 1 91.5 73 SER B N 1
ATOM 2828 C CA . SER B 1 73 ? -18.469 20.094 14.242 1 91.5 73 SER B CA 1
ATOM 2829 C C . SER B 1 73 ? -17.953 20.875 13.047 1 91.5 73 SER B C 1
ATOM 2831 O O . SER B 1 73 ? -16.75 21.094 12.914 1 91.5 73 SER B O 1
ATOM 2833 N N . TYR B 1 74 ? -18.875 21.156 12.141 1 91.69 74 TYR B N 1
ATOM 2834 C CA . TYR B 1 74 ? -18.594 22 10.984 1 91.69 74 TYR B CA 1
ATOM 2835 C C . TYR B 1 74 ? -19.453 23.266 11 1 91.69 74 TYR B C 1
ATOM 2837 O O . TYR B 1 74 ? -20.641 23.203 11.328 1 91.69 74 TYR B O 1
ATOM 2845 N N . GLU B 1 75 ? -18.812 24.375 10.711 1 87.56 75 GLU B N 1
ATOM 2846 C CA . GLU B 1 75 ? -19.516 25.656 10.641 1 87.56 75 GLU B CA 1
ATOM 2847 C C . GLU B 1 75 ? -19.047 26.469 9.445 1 87.56 75 GLU B C 1
ATOM 2849 O O . GLU B 1 75 ? -17.984 26.188 8.867 1 87.56 75 GLU B O 1
ATOM 2854 N N . ASN B 1 76 ? -20.016 27.469 9 1 87.56 76 ASN B N 1
ATOM 2855 C CA . ASN B 1 76 ? -19.672 28.422 7.949 1 87.56 76 ASN B CA 1
ATOM 2856 C C . ASN B 1 76 ? -19.234 27.719 6.672 1 87.56 76 ASN B C 1
ATOM 2858 O O . ASN B 1 76 ? -18.172 28.047 6.113 1 87.56 76 ASN B O 1
ATOM 2862 N N . LEU B 1 77 ? -20.031 26.828 6.262 1 90.31 77 LEU B N 1
ATOM 2863 C CA . LEU B 1 77 ? -19.688 26 5.109 1 90.31 77 LEU B CA 1
ATOM 2864 C C . LEU B 1 77 ? -20 26.734 3.807 1 90.31 77 LEU B C 1
ATOM 2866 O O . LEU B 1 77 ? -21.016 27.422 3.709 1 90.31 77 LEU B O 1
ATOM 2870 N N . GLN B 1 78 ? -19.141 26.703 2.912 1 87.19 78 GLN B N 1
ATOM 2871 C CA . GLN B 1 78 ? -19.328 27.172 1.543 1 87.19 78 GLN B CA 1
ATOM 2872 C C . GLN B 1 78 ? -18.969 26.078 0.535 1 87.19 78 GLN B C 1
ATOM 2874 O O . GLN B 1 78 ? -17.812 25.922 0.163 1 87.19 78 GLN B O 1
ATOM 2879 N N . ASP B 1 79 ? -19.938 25.328 -0 1 92.19 79 ASP B N 1
ATOM 2880 C CA . ASP B 1 79 ? -19.781 24.266 -0.986 1 92.19 79 ASP B CA 1
ATOM 2881 C C . ASP B 1 79 ? -18.672 23.297 -0.578 1 92.19 79 ASP B C 1
ATOM 2883 O O . ASP B 1 79 ? -17.828 22.938 -1.398 1 92.19 79 ASP B O 1
ATOM 2887 N N . LEU B 1 80 ? -18.594 22.984 0.685 1 92.88 80 LEU B N 1
ATOM 2888 C CA . LEU B 1 80 ? -17.547 22.109 1.214 1 92.88 80 LEU B CA 1
ATOM 2889 C C . LEU B 1 80 ? -17.766 20.672 0.775 1 92.88 80 LEU B C 1
ATOM 2891 O O . LEU B 1 80 ? -18.828 20.094 1.024 1 92.88 80 LEU B O 1
ATOM 2895 N N . CYS B 1 81 ? -16.828 20.172 0.002 1 94.94 81 CYS B N 1
ATOM 2896 C CA . CYS B 1 81 ? -16.812 18.781 -0.405 1 94.94 81 CYS B CA 1
ATOM 2897 C C . CYS B 1 81 ? -15.641 18.031 0.225 1 94.94 81 CYS B C 1
ATOM 2899 O O . CYS B 1 81 ? -14.5 18.5 0.177 1 94.94 81 CYS B O 1
ATOM 2901 N N . LEU B 1 82 ? -15.922 16.922 0.897 1 95.25 82 LEU B N 1
ATOM 2902 C CA . LEU B 1 82 ? -14.859 16.156 1.541 1 95.25 82 LEU B CA 1
ATOM 2903 C C . LEU B 1 82 ? -15.18 14.672 1.531 1 95.25 82 LEU B C 1
ATOM 2905 O O . LEU B 1 82 ? -16.297 14.273 1.189 1 95.25 82 LEU B O 1
ATOM 2909 N N . THR B 1 83 ? -14.211 13.82 1.708 1 96.31 83 THR B N 1
ATOM 2910 C CA . THR B 1 83 ? -14.391 12.383 1.907 1 96.31 83 THR B CA 1
ATOM 2911 C C . THR B 1 83 ? -13.977 11.977 3.316 1 96.31 83 THR B C 1
ATOM 2913 O O . THR B 1 83 ? -12.867 12.297 3.758 1 96.31 83 THR B O 1
ATOM 2916 N N . ASN B 1 84 ? -14.898 11.359 4.031 1 95.81 84 ASN B N 1
ATOM 2917 C CA . ASN B 1 84 ? -14.602 10.75 5.32 1 95.81 84 ASN B CA 1
ATOM 2918 C C . ASN B 1 84 ? -14.195 9.289 5.168 1 95.81 84 ASN B C 1
ATOM 2920 O O . ASN B 1 84 ? -14.938 8.492 4.586 1 95.81 84 ASN B O 1
ATOM 2924 N N . ILE B 1 85 ? -13.039 8.969 5.602 1 96.69 85 ILE B N 1
ATOM 2925 C CA . ILE B 1 85 ? -12.641 7.574 5.77 1 96.69 85 ILE B CA 1
ATOM 2926 C C . ILE B 1 85 ? -12.836 7.152 7.223 1 96.69 85 ILE B C 1
ATOM 2928 O O . ILE B 1 85 ? -12.086 7.574 8.109 1 96.69 85 ILE B O 1
ATOM 2932 N N 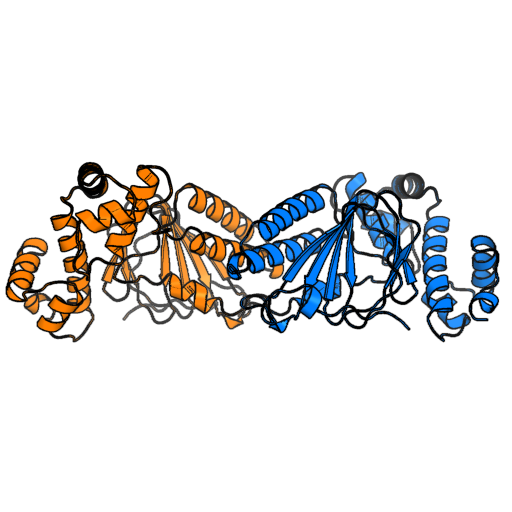. LEU B 1 86 ? -13.828 6.352 7.434 1 96.31 86 LEU B N 1
ATOM 2933 C CA . LEU B 1 86 ? -14.102 5.879 8.789 1 96.31 86 LEU B CA 1
ATOM 2934 C C . LEU B 1 86 ? -13.281 4.637 9.109 1 96.31 86 LEU B C 1
ATOM 2936 O O . LEU B 1 86 ? -13.227 3.697 8.312 1 96.31 86 LEU B O 1
ATOM 2940 N N . ILE B 1 87 ? -12.602 4.672 10.219 1 95.5 87 ILE B N 1
ATOM 2941 C CA . ILE B 1 87 ? -11.758 3.57 10.664 1 95.5 87 ILE B CA 1
ATOM 2942 C C . ILE B 1 87 ? -12.352 2.941 11.922 1 95.5 87 ILE B C 1
ATOM 2944 O O . ILE B 1 87 ? -12.359 3.562 12.992 1 95.5 87 ILE B O 1
ATOM 2948 N N . GLN B 1 88 ? -12.812 1.768 11.797 1 92.06 88 GLN B N 1
ATOM 2949 C CA . GLN B 1 88 ? -13.547 1.14 12.891 1 92.06 88 GLN B CA 1
ATOM 2950 C C . GLN B 1 88 ? -12.625 0.819 14.062 1 92.06 88 GLN B C 1
ATOM 2952 O O . GLN B 1 88 ? -12.938 1.146 15.211 1 92.06 88 GLN B O 1
ATOM 2957 N N . SER B 1 89 ? -11.531 0.112 13.766 1 87.56 89 SER B N 1
ATOM 2958 C CA . SER B 1 89 ? -10.508 -0.198 14.758 1 87.56 89 SER B CA 1
ATOM 2959 C C . SER B 1 89 ? -9.164 -0.485 14.094 1 87.56 89 SER B C 1
ATOM 2961 O O . SER B 1 89 ? -9.109 -1.12 13.039 1 87.56 89 SER B O 1
ATOM 2963 N N . ASN B 1 90 ? -8.148 -0.014 14.805 1 82.25 90 ASN B N 1
ATOM 2964 C CA . ASN B 1 90 ? -6.812 -0.29 14.297 1 82.25 90 ASN B CA 1
ATOM 2965 C C . ASN B 1 90 ? -6.516 -1.787 14.273 1 82.25 90 ASN B C 1
ATOM 2967 O O . ASN B 1 90 ? -5.621 -2.238 13.562 1 82.25 90 ASN B O 1
ATOM 2971 N N . ASN B 1 91 ? -7.297 -2.525 15 1 80.38 91 ASN B N 1
ATOM 2972 C CA . ASN B 1 91 ? -7.062 -3.961 15.125 1 80.38 91 ASN B CA 1
ATOM 2973 C C . ASN B 1 91 ? -7.816 -4.746 14.055 1 80.38 91 ASN B C 1
ATOM 2975 O O . ASN B 1 91 ? -7.652 -5.965 13.945 1 80.38 91 ASN B O 1
ATOM 2979 N N . ASN B 1 92 ? -8.578 -4.062 13.32 1 88 92 ASN B N 1
ATOM 2980 C CA . ASN B 1 92 ? -9.406 -4.758 12.344 1 88 92 ASN B CA 1
ATOM 2981 C C . ASN B 1 92 ? -8.656 -4.98 11.031 1 88 92 ASN B C 1
ATOM 2983 O O . ASN B 1 92 ? -9.156 -5.66 10.133 1 88 92 ASN B O 1
ATOM 2987 N N . PHE B 1 93 ? -7.469 -4.438 10.914 1 91.44 93 PHE B N 1
ATOM 2988 C CA . PHE B 1 93 ? -6.672 -4.656 9.719 1 91.44 93 PHE B CA 1
ATOM 2989 C C . PHE B 1 93 ? -5.977 -6.012 9.766 1 91.44 93 PHE B C 1
ATOM 2991 O O . PHE B 1 93 ? -5.387 -6.379 10.789 1 91.44 93 PHE B O 1
ATOM 2998 N N . LYS B 1 94 ? -5.992 -6.66 8.703 1 90.06 94 LYS B N 1
ATOM 2999 C CA . LYS B 1 94 ? -5.371 -7.98 8.641 1 90.06 94 LYS B CA 1
ATOM 3000 C C . LYS B 1 94 ? -3.883 -7.871 8.32 1 90.06 94 LYS B C 1
ATOM 3002 O O . LYS B 1 94 ? -3.07 -8.625 8.859 1 90.06 94 LYS B O 1
ATOM 3007 N N . TYR B 1 95 ? -3.57 -6.879 7.496 1 92.75 95 TYR B N 1
ATOM 3008 C CA . TYR B 1 95 ? -2.205 -6.84 6.98 1 92.75 95 TYR B CA 1
ATOM 3009 C C . TYR B 1 95 ? -1.476 -5.594 7.469 1 92.75 95 TYR B C 1
ATOM 3011 O O . TYR B 1 95 ? -0.246 -5.523 7.406 1 92.75 95 TYR B O 1
ATOM 3019 N N . LEU B 1 96 ? -2.191 -4.598 7.895 1 93.5 96 LEU B N 1
ATOM 3020 C CA . LEU B 1 96 ? -1.566 -3.365 8.359 1 93.5 96 LEU B CA 1
ATOM 3021 C C . LEU B 1 96 ? -1.453 -3.354 9.883 1 93.5 96 LEU B C 1
ATOM 3023 O O . LEU B 1 96 ? -2.367 -3.799 10.578 1 93.5 96 LEU B O 1
ATOM 3027 N N . ASN B 1 97 ? -0.347 -2.846 10.289 1 88.25 97 ASN B N 1
ATOM 3028 C CA . ASN B 1 97 ? -0.114 -2.645 11.711 1 88.25 97 ASN B CA 1
ATOM 3029 C C . ASN B 1 97 ? 0.499 -1.275 11.992 1 88.25 97 ASN B C 1
ATOM 3031 O O . ASN B 1 97 ? 1.018 -0.625 11.086 1 88.25 97 ASN B O 1
ATOM 3035 N N . ASN B 1 98 ? 0.336 -0.774 13.234 1 87.62 98 ASN B N 1
ATOM 3036 C CA . ASN B 1 98 ? 0.936 0.468 13.711 1 87.62 98 ASN B CA 1
ATOM 3037 C C . ASN B 1 98 ? 0.467 1.666 12.891 1 87.62 98 ASN B C 1
ATOM 3039 O O . ASN B 1 98 ? 1.227 2.611 12.672 1 87.62 98 ASN B O 1
ATOM 3043 N N . ILE B 1 99 ? -0.73 1.553 12.312 1 90.56 99 ILE B N 1
ATOM 3044 C CA . ILE B 1 99 ? -1.209 2.66 11.492 1 90.56 99 ILE B CA 1
ATOM 3045 C C . ILE B 1 99 ? -1.533 3.859 12.383 1 90.56 99 ILE B C 1
ATOM 3047 O O . ILE B 1 99 ? -1.617 4.992 11.898 1 90.56 99 ILE B O 1
ATOM 3051 N N . ASP B 1 100 ? -1.764 3.525 13.648 1 87.12 100 ASP B N 1
ATOM 3052 C CA . ASP B 1 100 ? -2.002 4.59 14.617 1 87.12 100 ASP B CA 1
ATOM 3053 C C . ASP B 1 100 ? -0.833 5.574 14.648 1 87.12 100 ASP B C 1
ATOM 3055 O O . ASP B 1 100 ? -1.028 6.773 14.867 1 87.12 100 ASP B O 1
ATOM 3059 N N . ILE B 1 101 ? 0.33 5.094 14.438 1 84.06 101 ILE B N 1
ATOM 3060 C CA . ILE B 1 101 ? 1.51 5.949 14.414 1 84.06 101 ILE B CA 1
ATOM 3061 C C . ILE B 1 101 ? 1.4 6.949 13.266 1 84.06 101 ILE B C 1
ATOM 3063 O O . ILE B 1 101 ? 1.662 8.141 13.445 1 84.06 101 ILE B O 1
ATOM 3067 N N . LEU B 1 102 ? 1.004 6.48 12.141 1 86.75 102 LEU B N 1
ATOM 3068 C CA . LEU B 1 102 ? 0.855 7.328 10.961 1 86.75 102 LEU B CA 1
ATOM 3069 C C . LEU B 1 102 ? -0.292 8.312 11.141 1 86.75 102 LEU B C 1
ATOM 3071 O O . LEU B 1 102 ? -0.152 9.5 10.828 1 86.75 102 LEU B O 1
ATOM 3075 N N . LEU B 1 103 ? -1.41 7.805 11.711 1 90 103 LEU B N 1
ATOM 3076 C CA . LEU B 1 103 ? -2.607 8.617 11.898 1 90 103 LEU B CA 1
ATOM 3077 C C . LEU B 1 103 ? -2.373 9.703 12.945 1 90 103 LEU B C 1
ATOM 3079 O O . LEU B 1 103 ? -2.787 10.852 12.766 1 90 103 LEU B O 1
ATOM 3083 N N . ASN B 1 104 ? -1.708 9.344 13.945 1 83.62 104 ASN B N 1
ATOM 3084 C CA . ASN B 1 104 ? -1.44 10.305 15.008 1 83.62 104 ASN B CA 1
ATOM 3085 C C . ASN B 1 104 ? -0.556 11.453 14.523 1 83.62 104 ASN B C 1
ATOM 3087 O O . ASN B 1 104 ? -0.648 12.57 15.031 1 83.62 104 ASN B O 1
ATOM 3091 N N . GLY B 1 105 ? 0.195 11.102 13.539 1 77.38 105 GLY B N 1
ATOM 3092 C CA . GLY B 1 105 ? 1.031 12.141 12.953 1 77.38 105 GLY B CA 1
ATOM 3093 C C . GLY B 1 105 ? 0.24 13.18 12.18 1 77.38 105 GLY B C 1
ATOM 3094 O O . GLY B 1 105 ? 0.759 14.25 11.859 1 77.38 105 GLY B O 1
ATOM 3095 N N . LEU B 1 106 ? -1.029 12.875 11.984 1 82.25 106 LEU B N 1
ATOM 3096 C CA . LEU B 1 106 ? -1.874 13.773 11.203 1 82.25 106 LEU B CA 1
ATOM 3097 C C . LEU B 1 106 ? -2.695 14.672 12.117 1 82.25 106 LEU B C 1
ATOM 3099 O O . LEU B 1 106 ? -3.443 15.531 11.648 1 82.25 106 LEU B O 1
ATOM 3103 N N . LYS B 1 107 ? -2.611 14.359 13.352 1 77.38 107 LYS B N 1
ATOM 3104 C CA . LYS B 1 107 ? -3.305 15.25 14.281 1 77.38 107 LYS B CA 1
ATOM 3105 C C . LYS B 1 107 ? -2.771 16.672 14.188 1 77.38 107 LYS B C 1
ATOM 3107 O O . LYS B 1 107 ? -1.586 16.875 13.914 1 77.38 107 LYS B O 1
ATOM 3112 N N . PRO B 1 108 ? -3.838 17.484 14.25 1 63.81 108 PRO B N 1
ATOM 3113 C CA . PRO B 1 108 ? -3.359 18.875 14.188 1 63.81 108 PRO B CA 1
ATOM 3114 C C . PRO B 1 108 ? -2.369 19.203 15.305 1 63.81 108 PRO B C 1
ATOM 3116 O O . PRO B 1 108 ? -2.551 18.781 16.438 1 63.81 108 PRO B O 1
ATOM 3119 N N . GLU B 1 109 ? -1.202 19.391 14.75 1 50.5 109 GLU B N 1
ATOM 3120 C CA . GLU B 1 109 ? -0.231 19.969 15.68 1 50.5 109 GLU B CA 1
ATOM 3121 C C . GLU B 1 109 ? -0.261 21.5 15.633 1 50.5 109 GLU B C 1
ATOM 3123 O O . GLU B 1 109 ? -0.249 22.094 14.547 1 50.5 109 GLU B O 1
ATOM 3128 N N . ASN B 1 110 ? -0.246 22.016 16.828 1 45.59 110 ASN B N 1
ATOM 3129 C CA . ASN B 1 110 ? -0.211 23.469 16.938 1 45.59 110 ASN B CA 1
ATOM 3130 C C . ASN B 1 110 ? -1.261 24.141 16.062 1 45.59 110 ASN B C 1
ATOM 3132 O O . ASN B 1 110 ? -0.95 25.062 15.305 1 45.59 110 ASN B O 1
ATOM 3136 N N . SER B 1 111 ? -2.475 23.531 15.953 1 45.97 111 SER B N 1
ATOM 3137 C CA . SER B 1 111 ? -3.711 24.078 15.414 1 45.97 111 SER B CA 1
ATOM 3138 C C . SER B 1 111 ? -3.754 23.969 13.891 1 45.97 111 SER B C 1
ATOM 3140 O O . SER B 1 111 ? -4.582 24.594 13.234 1 45.97 111 SER B O 1
ATOM 3142 N N . SER B 1 112 ? -2.713 23.297 13.266 1 54.03 112 SER B N 1
ATOM 3143 C CA . SER B 1 112 ? -2.82 23.188 11.812 1 54.03 112 SER B CA 1
ATOM 3144 C C . SER B 1 112 ? -2.982 21.734 11.375 1 54.03 112 SER B C 1
ATOM 3146 O O . SER B 1 112 ? -2.33 20.844 11.922 1 54.03 112 SER B O 1
ATOM 3148 N N . TYR B 1 113 ? -3.889 21.734 10.484 1 65.88 113 TYR B N 1
ATOM 3149 C CA . TYR B 1 113 ? -4.09 20.422 9.859 1 65.88 113 TYR B CA 1
ATOM 3150 C C . TYR B 1 113 ? -3.031 20.156 8.797 1 65.88 113 TYR B C 1
ATOM 3152 O O . TYR B 1 113 ? -2.352 21.094 8.344 1 65.88 113 TYR B O 1
ATOM 3160 N N . GLN B 1 114 ? -2.818 18.938 8.539 1 75.06 114 GLN B N 1
ATOM 3161 C CA . GLN B 1 114 ? -1.92 18.562 7.453 1 75.06 114 GLN B CA 1
ATOM 3162 C C . GLN B 1 114 ? -2.479 18.984 6.102 1 75.06 114 GLN B C 1
ATOM 3164 O O . GLN B 1 114 ? -3.689 18.938 5.879 1 75.06 114 GLN B O 1
ATOM 3169 N N . LEU B 1 115 ? -1.537 19.469 5.297 1 73.94 115 LEU B N 1
ATOM 3170 C CA . LEU B 1 115 ? -1.914 19.891 3.951 1 73.94 115 LEU B CA 1
ATOM 3171 C C . LEU B 1 115 ? -1.188 19.062 2.898 1 73.94 115 LEU B C 1
ATOM 3173 O O . LEU B 1 115 ? 0.01 18.797 3.025 1 73.94 115 LEU B O 1
ATOM 3177 N N . ILE B 1 116 ? -1.96 18.656 1.953 1 77.69 116 ILE B N 1
ATOM 3178 C CA . ILE B 1 116 ? -1.354 17.969 0.817 1 77.69 116 ILE B CA 1
ATOM 3179 C C . ILE B 1 116 ? -1.539 18.797 -0.448 1 77.69 116 ILE B C 1
ATOM 3181 O O . ILE B 1 116 ? -2.506 19.562 -0.563 1 77.69 116 ILE B O 1
ATOM 3185 N N . ASN B 1 117 ? -0.612 18.703 -1.345 1 69.75 117 ASN B N 1
ATOM 3186 C CA . ASN B 1 117 ? -0.696 19.5 -2.564 1 69.75 117 ASN B CA 1
ATOM 3187 C C . ASN B 1 117 ? -1.717 18.922 -3.541 1 69.75 117 ASN B C 1
ATOM 3189 O O . ASN B 1 117 ? -2.246 17.828 -3.318 1 69.75 117 ASN B O 1
ATOM 3193 N N . LYS B 1 118 ? -1.962 19.688 -4.562 1 74.19 118 LYS B N 1
ATOM 3194 C CA . LYS B 1 118 ? -3.014 19.359 -5.516 1 74.19 118 LYS B CA 1
ATOM 3195 C C . LYS B 1 118 ? -2.734 18.016 -6.191 1 74.19 118 LYS B C 1
ATOM 3197 O O . LYS B 1 118 ? -3.635 17.188 -6.34 1 74.19 118 LYS B O 1
ATOM 3202 N N . LYS B 1 119 ? -1.52 17.828 -6.602 1 75.06 119 LYS B N 1
ATOM 3203 C CA . LYS B 1 119 ? -1.15 16.578 -7.277 1 75.06 119 LYS B CA 1
ATOM 3204 C C . LYS B 1 119 ? -1.378 15.383 -6.371 1 75.06 119 LYS B C 1
ATOM 3206 O O . LYS B 1 119 ? -1.96 14.375 -6.793 1 75.06 119 LYS B O 1
ATOM 3211 N N . THR B 1 120 ? -0.956 15.516 -5.145 1 83 120 THR B N 1
ATOM 3212 C CA . THR B 1 120 ? -1.134 14.445 -4.168 1 83 120 THR B CA 1
ATOM 3213 C C . THR B 1 120 ? -2.615 14.219 -3.877 1 83 120 THR B C 1
ATOM 3215 O O . THR B 1 120 ? -3.066 13.078 -3.773 1 83 120 THR B O 1
ATOM 3218 N N . ALA B 1 121 ? -3.299 15.305 -3.811 1 84.88 121 ALA B N 1
ATOM 3219 C CA . ALA B 1 121 ? -4.734 15.211 -3.553 1 84.88 121 ALA B CA 1
ATOM 3220 C C . ALA B 1 121 ? -5.445 14.461 -4.672 1 84.88 121 ALA B C 1
ATOM 3222 O O . ALA B 1 121 ? -6.312 13.625 -4.414 1 84.88 121 ALA B O 1
ATOM 3223 N N . GLU B 1 122 ? -5.105 14.734 -5.848 1 84.75 122 GLU B N 1
ATOM 3224 C CA . GLU B 1 122 ? -5.688 14.055 -7 1 84.75 122 GLU B CA 1
ATOM 3225 C C . GLU B 1 122 ? -5.352 12.562 -6.992 1 84.75 122 GLU B C 1
ATOM 3227 O O . GLU B 1 122 ? -6.207 11.734 -7.293 1 84.75 122 GLU B O 1
ATOM 3232 N N . TYR B 1 123 ? -4.125 12.344 -6.695 1 90.06 123 TYR B N 1
ATOM 3233 C CA . TYR B 1 123 ? -3.699 10.953 -6.594 1 90.06 123 TYR B CA 1
ATOM 3234 C C . TYR B 1 123 ? -4.488 10.219 -5.52 1 90.06 123 TYR B C 1
ATOM 3236 O O . TYR B 1 123 ? -5.012 9.125 -5.762 1 90.06 123 TYR B O 1
ATOM 3244 N N . ILE B 1 124 ? -4.625 10.781 -4.371 1 94.25 124 ILE B N 1
ATOM 3245 C CA . ILE B 1 124 ? -5.359 10.188 -3.262 1 94.25 124 ILE B CA 1
ATOM 3246 C C . ILE B 1 124 ? -6.82 9.984 -3.656 1 94.25 124 ILE B C 1
ATOM 3248 O O . ILE B 1 124 ? -7.414 8.953 -3.35 1 94.25 124 ILE B O 1
ATOM 3252 N N . ASP B 1 125 ? -7.34 10.914 -4.363 1 92.44 125 ASP B N 1
ATOM 3253 C CA . ASP B 1 125 ? -8.719 10.789 -4.828 1 92.44 125 ASP B CA 1
ATOM 3254 C C . A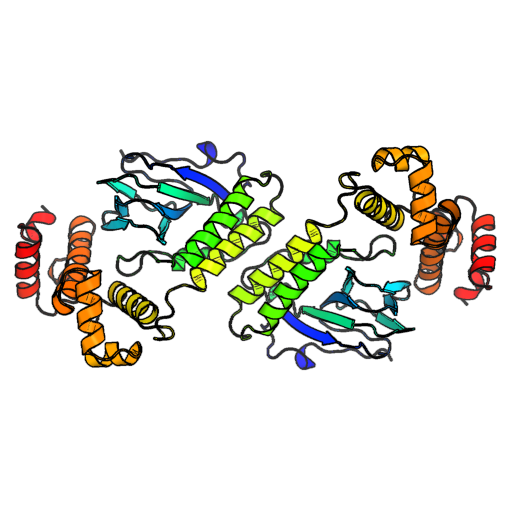SP B 1 125 ? -8.883 9.555 -5.715 1 92.44 125 ASP B C 1
ATOM 3256 O O . ASP B 1 125 ? -9.891 8.852 -5.621 1 92.44 125 ASP B O 1
ATOM 3260 N N . SER B 1 126 ? -7.992 9.352 -6.543 1 93.69 126 SER B N 1
ATOM 3261 C CA . SER B 1 126 ? -8.055 8.18 -7.414 1 93.69 126 SER B CA 1
ATOM 3262 C C . SER B 1 126 ? -7.996 6.891 -6.605 1 93.69 126 SER B C 1
ATOM 3264 O O . SER B 1 126 ? -8.664 5.91 -6.945 1 93.69 126 SER B O 1
ATOM 3266 N N . LEU B 1 127 ? -7.18 6.816 -5.543 1 94.94 127 LEU B N 1
ATOM 3267 C CA . LEU B 1 127 ? -7.105 5.652 -4.668 1 94.94 127 LEU B CA 1
ATOM 3268 C C . LEU B 1 127 ? -8.438 5.422 -3.961 1 94.94 127 LEU B C 1
ATOM 3270 O O . LEU B 1 127 ? -8.906 4.285 -3.871 1 94.94 127 LEU B O 1
ATOM 3274 N N . LEU B 1 128 ? -8.992 6.531 -3.506 1 94.56 128 LEU B N 1
ATOM 3275 C CA . LEU B 1 128 ? -10.258 6.434 -2.789 1 94.56 128 LEU B CA 1
ATOM 3276 C C . LEU B 1 128 ? -11.367 5.938 -3.711 1 94.56 128 LEU B C 1
ATOM 3278 O O . LEU B 1 128 ? -12.25 5.199 -3.277 1 94.56 128 LEU B O 1
ATOM 3282 N N . GLU B 1 129 ? -11.344 6.336 -4.941 1 91.12 129 GLU B N 1
ATOM 3283 C CA . GLU B 1 129 ? -12.305 5.836 -5.926 1 91.12 129 GLU B CA 1
ATOM 3284 C C . GLU B 1 129 ? -12.18 4.324 -6.098 1 91.12 129 GLU B C 1
ATOM 3286 O O . GLU B 1 129 ? -13.188 3.621 -6.215 1 91.12 129 GLU B O 1
ATOM 3291 N N . LYS B 1 130 ? -10.984 3.848 -6.102 1 89.75 130 LYS B N 1
ATOM 3292 C CA . LYS B 1 130 ? -10.75 2.41 -6.219 1 89.75 130 LYS B CA 1
ATOM 3293 C C . LYS B 1 130 ? -11.273 1.666 -4.996 1 89.75 130 LYS B C 1
ATOM 3295 O O . LYS B 1 130 ? -11.898 0.609 -5.125 1 89.75 130 LYS B O 1
ATOM 3300 N N . ILE B 1 131 ? -11 2.219 -3.84 1 91.56 131 ILE B N 1
ATOM 3301 C CA . ILE B 1 131 ? -11.492 1.609 -2.609 1 91.56 131 ILE B CA 1
ATOM 3302 C C . ILE B 1 131 ? -13.016 1.509 -2.658 1 91.56 131 ILE B C 1
ATOM 3304 O O . ILE B 1 131 ? -13.586 0.481 -2.287 1 91.56 131 ILE B O 1
ATOM 3308 N N . ASN B 1 132 ? -13.594 2.574 -3.145 1 86.81 132 ASN B N 1
ATOM 3309 C CA . ASN B 1 132 ? -15.055 2.633 -3.207 1 86.81 132 ASN B CA 1
ATOM 3310 C C . ASN B 1 132 ? -15.609 1.619 -4.203 1 86.81 132 ASN B C 1
ATOM 3312 O O . ASN B 1 132 ? -16.734 1.142 -4.043 1 86.81 132 ASN B O 1
ATOM 3316 N N . ALA B 1 133 ? -14.859 1.297 -5.172 1 80.88 133 ALA B N 1
ATOM 3317 C CA . ALA B 1 133 ? -15.305 0.399 -6.234 1 80.88 133 ALA B CA 1
ATOM 3318 C C . ALA B 1 133 ? -15.141 -1.062 -5.824 1 80.88 133 ALA B C 1
ATOM 3320 O O . ALA B 1 133 ? -15.789 -1.947 -6.387 1 80.88 133 ALA B O 1
ATOM 3321 N N . ILE B 1 134 ? -14.18 -1.32 -4.93 1 74.56 134 ILE B N 1
ATOM 3322 C CA . ILE B 1 134 ? -13.859 -2.684 -4.52 1 74.56 134 ILE B CA 1
ATOM 3323 C C . ILE B 1 134 ? -14.922 -3.193 -3.549 1 74.56 134 ILE B C 1
ATOM 3325 O O . ILE B 1 134 ? -15.383 -2.451 -2.682 1 74.56 134 ILE B O 1
ATOM 3329 N N . ASP B 1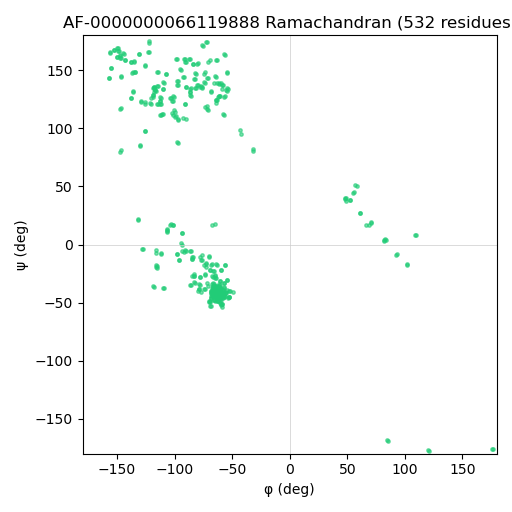 135 ? -15.242 -4.422 -3.885 1 66.5 135 ASP B N 1
ATOM 3330 C CA . ASP B 1 135 ? -16.172 -5.082 -2.973 1 66.5 135 ASP B CA 1
ATOM 3331 C C . ASP B 1 135 ? -15.57 -5.203 -1.574 1 66.5 135 ASP B C 1
ATOM 3333 O O . ASP B 1 135 ? -14.367 -5.422 -1.426 1 66.5 135 ASP B O 1
ATOM 3337 N N . GLU B 1 136 ? -16.328 -4.977 -0.61 1 61.59 136 GLU B N 1
ATOM 3338 C CA . GLU B 1 136 ? -15.93 -4.945 0.792 1 61.59 136 GLU B CA 1
ATOM 3339 C C . GLU B 1 136 ? -15.273 -6.258 1.205 1 61.59 136 GLU B C 1
ATOM 3341 O O . GLU B 1 136 ? -14.5 -6.297 2.162 1 61.59 136 GLU B O 1
ATOM 3346 N N . SER B 1 137 ? -15.492 -7.242 0.428 1 57.97 137 SER B N 1
ATOM 3347 C CA . SER B 1 137 ? -14.961 -8.555 0.775 1 57.97 137 SER B CA 1
ATOM 3348 C C . SER B 1 137 ? -13.469 -8.648 0.475 1 57.97 137 SER B C 1
ATOM 3350 O O . SER B 1 137 ? -12.773 -9.523 0.995 1 57.97 137 SER B O 1
ATOM 3352 N N . TYR B 1 138 ? -13.062 -7.684 -0.245 1 62.62 138 TYR B N 1
ATOM 3353 C CA . TYR B 1 138 ? -11.664 -7.758 -0.633 1 62.62 138 TYR B CA 1
ATOM 3354 C C . TYR B 1 138 ? -10.797 -6.906 0.291 1 62.62 138 TYR B C 1
ATOM 3356 O O . TYR B 1 138 ? -10.398 -5.797 -0.067 1 62.62 138 TYR B O 1
ATOM 3364 N N . ASN B 1 139 ? -10.344 -7.422 1.333 1 80.75 139 ASN B N 1
ATOM 3365 C CA . ASN B 1 139 ? -9.664 -6.754 2.436 1 80.75 139 ASN B CA 1
ATOM 3366 C C . ASN B 1 139 ? -8.211 -6.445 2.094 1 80.75 139 ASN B C 1
ATOM 3368 O O . ASN B 1 139 ? -7.699 -5.375 2.432 1 80.75 139 ASN B O 1
ATOM 3372 N N . LEU B 1 140 ? -7.734 -7.309 1.221 1 87.31 140 LEU B N 1
ATOM 3373 C CA . LEU B 1 140 ? -6.32 -7.117 0.909 1 87.31 140 LEU B CA 1
ATOM 3374 C C . LEU B 1 140 ? -6.113 -5.848 0.09 1 87.31 140 LEU B C 1
ATOM 3376 O O . LEU B 1 140 ? -5.297 -5 0.451 1 87.31 140 LEU B O 1
ATOM 3380 N N . GLN B 1 141 ? -6.902 -5.703 -0.956 1 88.12 141 GLN B N 1
ATOM 3381 C CA . GLN B 1 141 ? -6.758 -4.555 -1.847 1 88.12 141 GLN B CA 1
ATOM 3382 C C . GLN B 1 141 ? -7.129 -3.256 -1.136 1 88.12 141 GLN B C 1
ATOM 3384 O O . GLN B 1 141 ? -6.453 -2.238 -1.302 1 88.12 141 GLN B O 1
ATOM 3389 N N . ASN B 1 142 ? -8.164 -3.342 -0.385 1 91.38 142 ASN B N 1
ATOM 3390 C CA . ASN B 1 142 ? -8.586 -2.158 0.357 1 91.38 142 ASN B CA 1
ATOM 3391 C C . ASN B 1 142 ? -7.504 -1.692 1.331 1 91.38 142 ASN B C 1
ATOM 3393 O O . ASN B 1 142 ? -7.227 -0.497 1.429 1 91.38 142 ASN B O 1
ATOM 3397 N N . GLU B 1 143 ? -6.891 -2.633 2.023 1 93.94 143 GLU B N 1
ATOM 3398 C CA . GLU B 1 143 ? -5.848 -2.279 2.98 1 93.94 143 GLU B CA 1
ATOM 3399 C C . GLU B 1 143 ? -4.609 -1.73 2.27 1 93.94 143 GLU B C 1
ATOM 3401 O O . GLU B 1 143 ? -3.977 -0.792 2.756 1 93.94 143 GLU B O 1
ATOM 3406 N N . CYS B 1 144 ? -4.316 -2.359 1.192 1 94.56 144 CYS B N 1
ATOM 3407 C CA . CYS B 1 144 ? -3.186 -1.883 0.404 1 94.56 144 CYS B CA 1
ATOM 3408 C C . CYS B 1 144 ? -3.412 -0.451 -0.066 1 94.56 144 CYS B C 1
ATOM 3410 O O . CYS B 1 144 ? -2.529 0.398 0.065 1 94.56 144 CYS B O 1
ATOM 3412 N N . LEU B 1 145 ? -4.594 -0.197 -0.577 1 94.31 145 LEU B N 1
ATOM 3413 C CA . LEU B 1 145 ? -4.93 1.133 -1.073 1 94.31 145 LEU B CA 1
ATOM 3414 C C . LEU B 1 145 ? -4.949 2.148 0.065 1 94.31 145 LEU B C 1
ATOM 3416 O O . LEU B 1 145 ? -4.461 3.27 -0.091 1 94.31 145 LEU B O 1
ATOM 3420 N N . PHE B 1 146 ? -5.473 1.709 1.187 1 96.31 146 PHE B N 1
ATOM 3421 C CA . PHE B 1 146 ? -5.484 2.598 2.342 1 96.31 146 PHE B CA 1
ATOM 3422 C C . PHE B 1 146 ? -4.062 2.922 2.793 1 96.31 146 PHE B C 1
ATOM 3424 O O . PHE B 1 146 ? -3.762 4.066 3.133 1 96.31 146 PHE B O 1
ATOM 3431 N N . PHE B 1 147 ? -3.195 1.969 2.793 1 96.31 147 PHE B N 1
ATOM 3432 C CA . PHE B 1 147 ? -1.795 2.186 3.139 1 96.31 147 PHE B CA 1
ATOM 3433 C C . PHE B 1 147 ? -1.149 3.182 2.184 1 96.31 147 PHE B C 1
ATOM 3435 O O . PHE B 1 147 ? -0.351 4.023 2.602 1 96.31 147 PHE B O 1
ATOM 3442 N N . GLN B 1 148 ? -1.495 3.1 0.92 1 94.88 148 GLN B N 1
ATOM 3443 C CA . GLN B 1 148 ? -0.993 4.039 -0.076 1 94.88 148 GLN B CA 1
ATOM 3444 C C . GLN B 1 148 ? -1.465 5.461 0.224 1 94.88 148 GLN B C 1
ATOM 3446 O O . GLN B 1 148 ? -0.702 6.418 0.077 1 94.88 148 GLN B O 1
ATOM 3451 N N . VAL B 1 149 ? -2.68 5.547 0.629 1 95.75 149 VAL B N 1
ATOM 3452 C CA . VAL B 1 149 ? -3.215 6.848 1.021 1 95.75 149 VAL B CA 1
ATOM 3453 C C . VAL B 1 149 ? -2.377 7.43 2.156 1 95.75 149 VAL B C 1
ATOM 3455 O O . VAL B 1 149 ? -1.877 8.555 2.053 1 95.75 149 VAL B O 1
ATOM 3458 N N . LEU B 1 150 ? -2.174 6.664 3.168 1 93.44 150 LEU B N 1
ATOM 3459 C CA . LEU B 1 150 ? -1.45 7.137 4.344 1 93.44 150 LEU B CA 1
ATOM 3460 C C . LEU B 1 150 ? -0.005 7.473 3.992 1 93.44 150 LEU B C 1
ATOM 3462 O O . LEU B 1 150 ? 0.524 8.492 4.438 1 93.44 150 LEU B O 1
ATOM 3466 N N . SER B 1 151 ? 0.609 6.621 3.229 1 91.31 151 SER B N 1
ATOM 3467 C CA . SER B 1 151 ? 1.994 6.84 2.824 1 91.31 151 SER B CA 1
ATOM 3468 C C . SER B 1 151 ? 2.131 8.109 1.984 1 91.31 151 SER B C 1
ATOM 3470 O O . SER B 1 151 ? 3.098 8.852 2.133 1 91.31 151 SER B O 1
ATOM 3472 N N . SER B 1 152 ? 1.179 8.352 1.121 1 89.5 152 SER B N 1
ATOM 3473 C CA . SER B 1 152 ? 1.208 9.531 0.262 1 89.5 152 SER B CA 1
ATOM 3474 C C . SER B 1 152 ? 1.054 10.812 1.075 1 89.5 152 SER B C 1
ATOM 3476 O O . SER B 1 152 ? 1.708 11.812 0.79 1 89.5 152 SER B O 1
ATOM 3478 N N . ILE B 1 153 ? 0.217 10.75 2.049 1 88.12 153 ILE B N 1
ATOM 3479 C CA . ILE B 1 153 ? 0.039 11.906 2.922 1 88.12 153 ILE B CA 1
ATOM 3480 C C . ILE B 1 153 ? 1.341 12.203 3.664 1 88.12 153 ILE B C 1
ATOM 3482 O O . ILE B 1 153 ? 1.766 13.352 3.756 1 88.12 153 ILE B O 1
ATOM 3486 N N . GLN B 1 154 ? 1.933 11.164 4.117 1 80.19 154 GLN B N 1
ATOM 3487 C CA . GLN B 1 154 ? 3.158 11.312 4.895 1 80.19 154 GLN B CA 1
ATOM 3488 C C . GLN B 1 154 ? 4.305 11.82 4.023 1 80.19 154 GLN B C 1
ATOM 3490 O O . GLN B 1 154 ? 5.133 12.609 4.477 1 80.19 154 GLN B O 1
ATOM 3495 N N . ALA B 1 155 ? 4.43 11.195 2.826 1 71.88 155 ALA B N 1
ATOM 3496 C CA . ALA B 1 155 ? 5.527 11.531 1.925 1 71.88 155 ALA B CA 1
ATOM 3497 C C . ALA B 1 155 ? 5.465 13 1.5 1 71.88 155 ALA B C 1
ATOM 3499 O O . ALA B 1 155 ? 6.48 13.594 1.139 1 71.88 155 ALA B O 1
ATOM 3500 N N . HIS B 1 156 ? 4.457 13.398 1.34 1 61.38 156 HIS B N 1
ATOM 3501 C CA . HIS B 1 156 ? 4.316 14.742 0.796 1 61.38 156 HIS B CA 1
ATOM 3502 C C . HIS B 1 156 ? 3.863 15.727 1.871 1 61.38 156 HIS B C 1
ATOM 3504 O O . HIS B 1 156 ? 3.205 16.719 1.567 1 61.38 156 HIS B O 1
ATOM 3510 N N . GLN B 1 157 ? 4.062 14.969 2.986 1 55.72 157 GLN B N 1
ATOM 3511 C CA . GLN B 1 157 ? 3.963 15.969 4.047 1 55.72 157 GLN B CA 1
ATOM 3512 C C . GLN B 1 157 ? 4.996 17.078 3.861 1 55.72 157 GLN B C 1
ATOM 3514 O O . GLN B 1 157 ? 6.078 16.828 3.322 1 55.72 157 GLN B O 1
ATOM 3519 N N . PHE B 1 158 ? 4.758 18.156 4 1 48.59 158 PHE B N 1
ATOM 3520 C CA . PHE B 1 158 ? 5.477 19.406 3.811 1 48.59 158 PHE B CA 1
ATOM 3521 C C . PHE B 1 158 ? 6.965 19.219 4.082 1 48.59 158 PHE B C 1
ATOM 3523 O O . PHE B 1 158 ? 7.352 18.688 5.125 1 48.59 158 PHE B O 1
ATOM 3530 N N . ASN B 1 159 ? 7.77 18.672 3.096 1 45.69 159 ASN B N 1
ATOM 3531 C CA . ASN B 1 159 ? 9.211 18.891 3.199 1 45.69 159 ASN B CA 1
ATOM 3532 C C . ASN B 1 159 ? 9.539 20.328 3.596 1 45.69 159 ASN B C 1
ATOM 3534 O O . ASN B 1 159 ? 9.07 21.266 2.959 1 45.69 159 ASN B O 1
ATOM 3538 N N . ASP B 1 160 ? 9.711 20.516 4.797 1 49.78 160 ASP B N 1
ATOM 3539 C CA . ASP B 1 160 ? 10.125 21.828 5.281 1 49.78 160 ASP B CA 1
ATOM 3540 C C . ASP B 1 160 ? 11.523 22.188 4.781 1 49.78 160 ASP B C 1
ATOM 3542 O O . ASP B 1 160 ? 12.227 22.969 5.414 1 49.78 160 ASP B O 1
ATOM 3546 N N . SER B 1 161 ? 11.984 21.469 3.721 1 53.06 161 SER B N 1
ATOM 3547 C CA . SER B 1 161 ? 13.406 21.641 3.445 1 53.06 161 SER B CA 1
ATOM 3548 C C . SER B 1 161 ? 13.641 22.719 2.406 1 53.06 161 SER B C 1
ATOM 3550 O O . SER B 1 161 ? 14.781 22.984 2.02 1 53.06 161 SER B O 1
ATOM 3552 N N . GLY B 1 162 ? 12.68 23.453 2.041 1 58.75 162 GLY B N 1
ATOM 3553 C CA . GLY B 1 162 ? 12.906 24.594 1.149 1 58.75 162 GLY B CA 1
ATOM 3554 C C . GLY B 1 162 ? 13.25 24.172 -0.265 1 58.75 162 GLY B C 1
ATOM 3555 O O . GLY B 1 162 ? 13.914 24.906 -0.994 1 58.75 162 GLY B O 1
ATOM 3556 N N . TYR B 1 163 ? 12.922 22.859 -0.642 1 59.62 163 TYR B N 1
ATOM 3557 C CA . TYR B 1 163 ? 13.156 22.422 -2.012 1 59.62 163 TYR B CA 1
ATOM 3558 C C . TYR B 1 163 ? 11.922 22.641 -2.877 1 59.62 163 TYR B C 1
ATOM 3560 O O . TYR B 1 163 ? 10.797 22.625 -2.375 1 59.62 163 TYR B O 1
ATOM 3568 N N . GLY B 1 164 ? 12.102 23 -4.125 1 64.44 164 GLY B N 1
ATOM 3569 C CA . GLY B 1 164 ? 11.008 23.188 -5.07 1 64.44 164 GLY B CA 1
ATOM 3570 C C . GLY B 1 164 ? 10.953 24.594 -5.648 1 64.44 164 GLY B C 1
ATOM 3571 O O . GLY B 1 164 ? 11.883 25.391 -5.461 1 64.44 164 GLY B O 1
ATOM 3572 N N . ASN B 1 165 ? 9.969 24.875 -6.484 1 69.62 165 ASN B N 1
ATOM 3573 C CA . ASN B 1 165 ? 9.789 26.219 -7.016 1 69.62 165 ASN B CA 1
ATOM 3574 C C . ASN B 1 165 ? 9.266 27.188 -5.945 1 69.62 165 ASN B C 1
ATOM 3576 O O . ASN B 1 165 ? 9.062 26.781 -4.801 1 69.62 165 ASN B O 1
ATOM 3580 N N . THR B 1 166 ? 9.188 28.469 -6.32 1 78.69 166 THR B N 1
ATOM 3581 C CA . THR B 1 166 ? 8.82 29.5 -5.367 1 78.69 166 THR B CA 1
ATOM 3582 C C . THR B 1 166 ? 7.484 29.188 -4.707 1 78.69 166 THR B C 1
ATOM 3584 O O . THR B 1 166 ? 7.328 29.344 -3.496 1 78.69 166 THR B O 1
ATOM 3587 N N . GLU B 1 167 ? 6.578 28.703 -5.531 1 73.19 167 GLU B N 1
ATOM 3588 C CA . GLU B 1 167 ? 5.258 28.375 -5.004 1 73.19 167 GLU B CA 1
ATOM 3589 C C . GLU B 1 167 ? 5.332 27.219 -4.012 1 73.19 167 GLU B C 1
ATOM 3591 O O . GLU B 1 167 ? 4.711 27.266 -2.949 1 73.19 167 GLU B O 1
ATOM 3596 N N . GLU B 1 168 ? 6.133 26.266 -4.352 1 65.44 168 GLU B N 1
ATOM 3597 C CA . GLU B 1 168 ? 6.301 25.109 -3.484 1 65.44 168 GLU B CA 1
ATOM 3598 C C . GLU B 1 168 ? 7 25.484 -2.182 1 65.44 168 GLU B C 1
ATOM 3600 O O . GLU B 1 168 ? 6.57 25.062 -1.1 1 65.44 168 GLU B O 1
ATOM 3605 N N . LYS B 1 169 ? 8.047 26.281 -2.316 1 75.5 169 LYS B N 1
ATOM 3606 C CA . LYS B 1 169 ? 8.781 26.75 -1.145 1 75.5 169 LYS B CA 1
ATOM 3607 C C . LYS B 1 169 ? 7.906 27.609 -0.247 1 75.5 169 LYS B C 1
ATOM 3609 O O . LYS B 1 169 ? 7.949 27.484 0.979 1 75.5 169 LYS B O 1
ATOM 3614 N N . GLY B 1 170 ? 7.129 28.469 -0.92 1 80 170 GLY B N 1
ATOM 3615 C CA . GLY B 1 170 ? 6.199 29.297 -0.174 1 80 170 GLY B CA 1
ATOM 3616 C C . GLY B 1 170 ? 5.191 28.484 0.626 1 80 170 GLY B C 1
ATOM 3617 O O . GLY B 1 170 ? 4.949 28.781 1.8 1 80 170 GLY B O 1
ATOM 3618 N N . ARG B 1 171 ? 4.707 27.562 -0.012 1 71.88 171 ARG B N 1
ATOM 3619 C CA . ARG B 1 171 ? 3.729 26.719 0.659 1 71.88 171 ARG B CA 1
ATOM 3620 C C . ARG B 1 171 ? 4.359 25.984 1.84 1 71.88 171 ARG B C 1
ATOM 3622 O O . ARG B 1 171 ? 3.746 25.859 2.902 1 71.88 171 ARG B O 1
ATOM 3629 N N . GLN B 1 172 ? 5.535 25.516 1.597 1 71.38 172 GLN B N 1
ATOM 3630 C CA . GLN B 1 172 ? 6.281 24.875 2.676 1 71.38 172 GLN B CA 1
ATOM 3631 C C . GLN B 1 172 ? 6.469 25.828 3.854 1 71.38 172 GLN B C 1
ATOM 3633 O O . GLN B 1 172 ? 6.301 25.438 5.008 1 71.38 172 GLN B O 1
ATOM 3638 N N . MET B 1 173 ? 6.801 27.031 3.535 1 81.75 173 MET B N 1
ATOM 3639 C CA . MET B 1 173 ? 7.047 28.047 4.551 1 81.75 173 MET B CA 1
ATOM 3640 C C . MET B 1 173 ? 5.781 28.344 5.348 1 81.75 173 MET B C 1
ATOM 3642 O O . MET B 1 173 ? 5.816 28.406 6.578 1 81.75 173 MET B O 1
ATOM 3646 N N . ILE B 1 174 ? 4.668 28.469 4.598 1 80.88 174 ILE B N 1
ATOM 3647 C CA . ILE B 1 174 ? 3.398 28.75 5.262 1 80.88 174 ILE B CA 1
ATOM 3648 C C . ILE B 1 174 ? 3.039 27.594 6.188 1 80.88 174 ILE B C 1
ATOM 3650 O O . ILE B 1 174 ? 2.635 27.812 7.336 1 80.88 174 ILE B O 1
ATOM 3654 N N . ARG B 1 175 ? 3.295 26.531 5.742 1 71.38 175 ARG B N 1
ATOM 3655 C CA . ARG B 1 175 ? 3.018 25.344 6.547 1 71.38 175 ARG B CA 1
ATOM 3656 C C . ARG B 1 175 ? 3.904 25.312 7.789 1 71.38 175 ARG B C 1
ATOM 3658 O O . ARG B 1 175 ? 3.443 24.953 8.875 1 71.38 175 ARG B O 1
ATOM 3665 N N . TRP B 1 176 ? 5.148 25.547 7.527 1 75 176 TRP B N 1
ATOM 3666 C CA . TRP B 1 176 ? 6.066 25.609 8.664 1 75 176 TRP B CA 1
ATOM 3667 C C . TRP B 1 176 ? 5.566 26.594 9.711 1 75 176 TRP B C 1
ATOM 3669 O O . TRP B 1 176 ? 5.57 26.281 10.906 1 75 176 TRP B O 1
ATOM 3679 N N . LEU B 1 177 ? 5.152 27.719 9.312 1 81.88 177 LEU B N 1
ATOM 3680 C CA . LEU B 1 177 ? 4.66 28.75 10.219 1 81.88 177 LEU B CA 1
ATOM 3681 C C . LEU B 1 177 ? 3.443 28.25 10.992 1 81.88 177 LEU B C 1
ATOM 3683 O O . LEU B 1 177 ? 3.32 28.516 12.188 1 81.88 177 LEU B O 1
ATOM 3687 N N . GLU B 1 178 ? 2.695 27.516 10.289 1 74.19 178 GLU B N 1
ATOM 3688 C CA . GLU B 1 178 ? 1.47 27.016 10.898 1 74.19 178 GLU B CA 1
ATOM 3689 C C . GLU B 1 178 ? 1.775 26 12 1 74.19 178 GLU B C 1
ATOM 3691 O O . GLU B 1 178 ? 0.966 25.797 12.906 1 74.19 178 GLU B O 1
ATOM 3696 N N . ASN B 1 179 ? 3.006 25.531 11.891 1 68.69 179 ASN B N 1
ATOM 3697 C CA . ASN B 1 179 ? 3.361 24.484 12.844 1 68.69 179 ASN B CA 1
ATOM 3698 C C . ASN B 1 179 ? 4.398 24.969 13.852 1 68.69 179 ASN B C 1
ATOM 3700 O O . ASN B 1 179 ? 4.746 24.25 14.781 1 68.69 179 ASN B O 1
ATOM 3704 N N . ASN B 1 180 ? 4.867 26.109 13.602 1 75.88 180 ASN B N 1
ATOM 3705 C CA . ASN B 1 180 ? 5.945 26.609 14.453 1 75.88 180 ASN B CA 1
ATOM 3706 C C . ASN B 1 180 ? 5.68 28.031 14.93 1 75.88 180 ASN B C 1
ATOM 3708 O O . ASN B 1 180 ? 6.605 28.734 15.344 1 75.88 180 ASN B O 1
ATOM 3712 N N . PHE B 1 181 ? 4.434 28.422 14.906 1 84 181 PHE B N 1
ATOM 3713 C CA . PHE B 1 181 ? 4.09 29.812 15.188 1 84 181 PHE B CA 1
ATOM 3714 C C . PHE B 1 181 ? 4.41 30.172 16.641 1 84 181 PHE B C 1
ATOM 3716 O O . PHE B 1 181 ? 4.516 31.344 16.984 1 84 181 PHE B O 1
ATOM 3723 N N . GLU B 1 182 ? 4.473 29.172 17.484 1 84 182 GLU B N 1
ATOM 3724 C CA . GLU B 1 182 ? 4.691 29.438 18.906 1 84 182 GLU B CA 1
ATOM 3725 C C . GLU B 1 182 ? 6.137 29.844 19.172 1 84 182 GLU B C 1
ATOM 3727 O O . GLU B 1 182 ? 6.449 30.391 20.234 1 84 182 GLU B O 1
ATOM 3732 N N . LYS B 1 183 ? 6.973 29.547 18.234 1 84.94 183 LYS B N 1
ATOM 3733 C CA . LYS B 1 183 ? 8.391 29.875 18.375 1 84.94 183 LYS B CA 1
ATOM 3734 C C . LYS B 1 183 ? 8.664 31.312 17.953 1 84.94 183 LYS B C 1
ATOM 3736 O O . LYS B 1 183 ? 7.848 31.938 17.281 1 84.94 183 LYS B O 1
ATOM 3741 N N . GLU B 1 184 ? 9.789 31.797 18.547 1 90.88 184 GLU B N 1
ATOM 3742 C CA . GLU B 1 184 ? 10.266 33.062 18.016 1 90.88 184 GLU B CA 1
ATOM 3743 C C . GLU B 1 184 ? 10.688 32.938 16.562 1 90.88 184 GLU B C 1
ATOM 3745 O O . GLU B 1 184 ? 11.484 32.031 16.219 1 90.88 184 GLU B O 1
ATOM 3750 N N . ILE B 1 185 ? 10.039 33.75 15.758 1 91.81 185 ILE B N 1
ATOM 3751 C CA . ILE B 1 185 ? 10.281 33.625 14.328 1 91.81 185 ILE B CA 1
ATOM 3752 C C . ILE B 1 185 ? 11.273 34.688 13.867 1 91.81 185 ILE B C 1
ATOM 3754 O O . ILE B 1 185 ? 11.039 35.906 14.039 1 91.81 185 ILE B O 1
ATOM 3758 N N . ASP B 1 186 ? 12.406 34.219 13.461 1 94.12 186 ASP B N 1
ATOM 3759 C CA . ASP B 1 186 ? 13.344 35.062 12.719 1 94.12 186 ASP B CA 1
ATOM 3760 C C . ASP B 1 186 ? 13.086 34.969 11.211 1 94.12 186 ASP B C 1
ATOM 3762 O O . ASP B 1 186 ? 13.422 33.969 10.578 1 94.12 186 ASP B O 1
ATOM 3766 N N . TRP B 1 187 ? 12.562 36.031 10.719 1 94.75 187 TRP B N 1
ATOM 3767 C CA . TRP B 1 187 ? 12.094 36.031 9.344 1 94.75 187 TRP B CA 1
ATOM 3768 C C . TRP B 1 187 ? 13.25 35.844 8.367 1 94.75 187 TRP B C 1
ATOM 3770 O O . TRP B 1 187 ? 13.102 35.188 7.336 1 94.75 187 TRP B O 1
ATOM 3780 N N . GLU B 1 188 ? 14.414 36.406 8.688 1 94.12 188 GLU B N 1
ATOM 3781 C CA . GLU B 1 188 ? 15.578 36.219 7.828 1 94.12 188 GLU B CA 1
ATOM 3782 C C . GLU B 1 188 ? 16.031 34.75 7.82 1 94.12 188 GLU B C 1
ATOM 3784 O O . GLU B 1 188 ? 16.312 34.188 6.762 1 94.12 188 GLU B O 1
ATOM 3789 N N . GLU B 1 189 ? 16.062 34.188 8.945 1 93.19 189 GLU B N 1
ATOM 3790 C CA . GLU B 1 189 ? 16.438 32.781 9.07 1 93.19 189 GLU B CA 1
ATOM 3791 C C . GLU B 1 189 ? 15.43 31.859 8.375 1 93.19 189 GLU B C 1
ATOM 3793 O O . GLU B 1 189 ? 15.805 30.875 7.758 1 93.19 189 GLU B O 1
ATOM 3798 N N . LEU B 1 190 ? 14.195 32.219 8.539 1 92.31 190 LEU B N 1
ATOM 3799 C CA . LEU B 1 190 ? 13.141 31.422 7.934 1 92.31 190 LEU B CA 1
ATOM 3800 C C . LEU B 1 190 ? 13.219 31.469 6.41 1 92.31 190 LEU B C 1
ATOM 3802 O O . LEU B 1 190 ? 13.055 30.453 5.738 1 92.31 190 LEU B O 1
ATOM 3806 N N . ALA B 1 191 ? 13.453 32.625 5.941 1 93.12 191 ALA B N 1
ATOM 3807 C CA . ALA B 1 191 ? 13.633 32.812 4.5 1 93.12 191 ALA B CA 1
ATOM 3808 C C . ALA B 1 191 ? 14.766 31.922 3.984 1 93.12 191 ALA B C 1
ATOM 3810 O O . ALA B 1 191 ? 14.633 31.266 2.951 1 93.12 191 ALA B O 1
ATOM 3811 N N . GLU B 1 192 ? 15.844 31.906 4.707 1 90.5 192 GLU B N 1
ATOM 3812 C CA . GLU B 1 192 ? 16.984 31.078 4.34 1 90.5 192 GLU B CA 1
ATOM 3813 C C . GLU B 1 192 ? 16.641 29.594 4.391 1 90.5 192 GLU B C 1
ATOM 3815 O O . GLU B 1 192 ? 17.047 28.828 3.508 1 90.5 192 GLU B O 1
ATOM 3820 N N . LYS B 1 193 ? 15.922 29.219 5.363 1 85.44 193 LYS B N 1
ATOM 3821 C CA . LYS B 1 193 ? 15.523 27.828 5.555 1 85.44 193 LYS B CA 1
ATOM 3822 C C . LYS B 1 193 ? 14.773 27.297 4.336 1 85.44 193 LYS B C 1
ATOM 3824 O O . LYS B 1 193 ? 14.945 26.141 3.949 1 85.44 193 LYS B O 1
ATOM 3829 N N . PHE B 1 194 ? 14.008 28.172 3.789 1 86.31 194 PHE B N 1
ATOM 3830 C CA . PHE B 1 194 ? 13.164 27.719 2.688 1 86.31 194 PHE B CA 1
ATOM 3831 C C . PHE B 1 194 ? 13.688 28.234 1.354 1 86.31 194 PHE B C 1
ATOM 3833 O O . PHE B 1 194 ? 12.984 28.219 0.346 1 86.31 194 PHE B O 1
ATOM 3840 N N . ALA B 1 195 ? 14.898 28.766 1.426 1 87.69 195 ALA B N 1
ATOM 3841 C CA . ALA B 1 195 ? 15.617 29.25 0.246 1 87.69 195 ALA B CA 1
ATOM 3842 C C . ALA B 1 195 ? 14.781 30.281 -0.52 1 87.69 195 ALA B C 1
ATOM 3844 O O . ALA B 1 195 ? 14.641 30.188 -1.74 1 87.69 195 ALA B O 1
ATOM 3845 N N . LEU B 1 196 ? 14.195 31.156 0.151 1 90.75 196 LEU B N 1
ATOM 3846 C CA . LEU B 1 196 ? 13.438 32.281 -0.417 1 90.75 196 LEU B CA 1
ATOM 3847 C C . LEU B 1 196 ? 14.078 33.594 -0.051 1 90.75 196 LEU B C 1
ATOM 3849 O O . LEU B 1 196 ? 14.547 33.781 1.076 1 90.75 196 LEU B O 1
ATOM 3853 N N . PRO B 1 197 ? 14.273 34.531 -1.08 1 92.62 197 PRO B N 1
ATOM 3854 C CA . PRO B 1 197 ? 14.578 35.906 -0.639 1 92.62 197 PRO B CA 1
ATOM 3855 C C . PRO B 1 197 ? 13.539 36.438 0.327 1 92.62 197 PRO B C 1
ATOM 3857 O O . PRO B 1 197 ? 12.344 36.156 0.183 1 92.62 197 PRO B O 1
ATOM 3860 N N . ILE B 1 198 ? 14.047 37.344 1.294 1 94.31 198 ILE B N 1
ATOM 3861 C CA . ILE B 1 198 ? 13.188 37.844 2.357 1 94.31 198 ILE B CA 1
ATOM 3862 C C . ILE B 1 198 ? 12.023 38.625 1.749 1 94.31 198 ILE B C 1
ATOM 3864 O O . ILE B 1 198 ? 10.906 38.594 2.268 1 94.31 198 ILE B O 1
ATOM 3868 N N . ARG B 1 199 ? 12.266 39.281 0.676 1 94.56 199 ARG B N 1
ATOM 3869 C CA . ARG B 1 199 ? 11.203 40.031 0.01 1 94.56 199 ARG B CA 1
ATOM 3870 C C . ARG B 1 199 ? 10.133 39.125 -0.539 1 94.56 199 ARG B C 1
ATOM 3872 O O . ARG B 1 199 ? 8.938 39.438 -0.478 1 94.56 199 ARG B O 1
ATOM 3879 N N . THR B 1 200 ? 10.516 38.031 -1.092 1 93.44 200 THR B N 1
ATOM 3880 C CA . THR B 1 200 ? 9.602 37.031 -1.657 1 93.44 200 THR B CA 1
ATOM 3881 C C . THR B 1 200 ? 8.781 36.375 -0.559 1 93.44 200 THR B C 1
ATOM 3883 O O . THR B 1 200 ? 7.582 36.125 -0.733 1 93.44 200 THR B O 1
ATOM 3886 N N . LEU B 1 201 ? 9.453 36.156 0.51 1 93.81 201 LEU B N 1
ATOM 3887 C CA . LEU B 1 201 ? 8.75 35.594 1.659 1 93.81 201 LEU B CA 1
ATOM 3888 C C . LEU B 1 201 ? 7.613 36.5 2.105 1 93.81 201 LEU B C 1
ATOM 3890 O O . LEU B 1 201 ? 6.477 36.062 2.26 1 93.81 201 LEU B O 1
ATOM 3894 N N . HIS B 1 202 ? 7.902 37.75 2.299 1 94.38 202 HIS B N 1
ATOM 3895 C CA . HIS B 1 202 ? 6.906 38.719 2.76 1 94.38 202 HIS B CA 1
ATOM 3896 C C . HIS B 1 202 ? 5.746 38.812 1.774 1 94.38 202 HIS B C 1
ATOM 3898 O O . HIS B 1 202 ? 4.578 38.812 2.178 1 94.38 202 HIS B O 1
ATOM 3904 N N . ARG B 1 203 ? 6.094 38.844 0.532 1 93.69 203 ARG B N 1
ATOM 3905 C CA . ARG B 1 203 ? 5.082 38.969 -0.512 1 93.69 203 ARG B CA 1
ATOM 3906 C C . ARG B 1 203 ? 4.191 37.75 -0.567 1 93.69 203 ARG B C 1
ATOM 3908 O O . ARG B 1 203 ? 2.975 37.844 -0.74 1 93.69 203 ARG B O 1
ATOM 3915 N N . TYR B 1 204 ? 4.836 36.656 -0.507 1 90.5 204 TYR B N 1
ATOM 3916 C CA . TYR B 1 204 ? 4.086 35.406 -0.601 1 90.5 204 TYR B CA 1
ATOM 3917 C C . TYR B 1 204 ? 3.09 35.281 0.546 1 90.5 204 TYR B C 1
ATOM 3919 O O . TYR B 1 204 ? 1.924 34.938 0.331 1 90.5 204 TYR B O 1
ATOM 3927 N N . ILE B 1 205 ? 3.502 35.594 1.736 1 91 205 ILE B N 1
ATOM 3928 C CA . ILE B 1 205 ? 2.631 35.5 2.902 1 91 205 ILE B CA 1
ATOM 3929 C C . ILE B 1 205 ? 1.454 36.438 2.748 1 91 205 ILE B C 1
ATOM 3931 O O . ILE B 1 205 ? 0.3 36.062 2.939 1 91 205 ILE B O 1
ATOM 3935 N N . LYS B 1 206 ? 1.768 37.594 2.359 1 91.94 206 LYS B N 1
ATOM 3936 C CA . LYS B 1 206 ? 0.715 38.594 2.184 1 91.94 206 LYS B CA 1
ATOM 3937 C C . LYS B 1 206 ? -0.27 38.156 1.099 1 91.94 206 LYS B C 1
ATOM 3939 O O . LYS B 1 206 ? -1.484 38.281 1.274 1 91.94 206 LYS B O 1
ATOM 3944 N N . SER B 1 207 ? 0.239 37.688 0.052 1 87.81 207 SER B N 1
ATOM 3945 C CA . SER B 1 207 ? -0.594 37.25 -1.071 1 87.81 207 SER B CA 1
ATOM 3946 C C . SER B 1 207 ? -1.47 36.062 -0.697 1 87.81 207 SER B C 1
ATOM 3948 O O . SER B 1 207 ? -2.635 36 -1.094 1 87.81 207 SER B O 1
ATOM 3950 N N . GLN B 1 208 ? -0.907 35.219 0.051 1 79.25 208 GLN B N 1
ATOM 3951 C CA . GLN B 1 208 ? -1.598 33.969 0.371 1 79.25 208 GLN B CA 1
ATOM 3952 C C . GLN B 1 208 ? -2.586 34.156 1.516 1 79.25 208 GLN B C 1
ATOM 3954 O O . GLN B 1 208 ? -3.635 33.5 1.558 1 79.25 208 GLN B O 1
ATOM 3959 N N . THR B 1 209 ? -2.252 35.062 2.463 1 79.38 209 THR B N 1
ATOM 3960 C CA . THR B 1 209 ? -3.02 35.125 3.703 1 79.38 209 THR B CA 1
ATOM 3961 C C . THR B 1 209 ? -3.754 36.438 3.828 1 79.38 209 THR B C 1
ATOM 3963 O O . THR B 1 209 ? -4.66 36.594 4.652 1 79.38 209 THR B O 1
ATOM 3966 N N . GLY B 1 210 ? -3.281 37.344 3.049 1 86 210 GLY B N 1
ATOM 3967 C CA . GLY B 1 210 ? -3.834 38.688 3.143 1 86 210 GLY B CA 1
ATOM 3968 C C . GLY B 1 210 ? -3.23 39.5 4.27 1 86 210 GLY B C 1
ATOM 3969 O O . GLY B 1 210 ? -3.629 40.625 4.5 1 86 210 GLY B O 1
ATOM 3970 N N . HIS B 1 211 ? -2.314 39 4.953 1 88.75 211 HIS B N 1
ATOM 3971 C CA . HIS B 1 211 ? -1.711 39.656 6.109 1 88.75 211 HIS B CA 1
ATOM 3972 C C . HIS B 1 211 ? -0.197 39.75 5.953 1 88.75 211 HIS B C 1
ATOM 3974 O O . HIS B 1 211 ? 0.411 39 5.215 1 88.75 211 HIS B O 1
ATOM 3980 N N . THR B 1 212 ? 0.337 40.812 6.668 1 94 212 THR B N 1
ATOM 3981 C CA . THR B 1 212 ? 1.79 40.812 6.797 1 94 212 THR B CA 1
ATOM 3982 C C . THR B 1 212 ? 2.271 39.594 7.57 1 94 212 THR B C 1
ATOM 3984 O O . THR B 1 212 ? 1.503 38.969 8.312 1 94 212 THR B O 1
ATOM 3987 N N . PRO B 1 213 ? 3.582 39.219 7.395 1 93.94 213 PRO B N 1
ATOM 3988 C CA . PRO B 1 213 ? 4.113 38.031 8.094 1 93.94 213 PRO B CA 1
ATOM 3989 C C . PRO B 1 213 ? 3.861 38.094 9.602 1 93.94 213 PRO B C 1
ATOM 3991 O O . PRO B 1 213 ? 3.342 37.125 10.18 1 93.94 213 PRO B O 1
ATOM 3994 N N . GLN B 1 214 ? 4.105 39.219 10.195 1 93.5 214 GLN B N 1
ATOM 3995 C CA . GLN B 1 214 ? 3.945 39.344 11.633 1 93.5 214 GLN B CA 1
ATOM 3996 C C . GLN B 1 214 ? 2.479 39.25 12.039 1 93.5 214 GLN B C 1
ATOM 3998 O O . GLN B 1 214 ? 2.148 38.594 13.023 1 93.5 214 GLN B O 1
ATOM 4003 N N . ASN B 1 215 ? 1.628 39.875 11.289 1 93.94 215 ASN B N 1
ATOM 4004 C CA . ASN B 1 215 ? 0.199 39.812 11.57 1 93.94 215 ASN B CA 1
ATOM 4005 C C . ASN B 1 215 ? -0.328 38.375 11.406 1 93.94 215 ASN B C 1
ATOM 4007 O O . ASN B 1 215 ? -1.182 37.938 12.172 1 93.94 215 ASN B O 1
ATOM 4011 N N . TYR B 1 216 ? 0.21 37.75 10.383 1 92.06 216 TYR B N 1
ATOM 4012 C CA . TYR B 1 216 ? -0.223 36.375 10.133 1 92.06 216 TYR B CA 1
ATOM 4013 C C . TYR B 1 216 ? 0.126 35.469 11.312 1 92.06 216 TYR B C 1
ATOM 4015 O O . TYR B 1 216 ? -0.724 34.719 11.805 1 92.06 216 TYR B O 1
ATOM 4023 N N . VAL B 1 217 ? 1.352 35.562 11.758 1 93.06 217 VAL B N 1
ATOM 4024 C CA . VAL B 1 217 ? 1.79 34.781 12.891 1 93.06 217 VAL B CA 1
ATOM 4025 C C . VAL B 1 217 ? 0.956 35.094 14.125 1 93.06 217 VAL B C 1
ATOM 4027 O O . VAL B 1 217 ? 0.537 34.219 14.867 1 93.06 217 VAL B O 1
ATOM 4030 N N . THR B 1 218 ? 0.688 36.375 14.375 1 93.56 218 THR B N 1
ATOM 4031 C CA . THR B 1 218 ? -0.128 36.781 15.508 1 93.56 218 THR B CA 1
ATOM 4032 C C . THR B 1 218 ? -1.521 36.156 15.43 1 93.56 218 THR B C 1
ATOM 4034 O O . THR B 1 218 ? -2.053 35.688 16.438 1 93.56 218 THR B O 1
ATOM 4037 N N . LYS B 1 219 ? -2.051 36.156 14.273 1 90.44 219 LYS B N 1
ATOM 4038 C CA . LYS B 1 219 ? -3.381 35.562 14.094 1 90.44 219 LYS B CA 1
ATOM 4039 C C . LYS B 1 219 ? -3.377 34.094 14.391 1 90.44 219 LYS B C 1
ATOM 4041 O O . LYS B 1 219 ? -4.312 33.562 15.008 1 90.44 219 LYS B O 1
ATOM 4046 N N . LEU B 1 220 ? -2.34 33.469 13.906 1 86.19 220 LEU B N 1
ATOM 4047 C CA . LEU B 1 220 ? -2.189 32.062 14.219 1 86.19 220 LEU B CA 1
ATOM 4048 C C . LEU B 1 220 ? -2.143 31.828 15.727 1 86.19 220 LEU B C 1
ATOM 4050 O O . LEU B 1 220 ? -2.816 30.938 16.25 1 86.19 220 LEU B O 1
ATOM 4054 N N . ARG B 1 221 ? -1.394 32.594 16.391 1 88.56 221 ARG B N 1
ATOM 4055 C CA . ARG B 1 221 ? -1.226 32.5 17.828 1 88.56 221 ARG B CA 1
ATOM 4056 C C . ARG B 1 221 ? -2.541 32.781 18.562 1 88.56 221 ARG B C 1
ATOM 4058 O O . ARG B 1 221 ? -2.9 32.062 19.484 1 88.56 221 ARG B O 1
ATOM 4065 N N . LEU B 1 222 ? -3.217 33.75 18.125 1 90.62 222 LEU B N 1
ATOM 4066 C CA . LEU B 1 222 ? -4.484 34.125 18.75 1 90.62 222 LEU B CA 1
ATOM 4067 C C . LEU B 1 222 ? -5.523 33.031 18.547 1 90.62 222 LEU B C 1
ATOM 4069 O O . LEU B 1 222 ? -6.324 32.75 19.438 1 90.62 222 LEU B O 1
ATOM 4073 N N . ALA B 1 223 ? -5.484 32.5 17.438 1 83.19 223 ALA B N 1
ATOM 4074 C CA . ALA B 1 223 ? -6.418 31.406 17.156 1 83.19 223 ALA B CA 1
ATOM 4075 C C . ALA B 1 223 ? -6.191 30.234 18.109 1 83.19 223 ALA B C 1
ATOM 4077 O O . ALA B 1 223 ? -7.145 29.672 18.656 1 83.19 223 ALA B O 1
ATOM 4078 N N . GLN B 1 224 ? -4.992 29.984 18.281 1 81.31 224 GLN B N 1
ATOM 4079 C CA . GLN B 1 224 ? -4.645 28.922 19.219 1 81.31 224 GLN B CA 1
ATOM 4080 C C . GLN B 1 224 ? -5.023 29.297 20.656 1 81.31 224 GLN B C 1
ATOM 4082 O O . GLN B 1 224 ? -5.508 28.453 21.422 1 81.31 224 GLN B O 1
ATOM 4087 N N . ALA B 1 225 ? -4.805 30.469 21 1 85.38 225 ALA B N 1
ATOM 4088 C CA . ALA B 1 225 ? -5.156 30.953 22.328 1 85.38 225 ALA B CA 1
ATOM 4089 C C . ALA B 1 225 ? -6.664 30.875 22.562 1 85.38 225 ALA B C 1
ATOM 4091 O O . ALA B 1 225 ? -7.109 30.5 23.641 1 85.38 225 ALA B O 1
ATOM 4092 N N . TYR B 1 226 ? -7.336 31.297 21.594 1 83.25 226 TYR B N 1
ATOM 4093 C CA . TYR B 1 226 ? -8.789 31.219 21.688 1 83.25 226 TYR B CA 1
ATOM 4094 C C . TYR B 1 226 ? -9.242 29.812 22.031 1 83.25 226 TYR B C 1
ATOM 4096 O O . TYR B 1 226 ? -10.07 29.625 22.922 1 83.25 226 TYR B O 1
ATOM 4104 N N . TYR B 1 227 ? -8.625 28.969 21.469 1 72.38 227 TYR B N 1
ATOM 4105 C CA . TYR B 1 227 ? -8.961 27.562 21.656 1 72.38 227 TYR B CA 1
ATOM 4106 C C . TYR B 1 227 ? -8.617 27.109 23.078 1 72.38 227 TYR B C 1
ATOM 4108 O O . TYR B 1 227 ? -9.43 26.469 23.75 1 72.38 227 TYR B O 1
ATOM 4116 N N . GLN B 1 228 ? -7.477 27.406 23.453 1 78.12 228 GLN B N 1
ATOM 4117 C CA . GLN B 1 228 ? -7.043 27 24.797 1 78.12 228 GLN B CA 1
ATOM 4118 C C . GLN B 1 228 ? -7.922 27.656 25.859 1 78.12 228 GLN B C 1
ATOM 4120 O O . GLN B 1 228 ? -8.258 27.016 26.859 1 78.12 228 GLN B O 1
ATOM 4125 N N . LEU B 1 229 ? -8.32 28.82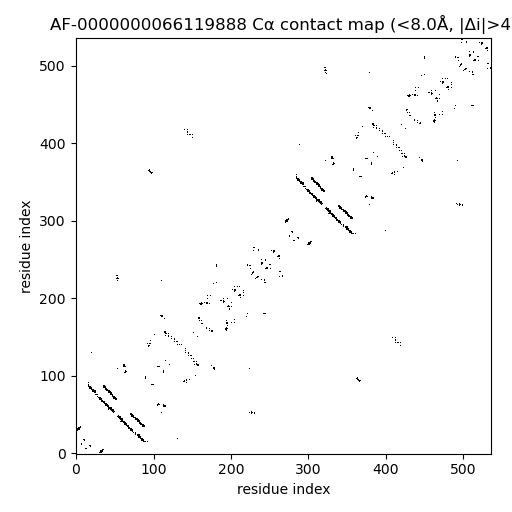8 25.609 1 83.81 229 LEU B N 1
ATOM 4126 C CA . LEU B 1 229 ? -9.164 29.531 26.562 1 83.81 229 LEU B CA 1
ATOM 4127 C C . LEU B 1 229 ? -10.531 28.859 26.688 1 83.81 229 LEU B C 1
ATOM 4129 O O . LEU B 1 229 ? -11.078 28.734 27.781 1 83.81 229 LEU B O 1
ATOM 4133 N N . LYS B 1 230 ? -10.953 28.391 25.609 1 75.19 230 LYS B N 1
ATOM 4134 C CA . LYS B 1 230 ? -12.305 27.844 25.547 1 75.19 230 LYS B CA 1
ATOM 4135 C C . LYS B 1 230 ? -12.336 26.406 26.047 1 75.19 230 LYS B C 1
ATOM 4137 O O . LYS B 1 230 ? -13.312 25.984 26.672 1 75.19 230 LYS B O 1
ATOM 4142 N N . TYR B 1 231 ? -11.258 25.766 25.922 1 64.62 231 TYR B N 1
ATOM 4143 C CA . TYR B 1 231 ? -11.414 24.328 26.047 1 64.62 231 TYR B CA 1
ATOM 4144 C C . TYR B 1 231 ? -10.445 23.766 27.078 1 64.62 231 TYR B C 1
ATOM 4146 O O . TYR B 1 231 ? -10.406 22.547 27.312 1 64.62 231 TYR B O 1
ATOM 4154 N N . THR B 1 232 ? -9.641 24.562 27.594 1 67.31 232 THR B N 1
ATOM 4155 C CA . THR B 1 232 ? -8.742 24.141 28.656 1 67.31 232 THR B CA 1
ATOM 4156 C C . THR B 1 232 ? -8.938 24.984 29.906 1 67.31 232 THR B C 1
ATOM 4158 O O . THR B 1 232 ? -9.656 25.984 29.891 1 67.31 232 THR B O 1
ATOM 4161 N N . GLU B 1 233 ? -8.375 24.469 31 1 79.06 233 GLU B N 1
ATOM 4162 C CA . GLU B 1 233 ? -8.43 25.219 32.25 1 79.06 233 GLU B CA 1
ATOM 4163 C C . GLU B 1 233 ? -7.109 25.922 32.531 1 79.06 233 GLU B C 1
ATOM 4165 O O . GLU B 1 233 ? -6.848 26.328 33.688 1 79.06 233 GLU B O 1
ATOM 4170 N N . LYS B 1 234 ? -6.316 26.031 31.516 1 83.81 234 LYS B N 1
ATOM 4171 C CA . LYS B 1 234 ? -5.035 26.703 31.688 1 83.81 234 LYS B CA 1
ATOM 4172 C C . LYS B 1 234 ? -5.234 28.188 32.031 1 83.81 234 LYS B C 1
ATOM 4174 O O . LYS B 1 234 ? -6.191 28.797 31.562 1 83.81 234 LYS B O 1
ATOM 4179 N N . ASN B 1 235 ? -4.359 28.672 32.844 1 90.44 235 ASN B N 1
ATOM 4180 C CA . ASN B 1 235 ? -4.461 30.094 33.156 1 90.44 235 ASN B CA 1
ATOM 4181 C C . ASN B 1 235 ? -4.066 30.938 31.953 1 90.44 235 ASN B C 1
ATOM 4183 O O . ASN B 1 235 ? -3.307 30.484 31.094 1 90.44 235 ASN B O 1
ATOM 4187 N N . ILE B 1 236 ? -4.504 32.062 31.938 1 91.31 236 ILE B N 1
ATOM 4188 C CA . ILE B 1 236 ? -4.395 32.969 30.781 1 91.31 236 ILE B CA 1
ATOM 4189 C C . ILE B 1 236 ? -2.924 33.25 30.5 1 91.31 236 ILE B C 1
ATOM 4191 O O . ILE B 1 236 ? -2.51 33.312 29.344 1 91.31 236 ILE B O 1
ATOM 4195 N N . ILE B 1 237 ? -2.145 33.375 31.578 1 92.25 237 ILE B N 1
ATOM 4196 C CA . ILE B 1 237 ? -0.727 33.688 31.422 1 92.25 237 ILE B CA 1
ATOM 4197 C C . ILE B 1 237 ? -0.02 32.531 30.719 1 92.25 237 ILE B C 1
ATOM 4199 O O . ILE B 1 237 ? 0.762 32.75 29.797 1 92.25 237 ILE B O 1
ATOM 4203 N N . ASN B 1 238 ? -0.336 31.406 31.109 1 92.06 238 ASN B N 1
ATOM 4204 C CA . ASN B 1 238 ? 0.267 30.219 30.516 1 92.06 238 ASN B CA 1
ATOM 4205 C C . ASN B 1 238 ? -0.153 30.062 29.047 1 92.06 238 ASN B C 1
ATOM 4207 O O . ASN B 1 238 ? 0.661 29.688 28.203 1 92.06 238 ASN B O 1
ATOM 4211 N N . ILE B 1 239 ? -1.327 30.359 28.797 1 90.5 239 ILE B N 1
ATOM 4212 C CA . ILE B 1 239 ? -1.837 30.266 27.438 1 90.5 239 ILE B CA 1
ATOM 4213 C C . ILE B 1 239 ? -1.095 31.25 26.531 1 90.5 239 ILE B C 1
ATOM 4215 O O . ILE B 1 239 ? -0.692 30.906 25.422 1 90.5 239 ILE B O 1
ATOM 4219 N N . ALA B 1 240 ? -0.923 32.438 27.062 1 93.69 240 ALA B N 1
ATOM 4220 C CA . ALA B 1 240 ? -0.196 33.469 26.297 1 93.69 240 ALA B CA 1
ATOM 4221 C C . ALA B 1 240 ? 1.192 32.969 25.906 1 93.69 240 ALA B C 1
ATOM 4223 O O . ALA B 1 240 ? 1.583 33.031 24.75 1 93.69 240 ALA B O 1
ATOM 4224 N N . TYR B 1 241 ? 1.84 32.375 26.828 1 91.12 241 TYR B N 1
ATOM 4225 C CA . TYR B 1 241 ? 3.203 31.922 26.609 1 91.12 241 TYR B CA 1
ATOM 4226 C C . TYR B 1 241 ? 3.213 30.672 25.719 1 91.12 241 TYR B C 1
ATOM 4228 O O . TYR B 1 241 ? 4.051 30.547 24.828 1 91.12 241 TYR B O 1
ATOM 4236 N N . ASP B 1 242 ? 2.271 29.844 25.938 1 86.88 242 ASP B N 1
ATOM 4237 C CA . ASP B 1 242 ? 2.139 28.625 25.141 1 86.88 242 ASP B CA 1
ATOM 4238 C C . ASP B 1 242 ? 1.944 28.953 23.656 1 86.88 242 ASP B C 1
ATOM 4240 O O . ASP B 1 242 ? 2.404 28.219 22.781 1 86.88 242 ASP B O 1
ATOM 4244 N N . CYS B 1 243 ? 1.319 30.062 23.484 1 89 243 CYS B N 1
ATOM 4245 C CA . CYS B 1 243 ? 0.942 30.406 22.125 1 89 243 CYS B CA 1
ATOM 4246 C C . CYS B 1 243 ? 2.008 31.281 21.469 1 89 243 CYS B C 1
ATOM 4248 O O . CYS B 1 243 ? 1.9 31.609 20.297 1 89 243 CYS B O 1
ATOM 4250 N N . GLY B 1 244 ? 3.004 31.688 22.188 1 92.38 244 GLY B N 1
ATOM 4251 C CA . GLY B 1 244 ? 4.137 32.375 21.578 1 92.38 244 GLY B CA 1
ATOM 4252 C C . GLY B 1 244 ? 4.191 33.844 21.922 1 92.38 244 GLY B C 1
ATOM 4253 O O . GLY B 1 244 ? 5.012 34.594 21.375 1 92.38 244 GLY B O 1
ATOM 4254 N N . PHE B 1 245 ? 3.346 34.312 22.844 1 93.62 245 PHE B N 1
ATOM 4255 C CA . PHE B 1 245 ? 3.428 35.688 23.297 1 93.62 245 PHE B CA 1
ATOM 4256 C C . PHE B 1 245 ? 4.426 35.844 24.453 1 93.62 245 PHE B C 1
ATOM 4258 O O . PHE B 1 245 ? 4.504 34.969 25.312 1 93.62 245 PHE B O 1
ATOM 4265 N N . ASN B 1 246 ? 5.246 36.875 24.312 1 89.69 246 ASN B N 1
ATOM 4266 C CA . ASN B 1 246 ? 6.227 37.094 25.375 1 89.69 246 ASN B CA 1
ATOM 4267 C C . ASN B 1 246 ? 5.715 38.062 26.422 1 89.69 246 ASN B C 1
ATOM 4269 O O . ASN B 1 246 ? 6.422 38.406 27.375 1 89.69 246 ASN B O 1
ATOM 4273 N N . ASP B 1 247 ? 4.523 38.531 26.219 1 90 247 ASP B N 1
ATOM 4274 C CA . ASP B 1 247 ? 3.9 39.531 27.094 1 90 247 ASP B CA 1
ATOM 4275 C C . ASP B 1 247 ? 2.391 39.312 27.172 1 90 247 ASP B C 1
ATOM 4277 O O . ASP B 1 247 ? 1.677 39.469 26.188 1 90 247 ASP B O 1
ATOM 4281 N N . SER B 1 248 ? 1.905 39 28.453 1 91.44 248 SER B N 1
ATOM 4282 C CA . SER B 1 248 ? 0.495 38.688 28.641 1 91.44 248 SER B CA 1
ATOM 4283 C C . SER B 1 248 ? -0.387 39.906 28.391 1 91.44 248 SER B C 1
ATOM 4285 O O . SER B 1 248 ? -1.509 39.781 27.906 1 91.44 248 SER B O 1
ATOM 4287 N N . SER B 1 249 ? 0.137 41.094 28.734 1 92.31 249 SER B N 1
ATOM 4288 C CA . SER B 1 249 ? -0.621 42.312 28.469 1 92.31 249 SER B CA 1
ATOM 4289 C C . SER B 1 249 ? -0.807 42.531 26.969 1 92.31 249 SER B C 1
ATOM 4291 O O . SER B 1 249 ? -1.895 42.906 26.531 1 92.31 249 SER B O 1
ATOM 4293 N N . TYR B 1 250 ? 0.327 42.281 26.328 1 93.88 250 TYR B N 1
ATOM 4294 C CA . TYR B 1 250 ? 0.265 42.406 24.875 1 93.88 250 TYR B CA 1
ATOM 4295 C C . TYR B 1 250 ? -0.687 41.375 24.281 1 93.88 250 TYR B C 1
ATOM 4297 O O . TYR B 1 250 ? -1.463 41.688 23.375 1 93.88 250 TYR B O 1
ATOM 4305 N N . PHE B 1 251 ? -0.644 40.25 24.828 1 95.75 251 PHE B N 1
ATOM 4306 C CA . PHE B 1 251 ? -1.566 39.188 24.406 1 95.75 251 PHE B CA 1
ATOM 4307 C C . PHE B 1 251 ? -3.012 39.656 24.609 1 95.75 251 PHE B C 1
ATOM 4309 O O . PHE B 1 251 ? -3.824 39.531 23.688 1 95.75 251 PHE B O 1
ATOM 4316 N N . SER B 1 252 ? -3.348 40.062 25.703 1 94.12 252 SER B N 1
ATOM 4317 C CA . SER B 1 252 ? -4.715 40.469 26.016 1 94.12 252 SER B CA 1
ATOM 4318 C C . SER B 1 252 ? -5.203 41.562 25.062 1 94.12 252 SER B C 1
ATOM 4320 O O . SER B 1 252 ? -6.352 41.531 24.625 1 94.12 252 SER B O 1
ATOM 4322 N N . THR B 1 253 ? -4.305 42.469 24.812 1 95 253 THR B N 1
ATOM 4323 C CA . THR B 1 253 ? -4.629 43.562 23.891 1 95 253 THR B CA 1
ATOM 4324 C C . THR B 1 253 ? -4.898 43.031 22.484 1 95 253 THR B C 1
ATOM 4326 O O . THR B 1 253 ? -5.895 43.406 21.859 1 95 253 THR B O 1
ATOM 4329 N N . CYS B 1 254 ? -4.016 42.219 22.031 1 95.44 254 CYS B N 1
ATOM 4330 C CA . CYS B 1 254 ? -4.164 41.625 20.703 1 95.44 254 CYS B CA 1
ATOM 4331 C C . CYS B 1 254 ? -5.441 40.812 20.609 1 95.44 254 CYS B C 1
ATOM 4333 O O . CYS B 1 254 ? -6.148 40.875 19.594 1 95.44 254 CYS B O 1
ATOM 4335 N N . PHE B 1 255 ? -5.75 40.062 21.625 1 95.25 255 PHE B N 1
ATOM 4336 C CA . PHE B 1 255 ? -6.918 39.188 21.672 1 95.25 255 PHE B CA 1
ATOM 4337 C C . PHE B 1 255 ? -8.203 40 21.625 1 95.25 255 PHE B C 1
ATOM 4339 O O . PHE B 1 255 ? -9.102 39.688 20.828 1 95.25 255 PHE B O 1
ATOM 4346 N N . LYS B 1 256 ? -8.195 41.031 22.344 1 94.31 256 LYS B N 1
ATOM 4347 C CA . LYS B 1 256 ? -9.367 41.906 22.359 1 94.31 256 LYS B CA 1
ATOM 4348 C C . LYS B 1 256 ? -9.57 42.562 21 1 94.31 256 LYS B C 1
ATOM 4350 O O . LYS B 1 256 ? -10.703 42.688 20.531 1 94.31 256 LYS B O 1
ATOM 4355 N N . ASN B 1 257 ? -8.555 43 20.484 1 93.94 257 ASN B N 1
ATOM 4356 C CA . ASN B 1 257 ? -8.633 43.625 19.172 1 93.94 257 ASN B CA 1
ATOM 4357 C C . ASN B 1 257 ? -9.148 42.656 18.109 1 93.94 257 ASN B C 1
ATOM 4359 O O . ASN B 1 257 ? -9.914 43.062 17.234 1 93.94 257 ASN B O 1
ATOM 4363 N N . GLU B 1 258 ? -8.742 41.469 18.234 1 91.12 258 GLU B N 1
ATOM 4364 C CA . GLU B 1 258 ? -9.078 40.469 17.234 1 91.12 258 GLU B CA 1
ATOM 4365 C C . GLU B 1 258 ? -10.508 39.938 17.422 1 91.12 258 GLU B C 1
ATOM 4367 O O . GLU B 1 258 ? -11.25 39.781 16.438 1 91.12 258 GLU B O 1
ATOM 4372 N N . TYR B 1 259 ? -10.93 39.719 18.703 1 90.88 259 TYR B N 1
ATOM 4373 C CA . TYR B 1 259 ? -12.172 39 18.938 1 90.88 259 TYR B CA 1
ATOM 4374 C C . TYR B 1 259 ? -13.195 39.875 19.625 1 90.88 259 TYR B C 1
ATOM 4376 O O . TYR B 1 259 ? -14.328 39.469 19.875 1 90.88 259 TYR B O 1
ATOM 4384 N N . SER B 1 260 ? -12.828 41.031 19.984 1 91.88 260 SER B N 1
ATOM 4385 C CA . SER B 1 260 ? -13.68 42.062 20.578 1 91.88 260 SER B CA 1
ATOM 4386 C C . SER B 1 260 ? -14.18 41.625 21.969 1 91.88 260 SER B C 1
ATOM 4388 O O . SER B 1 260 ? -15.203 42.125 22.438 1 91.88 260 SER B O 1
ATOM 4390 N N . ILE B 1 261 ? -13.555 40.656 22.547 1 90.75 261 ILE B N 1
ATOM 4391 C CA . ILE B 1 261 ? -13.797 40.25 23.922 1 90.75 261 ILE B CA 1
ATOM 4392 C C . ILE B 1 261 ? -12.461 40 24.625 1 90.75 261 ILE B C 1
ATOM 4394 O O . ILE B 1 261 ? -11.492 39.562 23.984 1 90.75 261 ILE B O 1
ATOM 4398 N N . ALA B 1 262 ? -12.391 40.25 25.922 1 92.44 262 ALA B N 1
ATOM 4399 C CA . ALA B 1 262 ? -11.18 39.969 26.688 1 92.44 262 ALA B CA 1
ATOM 4400 C C . ALA B 1 262 ? -11.031 38.469 26.922 1 92.44 262 ALA B C 1
ATOM 4402 O O . ALA B 1 262 ? -12.023 37.719 26.969 1 92.44 262 ALA B O 1
ATOM 4403 N N . PRO B 1 263 ? -9.727 38 26.953 1 92.5 263 PRO B N 1
ATOM 4404 C CA . PRO B 1 263 ? -9.516 36.562 27.188 1 92.5 263 PRO B CA 1
ATOM 4405 C C . PRO B 1 263 ? -10.297 36.031 28.391 1 92.5 263 PRO B C 1
ATOM 4407 O O . PRO B 1 263 ? -10.891 34.969 28.312 1 92.5 263 PRO B O 1
ATOM 4410 N N . ARG B 1 264 ? -10.359 36.75 29.438 1 89.44 264 ARG B N 1
ATOM 4411 C CA . ARG B 1 264 ? -11.023 36.312 30.656 1 89.44 264 ARG B CA 1
ATOM 4412 C C . ARG B 1 264 ? -12.523 36.125 30.438 1 89.44 264 ARG B C 1
ATOM 4414 O O . ARG B 1 264 ? -13.164 35.312 31.109 1 89.44 264 ARG B O 1
ATOM 4421 N N . GLU B 1 265 ? -13.016 36.906 29.5 1 87.06 265 GLU B N 1
ATOM 4422 C CA . GLU B 1 265 ? -14.453 36.875 29.234 1 87.06 265 GLU B CA 1
ATOM 4423 C C . GLU B 1 265 ? -14.852 35.594 28.484 1 87.06 265 GLU B C 1
ATOM 4425 O O . GLU B 1 265 ? -16.016 35.219 28.5 1 87.06 265 GLU B O 1
ATOM 4430 N N . LEU B 1 266 ? -13.898 35.094 27.812 1 81.19 266 LEU B N 1
ATOM 4431 C CA . LEU B 1 266 ? -14.195 33.844 27.094 1 81.19 266 LEU B CA 1
ATOM 4432 C C . LEU B 1 266 ? -14.352 32.688 28.062 1 81.19 266 LEU B C 1
ATOM 4434 O O . LEU B 1 266 ? -15.008 31.688 27.75 1 81.19 266 LEU B O 1
ATOM 4438 N N . ARG B 1 267 ? -13.672 32.562 29.125 1 73 267 ARG B N 1
ATOM 4439 C CA . ARG B 1 267 ? -13.781 31.516 30.125 1 73 267 ARG B CA 1
ATOM 4440 C C . ARG B 1 267 ? -15 31.734 31.016 1 73 267 ARG B C 1
ATOM 4442 O O . ARG B 1 267 ? -15.422 30.812 31.734 1 73 267 ARG B O 1
ATOM 4449 N N . ILE B 1 268 ? -15.703 32.906 30.922 1 52.16 268 ILE B N 1
ATOM 4450 C CA . ILE B 1 268 ? -16.844 33.031 31.812 1 52.16 268 ILE B CA 1
ATOM 4451 C C . ILE B 1 268 ? -18 32.156 31.297 1 52.16 268 ILE B C 1
ATOM 4453 O O . ILE B 1 268 ? -18.266 32.125 30.094 1 52.16 268 ILE B O 1
#

Foldseek 3Di:
DAAEAEPVVFDPDLLQFKDKDWPQADDWDDKHAYQWKKKKAWQAWWWWKQKLQAIAIDGHQFIAIGGRVIIMTIGPTDRTIMMIITGNDQVSADPDHPVVVLRVVQHDALRGGWGADPVLSVVLVVLVVVLNVDDSVCRVSNVVSVVVNSVSSVVRGQPLQLDDDLVSLLVSLVVVCLNCLQDDDDLCVSCVRNVHDSVSNQVSCCVVPVDGPVVVSLVSLLSQLLRCLQRHPDDQVVSCNSSNHPDSVVNQVSNCVVPVDGSVVNND/DAAEAEPVVFDPDLLQFKDKDWPQADDWDDKHAYQWKKKKAWQAWWWWKQKLNAIAIDGHQFIAIGGRVIIMTIGPTDRTIMMIITGNDQVSADPDHPVVVLRVVQHDALRGGWGADPVLSVVLVVLVVVLNVDDSVCRVSNVVSVVVNSVSSVVRGQPLQLDDDLVSLLVSLVVVCLNCLQDDDDLCVSCVRNVHDSVSNQVSCCVVPVDGPVVVSLVSLLSQLLRCLQRHPDDQVVSCNSSNHPDSVVNQVSNCVVPVDGSVVNND

Solvent-accessible surface area (backbone atoms only — not comparable to full-atom values): 28056 Å² total; per-residue (Å²): 132,74,47,68,49,54,52,80,81,73,45,95,48,91,59,51,32,65,49,80,48,75,28,84,55,55,68,85,39,73,57,27,33,33,68,29,31,36,40,36,41,32,68,35,43,29,29,32,35,29,51,63,64,28,73,32,81,40,38,59,26,33,31,42,48,43,51,33,88,46,39,37,32,50,44,79,69,46,72,23,20,35,37,36,39,36,34,52,42,81,77,39,42,76,42,52,33,66,55,63,60,62,47,59,67,30,34,57,45,74,76,30,59,40,57,39,52,70,70,55,43,53,52,43,49,55,44,52,52,49,50,69,69,46,60,83,83,45,56,64,58,42,49,44,45,49,43,46,43,54,46,50,53,60,68,47,30,68,61,70,66,27,65,73,53,69,70,50,16,47,50,21,46,54,50,44,45,46,58,45,43,44,47,90,80,53,63,65,59,51,17,55,51,24,67,36,59,58,67,54,46,45,49,48,39,24,71,74,70,72,30,52,57,68,55,43,42,50,49,54,26,45,54,49,35,54,20,44,44,64,56,44,88,66,52,69,61,56,40,27,45,66,27,41,40,95,40,55,68,58,40,43,52,54,40,23,71,74,67,74,45,49,65,71,60,59,62,100,132,72,49,69,49,56,52,78,80,75,45,92,48,92,60,52,32,64,49,79,49,75,28,85,54,54,68,87,40,75,57,27,32,33,68,28,29,36,40,36,41,31,68,35,44,29,29,34,35,30,50,62,66,28,73,32,81,41,37,60,26,33,31,41,48,42,52,32,86,43,38,36,32,51,43,79,68,46,72,22,20,34,38,36,38,37,34,53,43,83,78,37,42,76,42,52,33,67,56,62,62,62,48,59,67,31,35,58,45,74,73,28,58,39,54,39,50,69,70,56,42,52,52,43,48,54,44,51,51,49,47,70,70,45,59,83,84,47,55,64,58,43,50,42,44,50,45,44,46,53,45,51,52,61,70,48,31,67,62,69,65,26,67,72,54,71,67,50,16,47,50,23,47,54,50,46,44,42,58,45,43,44,48,90,79,53,63,65,59,51,18,56,52,25,68,36,58,58,67,54,46,46,50,47,39,25,70,75,69,70,30,53,57,68,56,44,41,49,49,53,24,46,54,47,35,53,20,43,46,63,59,43,88,65,52,68,63,56,41,28,46,66,28,42,40,96,38,55,69,58,37,42,51,53,39,22,70,73,67,72,44,49,64,72,59,59,62,102

Organism: Mannheimia succiniciproducens (strain KCTC 0769BP / MBEL55E) (NCBI:txid221988)

Radius of gyration: 30.5 Å; Cα contacts (8 Å, |Δi|>4): 943; chains: 2; bounding box: 54×93×63 Å